Protein AF-0000000065783360 (afdb_homodimer)

Organism: Lactococcus lactis subsp. lactis (strain IL1403) (NCBI:txid272623)

Radius of gyration: 25.45 Å; Cα contacts (8 Å, |Δi|>4): 1805; chains: 2; bounding box: 53×76×61 Å

Structure (mmCIF, N/CA/C/O backbone):
data_AF-0000000065783360-model_v1
#
loop_
_entity.id
_entity.type
_entity.pdbx_description
1 polymer 'Acetylornithine aminotransferase'
#
loop_
_atom_site.group_PDB
_atom_site.id
_atom_site.type_symbol
_atom_site.label_atom_id
_atom_site.label_alt_id
_atom_site.label_comp_id
_atom_site.label_asym_id
_atom_site.label_entity_id
_atom_site.label_seq_id
_atom_site.pdbx_PDB_ins_code
_atom_site.Cartn_x
_atom_site.Cartn_y
_atom_site.Cartn_z
_atom_site.occupancy
_atom_site.B_iso_or_equiv
_atom_site.auth_seq_id
_atom_site.auth_comp_id
_atom_site.auth_asym_id
_atom_site.auth_atom_id
_atom_site.pdbx_PDB_model_num
ATOM 1 N N . MET A 1 1 ? -28.281 -1.634 1.068 1 83.06 1 MET A N 1
ATOM 2 C CA . MET A 1 1 ? -27.297 -2.121 2.033 1 83.06 1 MET A CA 1
ATOM 3 C C . MET A 1 1 ? -25.891 -2.055 1.457 1 83.06 1 MET A C 1
ATOM 5 O O . MET A 1 1 ? -25.688 -2.318 0.27 1 83.06 1 MET A O 1
ATOM 9 N N . THR A 1 2 ? -24.875 -1.491 2.205 1 93.75 2 THR A N 1
ATOM 10 C CA . THR A 1 2 ? -23.516 -1.293 1.715 1 93.75 2 THR A CA 1
ATOM 11 C C . THR A 1 2 ? -22.734 -2.604 1.741 1 93.75 2 THR A C 1
ATOM 13 O O . THR A 1 2 ? -22.953 -3.445 2.615 1 93.75 2 THR A O 1
ATOM 16 N N . ASN A 1 3 ? -21.875 -2.797 0.744 1 96.88 3 ASN A N 1
ATOM 17 C CA . ASN A 1 3 ? -20.969 -3.949 0.695 1 96.88 3 ASN A CA 1
ATOM 18 C C . ASN A 1 3 ? -19.578 -3.598 1.213 1 96.88 3 ASN A C 1
ATOM 20 O O . ASN A 1 3 ? -18.641 -4.371 1.04 1 96.88 3 ASN A O 1
ATOM 24 N N . LEU A 1 4 ? -19.547 -2.449 1.827 1 97.5 4 LEU A N 1
ATOM 25 C CA . LEU A 1 4 ? -18.266 -1.978 2.354 1 97.5 4 LEU A CA 1
ATOM 26 C C . LEU A 1 4 ? -18.219 -2.115 3.871 1 97.5 4 LEU A C 1
ATOM 28 O O . LEU A 1 4 ? -19.25 -2.014 4.539 1 97.5 4 LEU A O 1
ATOM 32 N N . PHE A 1 5 ? -17.016 -2.381 4.402 1 95.88 5 PHE A N 1
ATOM 33 C CA . PHE A 1 5 ? -16.781 -2.174 5.828 1 95.88 5 PHE A CA 1
ATOM 34 C C . PHE A 1 5 ? -17.078 -0.728 6.219 1 95.88 5 PHE A C 1
ATOM 36 O O . PHE A 1 5 ? -16.875 0.188 5.422 1 95.88 5 PHE A O 1
ATOM 43 N N . GLU A 1 6 ? -17.531 -0.527 7.449 1 92.94 6 GLU A N 1
ATOM 44 C CA . GLU A 1 6 ? -17.859 0.818 7.914 1 92.94 6 GLU A CA 1
ATOM 45 C C . GLU A 1 6 ? -16.781 1.352 8.852 1 92.94 6 GLU A C 1
ATOM 47 O O . GLU A 1 6 ? -17.078 1.861 9.93 1 92.94 6 GLU A O 1
ATOM 52 N N . ASN A 1 7 ? -15.562 1.122 8.438 1 90.12 7 ASN A N 1
ATOM 53 C CA . ASN A 1 7 ? -14.383 1.556 9.172 1 90.12 7 ASN A CA 1
ATOM 54 C C . ASN A 1 7 ? -14.141 3.055 9.016 1 90.12 7 ASN A C 1
ATOM 56 O O . ASN A 1 7 ? -13.227 3.609 9.633 1 90.12 7 ASN A O 1
ATOM 60 N N . TYR A 1 8 ? -14.938 3.74 8.188 1 91.19 8 TYR A N 1
ATOM 61 C CA . TYR A 1 8 ? -14.875 5.188 8.016 1 91.19 8 TYR A CA 1
ATOM 62 C C . TYR A 1 8 ? -16.203 5.84 8.391 1 91.19 8 TYR A C 1
ATOM 64 O O . TYR A 1 8 ? -17.266 5.309 8.078 1 91.19 8 TYR A O 1
ATOM 72 N N . GLY A 1 9 ? -16.156 6.957 9.109 1 91.69 9 GLY A N 1
ATOM 73 C CA . GLY A 1 9 ? -17.328 7.801 9.297 1 91.69 9 GLY A CA 1
ATOM 74 C C . GLY A 1 9 ? -17.562 8.766 8.148 1 91.69 9 GLY A C 1
ATOM 75 O O . GLY A 1 9 ? -17.25 9.953 8.25 1 91.69 9 GLY A O 1
ATOM 76 N N . ARG A 1 10 ? -18.203 8.281 7.102 1 94.5 10 ARG A N 1
ATOM 77 C CA . ARG A 1 10 ? -18.297 9.055 5.867 1 94.5 10 ARG A CA 1
ATOM 78 C C . ARG A 1 10 ? -19.422 10.078 5.945 1 94.5 10 ARG A C 1
ATOM 80 O O . ARG A 1 10 ? -20.484 9.805 6.512 1 94.5 10 ARG A O 1
ATOM 87 N N . LEU A 1 11 ? -19.094 11.219 5.367 1 94.94 11 LEU A N 1
ATOM 88 C CA . LEU A 1 11 ? -20.141 12.227 5.164 1 94.94 11 LEU A CA 1
ATOM 89 C C . LEU A 1 11 ? -21.172 11.742 4.156 1 94.94 11 LEU A C 1
ATOM 91 O O . LEU A 1 11 ? -20.859 10.961 3.258 1 94.94 11 LEU A O 1
ATOM 95 N N . PRO A 1 12 ? -22.391 12.188 4.227 1 92.75 12 PRO A N 1
ATOM 96 C CA . PRO A 1 12 ? -23.484 11.602 3.463 1 92.75 12 PRO A CA 1
ATOM 97 C C . PRO A 1 12 ? -23.594 12.172 2.051 1 92.75 12 PRO A C 1
ATOM 99 O O . PRO A 1 12 ? -24.703 12.484 1.589 1 92.75 12 PRO A O 1
ATOM 102 N N . PHE A 1 13 ? -22.438 12.484 1.446 1 95.12 13 PHE A N 1
ATOM 103 C CA . PHE A 1 13 ? -22.422 12.883 0.043 1 95.12 13 PHE A CA 1
ATOM 104 C C . PHE A 1 13 ? -21.125 12.438 -0.624 1 95.12 13 PHE A C 1
ATOM 106 O O . PHE A 1 13 ? -20.203 11.992 0.052 1 95.12 13 PHE A O 1
ATOM 113 N N . SER A 1 14 ? -21.156 12.508 -1.919 1 95.31 14 SER A N 1
ATOM 114 C CA . SER A 1 14 ? -19.984 12.148 -2.711 1 95.31 14 SER A CA 1
ATOM 115 C C . SER A 1 14 ? -19.422 13.359 -3.459 1 95.31 14 SER A C 1
ATOM 117 O O . SER A 1 14 ? -20.188 14.219 -3.908 1 95.31 14 SER A O 1
ATOM 119 N N . LEU A 1 15 ? -18.156 13.398 -3.5 1 97.94 15 LEU A N 1
ATOM 120 C CA . LEU A 1 15 ? -17.516 14.367 -4.383 1 97.94 15 LEU A CA 1
ATOM 121 C C . LEU A 1 15 ? -17.281 13.766 -5.766 1 97.94 15 LEU A C 1
ATOM 123 O O . LEU A 1 15 ? -16.812 12.633 -5.883 1 97.94 15 LEU A O 1
ATOM 127 N N . ILE A 1 16 ? -17.594 14.492 -6.848 1 96.75 16 ILE A N 1
ATOM 128 C CA . ILE A 1 16 ? -17.594 13.859 -8.164 1 96.75 16 ILE A CA 1
ATOM 129 C C . ILE A 1 16 ? -16.625 14.586 -9.086 1 96.75 16 ILE A C 1
ATOM 131 O O . ILE A 1 16 ? -16.266 14.086 -10.156 1 96.75 16 ILE A O 1
ATOM 135 N N . LYS A 1 17 ? -16.266 15.797 -8.688 1 97.94 17 LYS A N 1
ATOM 136 C CA . LYS A 1 17 ? -15.391 16.594 -9.547 1 97.94 17 LYS A CA 1
ATOM 137 C C . LYS A 1 17 ? -14.477 17.5 -8.719 1 97.94 17 LYS A C 1
ATOM 139 O O . LYS A 1 17 ? -14.883 18.016 -7.676 1 97.94 17 LYS A O 1
ATOM 144 N N . GLY A 1 18 ? -13.211 17.578 -9.102 1 98.19 18 GLY A N 1
ATOM 145 C CA . GLY A 1 18 ? -12.273 18.562 -8.578 1 98.19 18 GLY A CA 1
ATOM 146 C C . GLY A 1 18 ? -11.711 19.469 -9.648 1 98.19 18 GLY A C 1
ATOM 147 O O . GLY A 1 18 ? -11.445 19.031 -10.766 1 98.19 18 GLY A O 1
ATOM 148 N N 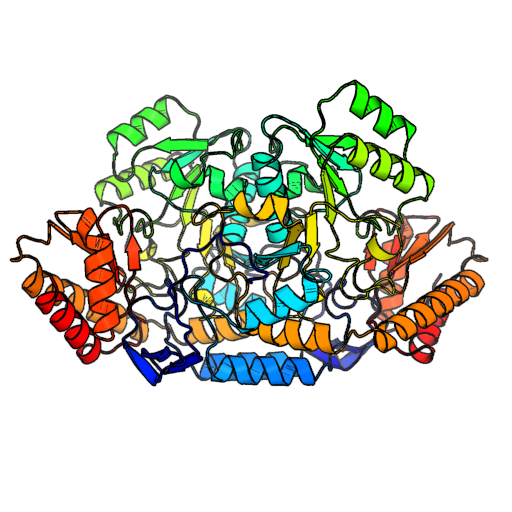. GLU A 1 19 ? -11.594 20.75 -9.375 1 97.88 19 GLU A N 1
ATOM 149 C CA . GLU A 1 19 ? -11.031 21.75 -10.266 1 97.88 19 GLU A CA 1
ATOM 150 C C . GLU A 1 19 ? -10.25 22.812 -9.492 1 97.88 19 GLU A C 1
ATOM 152 O O . GLU A 1 19 ? -10.805 23.484 -8.625 1 97.88 19 GLU A O 1
ATOM 157 N N . ASP A 1 20 ? -8.953 22.859 -9.812 1 97 20 ASP A N 1
ATOM 158 C CA . ASP A 1 20 ? -8.07 23.766 -9.078 1 97 20 ASP A CA 1
ATOM 159 C C . ASP A 1 20 ? -8.133 23.484 -7.582 1 97 20 ASP A C 1
ATOM 161 O O . ASP A 1 20 ? -7.762 22.406 -7.125 1 97 20 ASP A O 1
ATOM 165 N N . GLN A 1 21 ? -8.688 24.391 -6.82 1 97.69 21 GLN A N 1
ATOM 166 C CA . GLN A 1 21 ? -8.773 24.234 -5.375 1 97.69 21 GLN A CA 1
ATOM 167 C C . GLN A 1 21 ? -10.211 23.969 -4.938 1 97.69 21 GLN A C 1
ATOM 169 O O . GLN A 1 21 ? -10.523 24.031 -3.746 1 97.69 21 GLN A O 1
ATOM 174 N N . TYR A 1 22 ? -11.07 23.547 -5.871 1 98.56 22 TYR A N 1
ATOM 175 C CA . TYR A 1 22 ? -12.484 23.375 -5.559 1 98.56 22 TYR A CA 1
ATOM 176 C C . TYR A 1 22 ? -12.922 21.938 -5.777 1 98.56 22 TYR A C 1
ATOM 178 O O . TYR A 1 22 ? -12.383 21.25 -6.641 1 98.56 22 TYR A O 1
ATOM 186 N N . LEU A 1 23 ? -13.844 21.531 -5 1 98.69 23 LEU A N 1
ATOM 187 C CA . LEU A 1 23 ? -14.516 20.25 -5.129 1 98.69 23 LEU A CA 1
ATOM 188 C C . LEU A 1 23 ? -16.016 20.422 -5.355 1 98.69 23 LEU A C 1
ATOM 190 O O . LEU A 1 23 ? -16.609 21.391 -4.871 1 98.69 23 LEU A O 1
ATOM 194 N N . PHE A 1 24 ? -16.594 19.531 -6.027 1 98.62 24 PHE A N 1
ATOM 195 C CA . PHE A 1 24 ? -18.016 19.547 -6.34 1 98.62 24 PHE A CA 1
ATOM 196 C C . PHE A 1 24 ? -18.656 18.219 -5.961 1 98.62 24 PHE A C 1
ATOM 198 O O . PHE A 1 24 ? -18.109 17.156 -6.223 1 98.62 24 PHE A O 1
ATOM 205 N N . ASP A 1 25 ? -19.844 18.312 -5.309 1 97.75 25 ASP A N 1
ATOM 206 C CA . ASP A 1 25 ? -20.516 17.078 -4.922 1 97.75 25 ASP A CA 1
ATOM 207 C C . ASP A 1 25 ? -21.562 16.688 -5.961 1 97.75 25 ASP A C 1
ATOM 209 O O . ASP A 1 25 ? -21.672 17.312 -7.012 1 97.75 25 ASP A O 1
ATOM 213 N N . ASP A 1 26 ? -22.188 15.547 -5.723 1 94.75 26 ASP A N 1
ATOM 214 C CA . ASP A 1 26 ? -23.156 14.969 -6.66 1 94.75 26 ASP A CA 1
ATOM 215 C C . ASP A 1 26 ? -24.484 15.711 -6.605 1 94.75 26 ASP A C 1
ATOM 217 O O . ASP A 1 26 ? -25.453 15.297 -7.246 1 94.75 26 ASP A O 1
ATOM 221 N N . ARG A 1 27 ? -24.672 16.891 -5.832 1 95.62 27 ARG A N 1
ATOM 222 C CA . ARG A 1 27 ? -25.891 17.672 -5.703 1 95.62 27 ARG A CA 1
ATOM 223 C C . ARG A 1 27 ? -25.688 19.094 -6.254 1 95.62 27 ARG A C 1
ATOM 225 O O . ARG A 1 27 ? -26.562 19.938 -6.102 1 95.62 27 ARG A O 1
ATOM 232 N N . GLY A 1 28 ? -24.453 19.328 -6.715 1 95.81 28 GLY A N 1
ATOM 233 C CA . GLY A 1 28 ? -24.172 20.594 -7.367 1 95.81 28 GLY A CA 1
ATOM 234 C C . GLY A 1 28 ? -23.531 21.609 -6.441 1 95.81 28 GLY A C 1
ATOM 235 O O . GLY A 1 28 ? -23.328 22.766 -6.824 1 95.81 28 GLY A O 1
ATOM 236 N N . ASN A 1 29 ? -23.203 21.203 -5.266 1 98.06 29 ASN A N 1
ATOM 237 C CA . ASN A 1 29 ? -22.531 22.109 -4.332 1 98.06 29 ASN A CA 1
ATOM 238 C C . ASN A 1 29 ? -21.031 22.219 -4.633 1 98.06 29 ASN A C 1
ATOM 240 O O . ASN A 1 29 ? -20.406 21.25 -5.059 1 98.06 29 ASN A O 1
ATOM 244 N N . LYS A 1 30 ? -20.625 23.406 -4.418 1 98.38 30 LYS A N 1
ATOM 245 C CA . LYS A 1 30 ? -19.203 23.719 -4.605 1 98.38 30 LYS A CA 1
ATOM 246 C C . LYS A 1 30 ? -18.531 24 -3.27 1 98.38 30 LYS A C 1
ATOM 248 O O . LYS A 1 30 ? -19.078 24.688 -2.414 1 98.38 30 LYS A O 1
ATOM 253 N N . TYR A 1 31 ? -17.312 23.438 -3.086 1 98.69 31 TYR A N 1
ATOM 254 C CA . TYR A 1 31 ? -16.578 23.625 -1.838 1 98.69 31 TYR A CA 1
ATOM 255 C C . TYR A 1 31 ? -15.172 24.141 -2.102 1 98.69 31 TYR A C 1
ATOM 257 O O . TYR A 1 31 ? -14.477 23.641 -2.992 1 98.69 31 TYR A O 1
ATOM 265 N N . LEU A 1 32 ? -14.797 25.219 -1.409 1 98.75 32 LEU A N 1
ATOM 266 C CA . LEU A 1 32 ? -13.375 25.531 -1.282 1 98.75 32 LEU A CA 1
ATOM 267 C C . LEU A 1 32 ? -12.664 24.5 -0.419 1 98.75 32 LEU A C 1
ATOM 269 O O . LEU A 1 32 ? -13.039 24.281 0.734 1 98.75 32 LEU A O 1
ATOM 273 N N . ASP A 1 33 ? -11.633 23.891 -0.932 1 98.69 33 ASP A N 1
ATOM 274 C CA . ASP A 1 33 ? -11.039 22.719 -0.275 1 98.69 33 ASP A CA 1
ATOM 275 C C . ASP A 1 33 ? -9.836 23.125 0.572 1 98.69 33 ASP A C 1
ATOM 277 O O . ASP A 1 33 ? -8.758 23.391 0.039 1 98.69 33 ASP A O 1
ATOM 281 N N . PHE A 1 34 ? -9.961 23.078 1.866 1 98.88 34 PHE A N 1
ATOM 282 C CA . PHE A 1 34 ? -8.844 23.281 2.783 1 98.88 34 PHE A CA 1
ATOM 283 C C . PHE A 1 34 ? -8.352 21.969 3.355 1 98.88 34 PHE A C 1
ATOM 285 O O . PHE A 1 34 ? -7.773 21.922 4.441 1 98.88 34 PHE A O 1
ATOM 292 N N . THR A 1 35 ? -8.633 20.859 2.666 1 98.62 35 THR A N 1
ATOM 293 C CA . THR A 1 35 ? -8.234 19.547 3.146 1 98.62 35 THR A CA 1
ATOM 294 C C . THR A 1 35 ? -7.16 18.938 2.244 1 98.62 35 THR A C 1
ATOM 296 O O . THR A 1 35 ? -6.355 18.125 2.689 1 98.62 35 THR A O 1
ATOM 299 N N . SER A 1 36 ? -7.223 19.312 0.902 1 98.25 36 SER A N 1
ATOM 300 C CA . SER A 1 36 ? -6.371 18.734 -0.131 1 98.25 36 SER A CA 1
ATOM 301 C C . SER A 1 36 ? -6.453 17.219 -0.12 1 98.25 36 SER A C 1
ATOM 303 O O . SER A 1 36 ? -5.438 16.531 -0.265 1 98.25 36 SER A O 1
ATOM 305 N N . GLY A 1 37 ? -7.605 16.672 0.131 1 97.75 37 GLY A N 1
ATOM 306 C CA . GLY A 1 37 ? -7.707 15.227 0.238 1 97.75 37 GLY A CA 1
ATOM 307 C C . GLY A 1 37 ? -6.906 14.648 1.394 1 97.75 37 GLY A C 1
ATOM 308 O O . GLY A 1 37 ? -6.34 13.562 1.284 1 97.75 37 GLY A O 1
ATOM 309 N N . ILE A 1 38 ? -6.742 15.344 2.461 1 97.69 38 ILE A N 1
ATOM 310 C CA . ILE A 1 38 ? -5.953 15.055 3.65 1 97.69 38 ILE A CA 1
ATOM 311 C C . ILE A 1 38 ? -4.465 15.125 3.312 1 97.69 38 ILE A C 1
ATOM 313 O O . ILE A 1 38 ? -3.707 14.195 3.611 1 97.69 38 ILE A O 1
ATOM 317 N N . GLY A 1 39 ? -4.086 16.141 2.676 1 98.44 39 GLY A N 1
ATOM 318 C CA . GLY A 1 39 ? -2.689 16.438 2.402 1 98.44 39 GLY A CA 1
ATOM 319 C C . GLY A 1 39 ? -2.17 15.781 1.138 1 98.44 39 GLY A C 1
ATOM 320 O O . GLY A 1 39 ? -0.958 15.664 0.941 1 98.44 39 GLY A O 1
ATOM 321 N N . VAL A 1 40 ? -3.029 15.336 0.225 1 98.69 40 VAL A N 1
ATOM 322 C CA . VAL A 1 40 ? -2.643 14.555 -0.948 1 98.69 40 VAL A CA 1
ATOM 323 C C . VAL A 1 40 ? -2.543 15.477 -2.164 1 98.69 40 VAL A C 1
ATOM 325 O O . VAL A 1 40 ? -1.615 15.352 -2.969 1 98.69 40 VAL A O 1
ATOM 328 N N . MET A 1 41 ? -3.471 16.406 -2.299 1 98.62 41 MET A N 1
ATOM 329 C CA . MET A 1 41 ? -3.615 17.219 -3.51 1 98.62 41 MET A CA 1
ATOM 330 C C . MET A 1 41 ? -2.943 18.578 -3.344 1 98.62 41 MET A C 1
ATOM 332 O O . MET A 1 41 ? -3.557 19.609 -3.604 1 98.62 41 MET A O 1
ATOM 336 N N . ASN A 1 42 ? -1.669 18.5 -3.012 1 98.69 42 ASN A N 1
ATOM 337 C CA . ASN A 1 42 ? -0.91 19.719 -2.785 1 98.69 42 ASN A CA 1
ATOM 338 C C . ASN A 1 42 ? -0.979 20.656 -3.99 1 98.69 42 ASN A C 1
ATOM 340 O O . ASN A 1 42 ? -0.973 21.875 -3.834 1 98.69 42 ASN A O 1
ATOM 344 N N . LEU A 1 43 ? -1.048 20.109 -5.215 1 98.81 43 LEU A N 1
ATOM 345 C CA . LEU A 1 43 ? -1.039 20.938 -6.422 1 98.81 43 LEU A CA 1
ATOM 346 C C . LEU A 1 43 ? -2.451 21.094 -6.977 1 98.81 43 LEU A C 1
ATOM 348 O O . LEU A 1 43 ? -2.627 21.438 -8.148 1 98.81 43 LEU A O 1
ATOM 352 N N . GLY A 1 44 ? -3.461 20.812 -6.133 1 98.38 44 GLY A N 1
ATOM 353 C CA . GLY A 1 44 ? -4.852 20.969 -6.531 1 98.38 44 GLY A CA 1
ATOM 354 C C . GLY A 1 44 ? -5.32 19.906 -7.512 1 98.38 44 GLY A C 1
ATOM 355 O O . GLY A 1 44 ? -4.641 18.906 -7.715 1 98.38 44 GLY A O 1
ATOM 356 N N . TYR A 1 45 ? -6.48 20.125 -8.109 1 98.06 45 TYR A N 1
ATOM 357 C CA . TYR A 1 45 ? -7.176 19.094 -8.859 1 98.06 45 TYR A CA 1
ATOM 358 C C . TYR A 1 45 ? -7.031 19.328 -10.367 1 98.06 45 TYR A C 1
ATOM 360 O O . TYR A 1 45 ? -7.539 18.531 -11.164 1 98.06 45 TYR A O 1
ATOM 368 N N . SER A 1 46 ? -6.27 20.359 -10.766 1 97.62 46 SER A N 1
ATOM 369 C CA . SER A 1 46 ? -6.09 20.672 -12.18 1 97.62 46 SER A CA 1
ATOM 370 C C . SER A 1 46 ? -4.609 20.719 -12.555 1 97.62 46 SER A C 1
ATOM 372 O O . SER A 1 46 ? -4.184 21.562 -13.328 1 97.62 46 SER A O 1
ATOM 374 N N . PHE A 1 47 ? -3.824 19.875 -11.977 1 98 47 PHE A N 1
ATOM 375 C CA . PHE A 1 47 ? -2.412 19.734 -12.312 1 98 47 PHE A CA 1
ATOM 376 C C . PHE A 1 47 ? -2.234 19 -13.625 1 98 47 PHE A C 1
ATOM 378 O O . PHE A 1 47 ? -1.943 17.797 -13.641 1 98 47 PHE A O 1
ATOM 385 N N . GLU A 1 48 ? -2.277 19.672 -14.766 1 98.31 48 GLU A N 1
ATOM 386 C CA . GLU A 1 48 ? -2.395 19.109 -16.109 1 98.31 48 GLU A CA 1
ATOM 387 C C . GLU A 1 48 ? -1.122 18.375 -16.5 1 98.31 48 GLU A C 1
ATOM 389 O O . GLU A 1 48 ? -1.184 17.328 -17.156 1 98.31 48 GLU A O 1
ATOM 394 N N . LYS A 1 49 ? 0.057 18.906 -16.141 1 98.56 49 LYS A N 1
ATOM 395 C CA . LYS A 1 49 ? 1.311 18.234 -16.484 1 98.56 49 LYS A CA 1
ATOM 396 C C . LYS A 1 49 ? 1.335 16.812 -15.938 1 98.56 49 LYS A C 1
ATOM 398 O O . LYS A 1 49 ? 1.782 15.891 -16.625 1 98.56 49 LYS A O 1
ATOM 403 N N . GLY A 1 50 ? 0.868 16.625 -14.703 1 98.44 50 GLY A N 1
ATOM 404 C CA . GLY A 1 50 ? 0.785 15.305 -14.109 1 98.44 50 GLY A CA 1
ATOM 405 C C . GLY A 1 50 ? -0.21 14.398 -14.812 1 98.44 50 GLY A C 1
ATOM 406 O O . GLY A 1 50 ? 0.092 13.234 -15.102 1 98.44 50 GLY A O 1
ATOM 407 N N . LYS A 1 51 ? -1.409 14.945 -15.133 1 98.25 51 LYS A N 1
ATOM 408 C CA . LYS A 1 51 ? -2.447 14.156 -15.797 1 98.25 51 LYS A CA 1
ATOM 409 C C . LYS A 1 51 ? -1.97 13.656 -17.156 1 98.25 51 LYS A C 1
ATOM 411 O O . LYS A 1 51 ? -2.172 12.492 -17.5 1 98.25 51 LYS A O 1
ATOM 416 N N . VAL A 1 52 ? -1.331 14.5 -17.891 1 98.69 52 VAL A N 1
ATOM 417 C CA . VAL A 1 52 ? -0.836 14.172 -19.234 1 98.69 52 VAL A CA 1
ATOM 418 C C . VAL A 1 52 ? 0.22 13.07 -19.141 1 98.69 52 VAL A C 1
ATOM 420 O O . VAL A 1 52 ? 0.205 12.117 -19.906 1 98.69 52 VAL A O 1
ATOM 423 N N . ALA A 1 53 ? 1.118 13.188 -18.188 1 98.75 53 ALA A N 1
ATOM 424 C CA . ALA A 1 53 ? 2.186 12.203 -18.016 1 98.75 53 ALA A CA 1
ATOM 425 C C . ALA A 1 53 ? 1.619 10.836 -17.656 1 98.75 53 ALA A C 1
ATOM 427 O O . ALA A 1 53 ? 2.084 9.812 -18.156 1 98.75 53 ALA A O 1
ATOM 428 N N . VAL A 1 54 ? 0.648 10.805 -16.781 1 98.62 54 VAL A N 1
ATOM 429 C CA . VAL A 1 54 ? 0.046 9.555 -16.328 1 98.62 54 VAL A CA 1
ATOM 430 C C . VAL A 1 54 ? -0.691 8.898 -17.5 1 98.62 54 VAL A C 1
ATOM 432 O O . VAL A 1 54 ? -0.597 7.68 -17.688 1 98.62 54 VAL A O 1
ATOM 435 N N . LYS A 1 55 ? -1.452 9.688 -18.266 1 98.56 55 LYS A N 1
ATOM 436 C CA . LYS A 1 55 ? -2.189 9.141 -19.406 1 98.56 55 LYS A CA 1
ATOM 437 C C . LYS A 1 55 ? -1.239 8.547 -20.438 1 98.56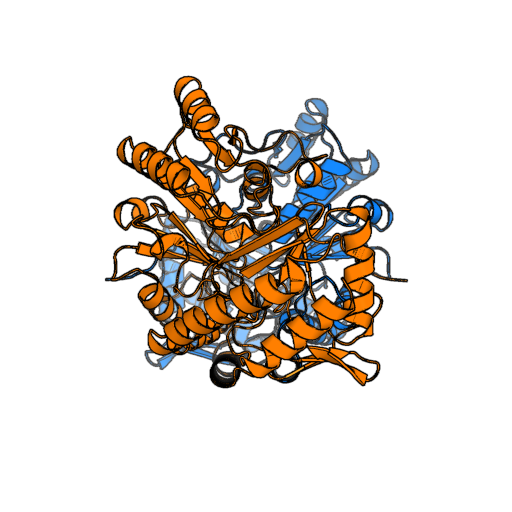 55 LYS A C 1
ATOM 439 O O . LYS A 1 55 ? -1.492 7.461 -20.969 1 98.56 55 LYS A O 1
ATOM 444 N N . ALA A 1 56 ? -0.148 9.234 -20.703 1 98.5 56 ALA A N 1
ATOM 445 C CA . ALA A 1 56 ? 0.843 8.734 -21.656 1 98.5 56 ALA A CA 1
ATOM 446 C C . ALA A 1 56 ? 1.452 7.422 -21.156 1 98.5 56 ALA A C 1
ATOM 448 O O . ALA A 1 56 ? 1.65 6.492 -21.953 1 98.5 56 ALA A O 1
ATOM 449 N N . GLN A 1 57 ? 1.789 7.391 -19.922 1 98.19 57 GLN A N 1
ATOM 450 C CA . GLN A 1 57 ? 2.367 6.188 -19.328 1 98.19 57 GLN A CA 1
ATOM 451 C C . GLN A 1 57 ? 1.378 5.027 -19.375 1 98.19 57 GLN A C 1
ATOM 453 O O . GLN A 1 57 ? 1.766 3.883 -19.625 1 98.19 57 GLN A O 1
ATOM 458 N N . LEU A 1 58 ? 0.105 5.305 -19.047 1 97.81 58 LEU A N 1
ATOM 459 C CA . LEU A 1 58 ? -0.95 4.297 -19.078 1 97.81 58 LEU A CA 1
ATOM 460 C C . LEU A 1 58 ? -1.044 3.652 -20.453 1 97.81 58 LEU A C 1
ATOM 462 O O . LEU A 1 58 ? -1.276 2.447 -20.562 1 97.81 58 LEU A O 1
ATOM 466 N N . ASP A 1 59 ? -0.831 4.414 -21.484 1 97.44 59 ASP A N 1
ATOM 467 C CA . ASP A 1 59 ? -0.94 3.936 -22.859 1 97.44 59 ASP A CA 1
ATOM 468 C C . ASP A 1 59 ? 0.288 3.119 -23.266 1 97.44 59 ASP A C 1
ATOM 470 O O . ASP A 1 59 ? 0.2 2.227 -24.109 1 97.44 59 ASP A O 1
ATOM 474 N N . SER A 1 60 ? 1.407 3.422 -22.672 1 97 60 SER A N 1
ATOM 475 C CA . SER A 1 60 ? 2.646 2.732 -23.016 1 97 60 SER A CA 1
ATOM 476 C C . SER A 1 60 ? 2.82 1.46 -22.203 1 97 60 SER A C 1
ATOM 478 O O . SER A 1 60 ? 2.928 0.365 -22.75 1 97 60 SER A O 1
ATOM 480 N N . LEU A 1 61 ? 2.889 1.559 -20.906 1 97 61 LEU A N 1
ATOM 481 C CA . LEU A 1 61 ? 3.102 0.459 -19.969 1 97 61 LEU A CA 1
ATOM 482 C C . LEU A 1 61 ? 2.566 0.811 -18.578 1 97 61 LEU A C 1
ATOM 484 O O . LEU A 1 61 ? 3.217 1.534 -17.828 1 97 61 LEU A O 1
ATOM 488 N N . SER A 1 62 ? 1.508 0.216 -18.234 1 95.25 62 SER A N 1
ATOM 489 C CA . SER A 1 62 ? 0.814 0.59 -17 1 95.25 62 SER A CA 1
ATOM 490 C C . SER A 1 62 ? 1.458 -0.062 -15.781 1 95.25 62 SER A C 1
ATOM 492 O O . SER A 1 62 ? 1.306 0.423 -14.656 1 95.25 62 SER A O 1
ATOM 494 N N . HIS A 1 63 ? 2.117 -1.161 -15.977 1 97.31 63 HIS A N 1
ATOM 495 C CA . HIS A 1 63 ? 2.762 -1.877 -14.883 1 97.31 63 HIS A CA 1
ATOM 496 C C . HIS A 1 63 ? 4.129 -2.408 -15.305 1 97.31 63 HIS A C 1
ATOM 498 O O . HIS A 1 63 ? 4.289 -2.916 -16.406 1 97.31 63 HIS A O 1
ATOM 504 N N . LEU A 1 64 ? 5.07 -2.211 -14.5 1 96.62 64 LEU A N 1
ATOM 505 C CA . LEU A 1 64 ? 6.434 -2.721 -14.633 1 96.62 64 LEU A CA 1
ATOM 506 C C . LEU A 1 64 ? 6.898 -3.379 -13.344 1 96.62 64 LEU A C 1
ATOM 508 O O . LEU A 1 64 ? 7.023 -2.715 -12.312 1 96.62 64 LEU A O 1
ATOM 512 N N . SER A 1 65 ? 7.105 -4.68 -13.359 1 94.94 65 SER A N 1
ATOM 513 C CA . SER A 1 65 ? 7.566 -5.344 -12.148 1 94.94 65 SER A CA 1
ATOM 514 C C . SER A 1 65 ? 8.961 -4.871 -11.75 1 94.94 65 SER A C 1
ATOM 516 O O . SER A 1 65 ? 9.695 -4.336 -12.578 1 94.94 65 SER A O 1
ATOM 518 N N . ASN A 1 66 ? 9.344 -5.086 -10.539 1 95 66 ASN A N 1
ATOM 519 C CA . ASN A 1 66 ? 10.625 -4.637 -10.016 1 95 66 ASN A CA 1
ATOM 520 C C . ASN A 1 66 ? 11.766 -5.562 -10.438 1 95 66 ASN A C 1
ATOM 522 O O . ASN A 1 66 ? 12.883 -5.438 -9.945 1 95 66 ASN A O 1
ATOM 526 N N . LEU A 1 67 ? 11.469 -6.465 -11.398 1 95.19 67 LEU A N 1
ATOM 527 C CA . LEU A 1 67 ? 12.484 -7.336 -11.984 1 95.19 67 LEU A CA 1
ATOM 528 C C . LEU A 1 67 ? 13.312 -6.582 -13.016 1 95.19 67 LEU A C 1
ATOM 530 O O . LEU A 1 67 ? 14.375 -7.055 -13.422 1 95.19 67 LEU A O 1
ATOM 534 N N . TYR A 1 68 ? 12.828 -5.398 -13.398 1 97 68 TYR A N 1
ATOM 535 C CA . TYR A 1 68 ? 13.438 -4.672 -14.516 1 97 68 TYR A CA 1
ATOM 536 C C . TYR A 1 68 ? 13.891 -3.285 -14.078 1 97 68 TYR A C 1
ATOM 538 O O . TYR A 1 68 ? 13.43 -2.771 -13.047 1 97 68 TYR A O 1
ATOM 546 N N . GLN A 1 69 ? 14.789 -2.732 -14.836 1 96.44 69 GLN A N 1
ATOM 547 C CA . GLN A 1 69 ? 15.18 -1.345 -14.617 1 96.44 69 GLN A CA 1
ATOM 548 C C . GLN A 1 69 ? 14.016 -0.395 -14.891 1 96.44 69 GLN A C 1
ATOM 550 O O . GLN A 1 69 ? 13.203 -0.641 -15.781 1 96.44 69 GLN A O 1
ATOM 555 N N . ASN A 1 70 ? 13.906 0.616 -14.133 1 96.06 70 ASN A N 1
ATOM 556 C CA . ASN A 1 70 ? 12.852 1.625 -14.234 1 96.06 70 ASN A CA 1
ATOM 557 C C . ASN A 1 70 ? 13.438 3.037 -14.258 1 96.06 70 ASN A C 1
ATOM 559 O O . ASN A 1 70 ? 13.602 3.658 -13.203 1 96.06 70 ASN A O 1
ATOM 563 N N . PRO A 1 71 ? 13.672 3.566 -15.414 1 96.19 71 PRO A N 1
ATOM 564 C CA . PRO A 1 71 ? 14.281 4.891 -15.523 1 96.19 71 PRO A CA 1
ATOM 565 C C . PRO A 1 71 ? 13.461 5.98 -14.844 1 96.19 71 PRO A C 1
ATOM 567 O O . PRO A 1 71 ? 14.023 6.934 -14.289 1 96.19 71 PRO A O 1
ATOM 570 N N . LEU A 1 72 ? 12.172 5.871 -14.906 1 96.94 72 LEU A N 1
ATOM 571 C CA . LEU A 1 72 ? 11.32 6.859 -14.25 1 96.94 72 LEU A CA 1
ATOM 572 C C . LEU A 1 72 ? 11.539 6.852 -12.742 1 96.94 72 LEU A C 1
ATOM 574 O O . LEU A 1 72 ? 11.547 7.906 -12.102 1 96.94 72 LEU A O 1
ATOM 578 N N . GLN A 1 73 ? 11.656 5.691 -12.219 1 97.5 73 GLN A N 1
ATOM 579 C CA . GLN A 1 73 ? 11.953 5.551 -10.797 1 97.5 73 GLN A CA 1
ATOM 580 C C . GLN A 1 73 ? 13.289 6.207 -10.445 1 97.5 73 GLN A C 1
ATOM 582 O O . GLN A 1 73 ? 13.414 6.836 -9.391 1 97.5 73 GLN A O 1
ATOM 587 N N . GLU A 1 74 ? 14.297 6.031 -11.25 1 97.94 74 GLU A N 1
ATOM 588 C CA . GLU A 1 74 ? 15.609 6.648 -11.047 1 97.94 74 GLU A CA 1
ATOM 589 C C . GLU A 1 74 ? 15.508 8.172 -11.07 1 97.94 74 GLU A C 1
ATOM 591 O O . GLU A 1 74 ? 16.125 8.852 -10.242 1 97.94 74 GLU A O 1
ATOM 596 N N . ASP A 1 75 ? 14.703 8.672 -12.031 1 98.38 75 ASP A N 1
ATOM 597 C CA . ASP A 1 75 ? 14.531 10.109 -12.148 1 98.38 75 ASP A CA 1
ATOM 598 C C . ASP A 1 75 ? 13.93 10.703 -10.875 1 98.38 75 ASP A C 1
ATOM 600 O O . ASP A 1 75 ? 14.414 11.719 -10.367 1 98.38 75 ASP A O 1
ATOM 604 N N . VAL A 1 76 ? 12.914 10.086 -10.391 1 98.88 76 VAL A N 1
ATOM 605 C CA . VAL A 1 76 ? 12.242 10.562 -9.18 1 98.88 76 VAL A CA 1
ATOM 606 C C . VAL A 1 76 ? 13.18 10.445 -7.984 1 98.88 76 VAL A C 1
ATOM 608 O O . VAL A 1 76 ? 13.289 11.367 -7.176 1 98.88 76 VAL A O 1
ATOM 611 N N . ALA A 1 77 ? 13.875 9.281 -7.855 1 98.81 77 ALA A N 1
ATOM 612 C CA . ALA A 1 77 ? 14.82 9.07 -6.766 1 98.81 77 ALA A CA 1
ATOM 613 C C . ALA A 1 77 ? 15.906 10.141 -6.762 1 98.81 77 ALA A C 1
ATOM 615 O O . ALA A 1 77 ? 16.297 10.633 -5.703 1 98.81 77 ALA A O 1
ATOM 616 N N . GLU A 1 78 ? 16.375 10.461 -7.891 1 98.69 78 GLU A N 1
ATOM 617 C CA . GLU A 1 78 ? 17.422 11.477 -8 1 98.69 78 GLU A CA 1
ATOM 618 C C . GLU A 1 78 ? 16.938 12.82 -7.453 1 98.69 78 GLU A C 1
ATOM 620 O O . GLU A 1 78 ? 17.672 13.484 -6.711 1 98.69 78 GLU A O 1
ATOM 625 N N . LYS A 1 79 ? 15.742 13.211 -7.789 1 98.56 79 LYS A N 1
ATOM 626 C CA . LYS A 1 79 ? 15.188 14.492 -7.371 1 98.56 79 LYS A CA 1
ATOM 627 C C . LYS A 1 79 ? 14.953 14.523 -5.863 1 98.56 79 LYS A C 1
ATOM 629 O O . LYS A 1 79 ? 14.922 15.594 -5.254 1 98.56 79 LYS A O 1
ATOM 634 N N . LEU A 1 80 ? 14.82 13.375 -5.254 1 98.69 80 LEU A N 1
ATOM 635 C CA . LEU A 1 80 ? 14.523 13.289 -3.828 1 98.69 80 LEU A CA 1
ATOM 636 C C . LEU A 1 80 ? 15.805 13.078 -3.02 1 98.69 80 LEU A C 1
ATOM 638 O O . LEU A 1 80 ? 15.797 13.227 -1.797 1 98.69 80 LEU A O 1
ATOM 642 N N . SER A 1 81 ? 16.953 12.805 -3.594 1 97.81 81 SER A N 1
ATOM 643 C CA . SER A 1 81 ? 18.125 12.188 -2.979 1 97.81 81 SER A CA 1
ATOM 644 C C . SER A 1 81 ? 18.953 13.211 -2.217 1 97.81 81 SER A C 1
ATOM 646 O O . SER A 1 81 ? 19.984 12.867 -1.624 1 97.81 81 SER A O 1
ATOM 648 N N . GLN A 1 82 ? 18.547 14.5 -2.174 1 96 82 GLN A N 1
ATOM 649 C CA . GLN A 1 82 ? 19.344 15.539 -1.518 1 96 82 GLN A CA 1
ATOM 650 C C . GLN A 1 82 ? 20.781 15.516 -2 1 96 82 GLN A C 1
ATOM 652 O O . GLN A 1 82 ? 21.703 15.344 -1.203 1 96 82 GLN A O 1
ATOM 657 N N . ASN A 1 83 ? 21.016 15.789 -3.34 1 96.12 83 ASN A N 1
ATOM 658 C CA . ASN A 1 83 ? 22.312 15.805 -4.012 1 96.12 83 ASN A CA 1
ATOM 659 C C . ASN A 1 83 ? 23.062 14.484 -3.82 1 96.12 83 ASN A C 1
ATOM 661 O O . ASN A 1 83 ? 24.203 14.469 -3.373 1 96.12 83 ASN A O 1
ATOM 665 N N . HIS A 1 84 ? 22.375 13.344 -3.949 1 96.25 84 HIS A N 1
ATOM 666 C CA . HIS A 1 84 ? 22.906 11.984 -3.977 1 96.25 84 HIS A CA 1
ATOM 667 C C . HIS A 1 84 ? 23.359 11.539 -2.59 1 96.25 84 HIS A C 1
ATOM 669 O O . HIS A 1 84 ? 24.203 10.648 -2.465 1 96.25 84 HIS A O 1
ATOM 675 N N . SER A 1 85 ? 22.797 12.18 -1.578 1 97.81 85 SER A N 1
ATOM 676 C CA . SER A 1 85 ? 23.156 11.797 -0.219 1 97.81 85 SER A CA 1
ATOM 677 C C . SER A 1 85 ? 22.25 10.703 0.314 1 97.81 85 SER A C 1
ATOM 679 O O . SER A 1 85 ? 22.578 10.047 1.312 1 97.81 85 SER A O 1
ATOM 681 N N . TYR A 1 86 ? 21.125 10.57 -0.296 1 98.44 86 TYR A N 1
ATOM 682 C CA . TYR A 1 86 ? 20.141 9.578 0.108 1 98.44 86 TYR A CA 1
ATOM 683 C C . TYR A 1 86 ? 19.812 8.633 -1.045 1 98.44 86 TYR A C 1
ATOM 685 O O . TYR A 1 86 ? 19.938 9.008 -2.213 1 98.44 86 TYR A O 1
ATOM 693 N N . LYS A 1 87 ? 19.438 7.41 -0.756 1 98.56 87 LYS A N 1
ATOM 694 C CA . LYS A 1 87 ? 18.844 6.465 -1.701 1 98.56 87 LYS A CA 1
ATOM 695 C C . LYS A 1 87 ? 17.375 6.211 -1.379 1 98.56 87 LYS A C 1
ATOM 697 O O . LYS A 1 87 ? 16.969 6.27 -0.217 1 98.56 87 LYS A O 1
ATOM 702 N N . ALA A 1 88 ? 16.641 5.898 -2.416 1 98.62 88 ALA A N 1
ATOM 703 C CA . ALA A 1 88 ? 15.203 5.789 -2.248 1 98.62 88 ALA A CA 1
ATOM 704 C C . ALA A 1 88 ? 14.734 4.348 -2.436 1 98.62 88 ALA A C 1
ATOM 706 O O . ALA A 1 88 ? 15.258 3.627 -3.293 1 98.62 88 ALA A O 1
ATOM 707 N N . PHE A 1 89 ? 13.82 3.908 -1.644 1 98.56 89 PHE A N 1
ATOM 708 C CA . PHE A 1 89 ? 12.93 2.771 -1.845 1 98.56 89 PHE A CA 1
ATOM 709 C C . PHE A 1 89 ? 11.492 3.236 -2.023 1 98.56 89 PHE A C 1
ATOM 711 O O . PHE A 1 89 ? 10.977 4.004 -1.206 1 98.56 89 PHE A O 1
ATOM 718 N N . PHE A 1 90 ? 10.805 2.75 -3.096 1 98.62 90 PHE A N 1
ATOM 719 C CA . PHE A 1 90 ? 9.445 3.193 -3.363 1 98.62 90 PHE A CA 1
ATOM 720 C C . PHE A 1 90 ? 8.438 2.107 -2.998 1 98.62 90 PHE A C 1
ATOM 722 O O . PHE A 1 90 ? 8.711 0.918 -3.162 1 98.62 90 PHE A O 1
ATOM 729 N N . CYS A 1 91 ? 7.324 2.51 -2.486 1 98.5 91 CYS A N 1
ATOM 730 C CA . CYS A 1 91 ? 6.199 1.658 -2.109 1 98.5 91 CYS A CA 1
ATOM 731 C C . CYS A 1 91 ? 4.875 2.32 -2.457 1 98.5 91 CYS A C 1
ATOM 733 O O . CYS A 1 91 ? 4.812 3.17 -3.348 1 98.5 91 CYS A O 1
ATOM 735 N N . ASN A 1 92 ? 3.729 1.933 -1.778 1 98.25 92 ASN A N 1
ATOM 736 C CA . ASN A 1 92 ? 2.43 2.336 -2.303 1 98.25 92 ASN A CA 1
ATOM 737 C C . ASN A 1 92 ? 1.708 3.283 -1.35 1 98.25 92 ASN A C 1
ATOM 739 O O . ASN A 1 92 ? 0.659 3.834 -1.69 1 98.25 92 ASN A O 1
ATOM 743 N N . SER A 1 93 ? 2.248 3.463 -0.157 1 98.44 93 SER A N 1
ATOM 744 C CA . SER A 1 93 ? 1.566 4.273 0.848 1 98.44 93 SER A CA 1
ATOM 745 C C . SER A 1 93 ? 2.535 4.746 1.927 1 98.44 93 SER A C 1
ATOM 747 O O . SER A 1 93 ? 3.688 4.309 1.969 1 98.44 93 SER A O 1
ATOM 749 N N . GLY A 1 94 ? 2.041 5.672 2.748 1 98.62 94 GLY A N 1
ATOM 750 C CA . GLY A 1 94 ? 2.836 6.117 3.879 1 98.62 94 GLY A CA 1
ATOM 751 C C . GLY A 1 94 ? 3.127 5.016 4.879 1 98.62 94 GLY A C 1
ATOM 752 O O . GLY A 1 94 ? 4.242 4.914 5.391 1 98.62 94 GLY A O 1
ATOM 753 N N . THR A 1 95 ? 2.119 4.207 5.191 1 98.62 95 THR A N 1
ATOM 754 C CA . THR A 1 95 ? 2.318 3.121 6.145 1 98.62 95 THR A CA 1
ATOM 755 C C . THR A 1 95 ? 3.375 2.143 5.637 1 98.62 95 THR A C 1
ATOM 757 O O . THR A 1 95 ? 4.168 1.615 6.422 1 98.62 95 THR A O 1
ATOM 760 N N . GLU A 1 96 ? 3.385 1.845 4.352 1 98.75 96 GLU A N 1
ATOM 761 C CA . GLU A 1 96 ? 4.402 0.958 3.799 1 98.75 96 GLU A CA 1
ATOM 762 C C . GLU A 1 96 ? 5.781 1.612 3.836 1 98.75 96 GLU A C 1
ATOM 764 O O . GLU A 1 96 ? 6.793 0.931 4.023 1 98.75 96 GLU A O 1
ATOM 769 N N . ALA A 1 97 ? 5.824 2.916 3.609 1 98.88 97 ALA A N 1
ATOM 770 C CA . ALA A 1 97 ? 7.09 3.633 3.717 1 98.88 97 ALA A CA 1
ATOM 771 C C . ALA A 1 97 ? 7.652 3.543 5.133 1 98.88 97 ALA A C 1
ATOM 773 O O . ALA A 1 97 ? 8.852 3.303 5.32 1 98.88 97 ALA A O 1
ATOM 774 N N . ASN A 1 98 ? 6.785 3.725 6.105 1 98.94 98 ASN A N 1
ATOM 775 C CA . ASN A 1 98 ? 7.23 3.631 7.492 1 98.94 98 ASN A CA 1
ATOM 776 C C . ASN A 1 98 ? 7.582 2.195 7.875 1 98.94 98 ASN A C 1
ATOM 778 O O . ASN A 1 98 ? 8.492 1.967 8.672 1 98.94 98 ASN A O 1
ATOM 782 N N . GLU A 1 99 ? 6.852 1.2 7.34 1 98.75 99 GLU A N 1
ATOM 783 C CA . GLU A 1 99 ? 7.246 -0.195 7.516 1 98.75 99 GLU A CA 1
ATOM 784 C C . GLU A 1 99 ? 8.664 -0.435 7.016 1 98.75 99 GLU A C 1
ATOM 786 O O . GLU A 1 99 ? 9.453 -1.122 7.668 1 98.75 99 GLU A O 1
ATOM 791 N N . ALA A 1 100 ? 8.977 0.094 5.848 1 98.62 100 ALA A N 1
ATOM 792 C CA . ALA A 1 100 ? 10.32 -0.04 5.301 1 98.62 100 ALA A CA 1
ATOM 793 C C . ALA A 1 100 ? 11.352 0.615 6.219 1 98.62 100 ALA A C 1
ATOM 795 O O . ALA A 1 100 ? 12.422 0.048 6.469 1 98.62 100 ALA A O 1
ATOM 796 N N . ALA A 1 101 ? 11.047 1.819 6.691 1 98.81 101 ALA A N 1
ATOM 797 C CA . ALA A 1 101 ? 11.953 2.545 7.582 1 98.81 101 ALA A CA 1
ATOM 798 C C . ALA A 1 101 ? 12.203 1.76 8.867 1 98.81 101 ALA A C 1
ATOM 800 O O . ALA A 1 101 ? 13.336 1.663 9.328 1 98.81 101 ALA A O 1
ATOM 801 N N . LEU A 1 102 ? 11.148 1.246 9.43 1 98.31 102 LEU A N 1
ATOM 802 C CA . LEU A 1 102 ? 11.258 0.485 10.672 1 98.31 102 LEU A CA 1
ATOM 803 C C . LEU A 1 102 ? 12.062 -0.792 10.461 1 98.31 102 LEU A C 1
ATOM 805 O O . LEU A 1 102 ? 12.883 -1.159 11.297 1 98.31 102 LEU A O 1
ATOM 809 N N . LYS A 1 103 ? 11.82 -1.478 9.391 1 97.62 103 LYS A N 1
ATOM 810 C CA . LYS A 1 103 ? 12.57 -2.695 9.094 1 97.62 103 LYS A CA 1
ATOM 811 C C . LYS A 1 103 ? 14.047 -2.393 8.875 1 97.62 103 LYS A C 1
ATOM 813 O O . LYS A 1 103 ? 14.914 -3.121 9.367 1 97.62 103 LYS A O 1
ATOM 818 N N . LEU A 1 104 ? 14.32 -1.354 8.07 1 97.94 104 LEU A N 1
ATOM 819 C CA . LEU A 1 104 ? 15.703 -0.95 7.863 1 97.94 104 LEU A CA 1
ATOM 820 C C . LEU A 1 104 ? 16.391 -0.656 9.195 1 97.94 104 LEU A C 1
ATOM 822 O O . LEU A 1 104 ? 17.531 -1.074 9.414 1 97.94 104 LEU A O 1
ATOM 826 N N . THR A 1 105 ? 15.688 0.051 10.055 1 97.56 105 THR A N 1
ATOM 827 C CA . THR A 1 105 ? 16.203 0.41 11.367 1 97.56 105 THR A CA 1
ATOM 828 C C . THR A 1 105 ? 16.547 -0.84 12.18 1 97.56 105 THR A C 1
ATOM 830 O O . THR A 1 105 ? 17.562 -0.891 12.859 1 97.56 105 THR A O 1
ATOM 833 N N . HIS A 1 106 ? 15.68 -1.789 12.117 1 95.62 106 HIS A N 1
ATOM 834 C CA . HIS A 1 106 ? 15.906 -3.041 12.828 1 95.62 106 HIS A CA 1
ATOM 835 C C . HIS A 1 106 ? 17.188 -3.717 12.367 1 95.62 106 HIS A C 1
ATOM 837 O O . HIS A 1 106 ? 17.906 -4.328 13.172 1 95.62 106 HIS A O 1
ATOM 843 N N . LEU A 1 107 ? 17.484 -3.682 11.109 1 96.19 107 LEU A N 1
ATOM 844 C CA . LEU A 1 107 ? 18.703 -4.277 10.562 1 96.19 107 LEU A CA 1
ATOM 845 C C . LEU A 1 107 ? 19.938 -3.49 11 1 96.19 107 LEU A C 1
ATOM 847 O O . LEU A 1 107 ? 21 -4.07 11.25 1 96.19 107 LEU A O 1
ATOM 851 N N . ILE A 1 108 ? 19.781 -2.166 11.07 1 97.25 108 ILE A N 1
ATOM 852 C CA . ILE A 1 108 ? 20.906 -1.296 11.422 1 97.25 108 ILE A CA 1
ATOM 853 C C . ILE A 1 108 ? 21.172 -1.369 12.922 1 97.25 108 ILE A C 1
ATOM 855 O O . ILE A 1 108 ? 22.312 -1.427 13.359 1 97.25 108 ILE A O 1
ATOM 859 N N . LYS A 1 109 ? 20.094 -1.21 13.688 1 96.81 109 LYS A N 1
ATOM 860 C CA . LYS A 1 109 ? 20.141 -1.142 15.148 1 96.81 109 LYS A CA 1
ATOM 861 C C . LYS A 1 109 ? 19.547 -2.393 15.781 1 96.81 109 LYS A C 1
ATOM 863 O O . LYS A 1 109 ? 18.547 -2.312 16.484 1 96.81 109 LYS A O 1
ATOM 868 N N . LYS A 1 110 ? 20.25 -3.49 15.633 1 92.12 110 LYS A N 1
ATOM 869 C CA . LYS A 1 110 ? 19.75 -4.781 16.109 1 92.12 110 LYS A CA 1
ATOM 870 C C . LYS A 1 110 ? 19.562 -4.77 17.625 1 92.12 110 LYS A C 1
ATOM 872 O O . LYS A 1 110 ? 20.422 -4.273 18.359 1 92.12 110 LYS A O 1
ATOM 877 N N . ASP A 1 111 ? 18.422 -5.23 18.156 1 90.5 111 ASP A N 1
ATOM 878 C CA . ASP A 1 111 ? 18.125 -5.43 19.578 1 90.5 111 ASP A CA 1
ATOM 879 C C . ASP A 1 111 ? 18 -4.094 20.312 1 90.5 111 ASP A C 1
ATOM 881 O O . ASP A 1 111 ? 18.188 -4.02 21.516 1 90.5 111 ASP A O 1
ATOM 885 N N . GLN A 1 112 ? 17.859 -3.041 19.609 1 96 112 GLN A N 1
ATOM 886 C CA . GLN A 1 112 ? 17.625 -1.734 20.219 1 96 112 GLN A CA 1
ATOM 887 C C . GLN A 1 112 ? 16.188 -1.273 19.984 1 96 112 GLN A C 1
ATOM 889 O O . GLN A 1 112 ? 15.523 -1.751 19.062 1 96 112 GLN A O 1
ATOM 894 N N . LYS A 1 113 ? 15.703 -0.405 20.844 1 98.06 113 LYS A N 1
ATOM 895 C CA . LYS A 1 113 ? 14.305 0.012 20.797 1 98.06 113 LYS A CA 1
ATOM 896 C C . LYS A 1 113 ? 14.125 1.239 19.906 1 98.06 113 LYS A C 1
ATOM 898 O O . LYS A 1 113 ? 15.078 1.994 19.688 1 98.06 113 LYS A O 1
ATOM 903 N N . ILE A 1 114 ? 12.984 1.376 19.359 1 98.56 114 ILE A N 1
ATOM 904 C CA . ILE A 1 114 ? 12.578 2.564 18.609 1 98.56 114 ILE A CA 1
ATOM 905 C C . ILE A 1 114 ? 11.648 3.422 19.469 1 98.56 114 ILE A C 1
ATOM 907 O O . ILE A 1 114 ? 10.672 2.92 20.031 1 98.56 114 ILE A O 1
ATOM 911 N N . LEU A 1 115 ? 12.016 4.633 19.656 1 98.88 115 LEU A N 1
ATOM 912 C CA . LEU A 1 115 ? 11.211 5.586 20.422 1 98.88 115 LEU A CA 1
ATOM 913 C C . LEU A 1 115 ? 10.305 6.383 19.484 1 98.88 115 LEU A C 1
ATOM 915 O O . LEU A 1 115 ? 10.742 6.852 18.438 1 98.88 115 LEU A O 1
ATOM 919 N N . ALA A 1 116 ? 9.023 6.453 19.75 1 98.81 116 ALA A N 1
ATOM 920 C CA . ALA A 1 116 ? 8.031 7.305 19.094 1 98.81 116 ALA A CA 1
ATOM 921 C C . ALA A 1 116 ? 7.328 8.203 20.109 1 98.81 116 ALA A C 1
ATOM 923 O O . ALA A 1 116 ? 7.523 8.062 21.312 1 98.81 116 ALA A O 1
ATOM 924 N N . PHE A 1 117 ? 6.609 9.125 19.656 1 98.88 117 PHE A N 1
ATOM 925 C CA . PHE A 1 117 ? 6.062 10.117 20.578 1 98.88 117 PHE A CA 1
ATOM 926 C C . PHE A 1 117 ? 4.547 9.992 20.672 1 98.88 117 PHE A C 1
ATOM 928 O O . PHE A 1 117 ? 3.875 9.719 19.672 1 98.88 117 PHE A O 1
ATOM 935 N N . THR A 1 118 ? 4.035 10.273 21.875 1 98.38 118 THR A N 1
ATOM 936 C CA . THR A 1 118 ? 2.592 10.273 22.094 1 98.38 118 THR A CA 1
ATOM 937 C C . THR A 1 118 ? 1.895 11.234 21.141 1 98.38 118 THR A C 1
ATOM 939 O O . THR A 1 118 ? 2.42 12.312 20.844 1 98.38 118 THR A O 1
ATOM 942 N N . ASP A 1 119 ? 0.747 10.789 20.594 1 97.81 119 ASP A N 1
ATOM 943 C CA . ASP A 1 119 ? -0.123 11.523 19.672 1 97.81 119 ASP A CA 1
ATOM 944 C C . ASP A 1 119 ? 0.45 11.531 18.25 1 97.81 119 ASP A C 1
ATOM 946 O O . ASP A 1 119 ? -0.146 12.109 17.344 1 97.81 119 ASP A O 1
ATOM 950 N N . GLY A 1 120 ? 1.586 10.906 18.078 1 98.38 120 GLY A N 1
ATOM 951 C CA . GLY A 1 120 ? 2.117 10.734 16.734 1 98.38 120 GLY A CA 1
ATOM 952 C C . GLY A 1 120 ? 1.336 9.734 15.906 1 98.38 120 GLY A C 1
ATOM 953 O O . GLY A 1 120 ? 0.648 8.867 16.453 1 98.38 120 GLY A O 1
ATOM 954 N N . PHE A 1 121 ? 1.383 9.859 14.656 1 98.31 121 PHE A N 1
ATOM 955 C CA . PHE A 1 121 ? 0.735 8.953 13.719 1 98.31 121 PHE A CA 1
ATOM 956 C C . PHE A 1 121 ? 1.709 8.516 12.633 1 98.31 121 PHE A C 1
ATOM 958 O O . PHE A 1 121 ? 2.244 9.344 11.898 1 98.31 121 PHE A O 1
ATOM 965 N N . HIS A 1 122 ? 1.859 7.188 12.461 1 98.81 122 HIS A N 1
ATOM 966 C CA . HIS A 1 122 ? 2.844 6.68 11.508 1 98.81 122 HIS A CA 1
ATOM 967 C C . HIS A 1 122 ? 2.264 5.547 10.672 1 98.81 122 HIS A C 1
ATOM 969 O O . HIS A 1 122 ? 2.979 4.926 9.875 1 98.81 122 HIS A O 1
ATOM 975 N N . GLY A 1 123 ? 1.015 5.262 10.844 1 97.94 123 GLY A N 1
ATOM 976 C CA . GLY A 1 123 ? 0.362 4.246 10.031 1 97.94 123 GLY A CA 1
ATOM 977 C C . GLY A 1 123 ? -0.465 3.27 10.852 1 97.94 123 GLY A C 1
ATOM 978 O O . GLY A 1 123 ? -0.574 3.408 12.07 1 97.94 123 GLY A O 1
ATOM 979 N N . ARG A 1 124 ? -1.056 2.277 10.18 1 97.44 124 ARG A N 1
ATOM 980 C CA . ARG A 1 124 ? -2.023 1.417 10.859 1 97.44 124 ARG A CA 1
ATOM 981 C C . ARG A 1 124 ? -1.669 -0.055 10.672 1 97.44 124 ARG A C 1
ATOM 983 O O . ARG A 1 124 ? -2.346 -0.933 11.211 1 97.44 124 ARG A O 1
ATOM 990 N N . THR A 1 125 ? -0.662 -0.455 9.867 1 97.88 125 THR A N 1
ATOM 991 C CA . THR A 1 125 ? -0.151 -1.821 9.875 1 97.88 125 THR A CA 1
ATOM 992 C C . THR A 1 125 ? 0.518 -2.145 11.203 1 97.88 125 THR A C 1
ATOM 994 O O . THR A 1 125 ? 0.902 -1.24 11.945 1 97.88 125 THR A O 1
ATOM 997 N N . PHE A 1 126 ? 0.707 -3.363 11.484 1 98 126 PHE A N 1
ATOM 998 C CA . PHE A 1 126 ? 1.179 -3.738 12.812 1 98 126 PHE A CA 1
ATOM 999 C C . PHE A 1 126 ? 2.502 -3.055 13.133 1 98 126 PHE A C 1
ATOM 1001 O O . PHE A 1 126 ? 2.699 -2.561 14.242 1 98 126 PHE A O 1
ATOM 1008 N N . GLY A 1 127 ? 3.438 -3.037 12.18 1 97.88 127 GLY A N 1
ATOM 1009 C CA . GLY A 1 127 ? 4.703 -2.354 12.406 1 97.88 127 GLY A CA 1
ATOM 1010 C C . GLY A 1 127 ? 4.547 -0.856 12.594 1 97.88 127 GLY A C 1
ATOM 1011 O O . GLY A 1 127 ? 4.949 -0.309 13.617 1 97.88 127 GLY A O 1
ATOM 1012 N N . ALA A 1 128 ? 3.869 -0.212 11.633 1 98.44 128 ALA A N 1
ATOM 1013 C CA . ALA A 1 128 ? 3.662 1.232 11.688 1 98.44 128 ALA A CA 1
ATOM 1014 C C . ALA A 1 128 ? 2.805 1.621 12.883 1 98.44 128 ALA A C 1
ATOM 1016 O O . ALA A 1 128 ? 3.061 2.637 13.539 1 98.44 128 ALA A O 1
ATOM 1017 N N . MET A 1 129 ? 1.81 0.824 13.18 1 98.06 129 MET A N 1
ATOM 1018 C CA . MET A 1 129 ? 0.912 1.086 14.305 1 98.06 129 MET A CA 1
ATOM 1019 C C . MET A 1 129 ? 1.668 1.037 15.625 1 98.06 129 MET A C 1
ATOM 1021 O O . MET A 1 129 ? 1.339 1.769 16.562 1 98.06 129 MET A O 1
ATOM 1025 N N . SER A 1 130 ? 2.691 0.192 15.711 1 98 130 SER A N 1
ATOM 1026 C CA . SER A 1 130 ? 3.496 0.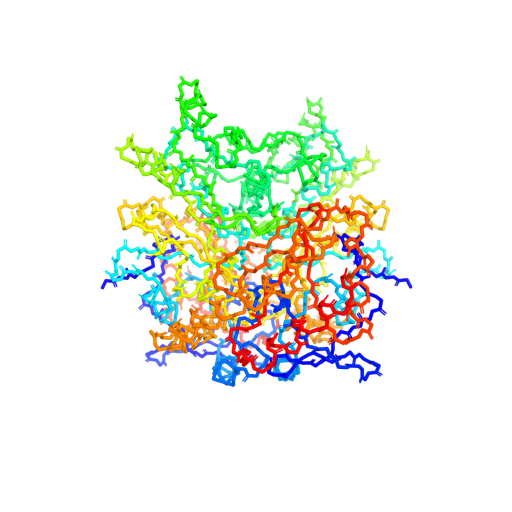097 16.922 1 98 130 SER A CA 1
ATOM 1027 C C . SER A 1 130 ? 4.234 1.402 17.203 1 98 130 SER A C 1
ATOM 1029 O O . SER A 1 130 ? 4.59 1.688 18.344 1 98 130 SER A O 1
ATOM 1031 N N . ALA A 1 131 ? 4.414 2.211 16.156 1 98.44 131 ALA A N 1
ATOM 1032 C CA . ALA A 1 131 ? 5.039 3.523 16.297 1 98.44 131 ALA A CA 1
ATOM 1033 C C . ALA A 1 131 ? 3.988 4.625 16.406 1 98.44 131 ALA A C 1
ATOM 1035 O O . ALA A 1 131 ? 4.316 5.773 16.703 1 98.44 131 ALA A O 1
ATOM 1036 N N . THR A 1 132 ? 2.746 4.336 16.047 1 98.44 132 THR A N 1
ATOM 1037 C CA . THR A 1 132 ? 1.636 5.266 16.219 1 98.44 132 THR A CA 1
ATOM 1038 C C . THR A 1 132 ? 1.152 5.27 17.672 1 98.44 132 THR A C 1
ATOM 1040 O O . THR A 1 132 ? 0.247 4.512 18.031 1 98.44 132 THR A O 1
ATOM 1043 N N . MET A 1 133 ? 1.705 6.152 18.484 1 97.81 133 MET A N 1
ATOM 1044 C CA . MET A 1 133 ? 1.511 6.113 19.938 1 97.81 133 MET A CA 1
ATOM 1045 C C . MET A 1 133 ? 0.217 6.816 20.328 1 97.81 133 MET A C 1
ATOM 1047 O O . MET A 1 133 ? 0.24 7.789 21.094 1 97.81 133 MET A O 1
ATOM 1051 N N . GLN A 1 134 ? -0.872 6.348 19.812 1 96.38 134 GLN A N 1
ATOM 1052 C CA . GLN A 1 134 ? -2.236 6.758 20.125 1 96.38 134 GLN A CA 1
ATOM 1053 C C . GLN A 1 134 ? -3.07 5.574 20.609 1 96.38 134 GLN A C 1
ATOM 1055 O O . GLN A 1 134 ? -3.256 4.602 19.875 1 96.38 134 GLN A O 1
ATOM 1060 N N . GLU A 1 135 ? -3.582 5.648 21.766 1 94.56 135 GLU A N 1
ATOM 1061 C CA . GLU A 1 135 ? -4.352 4.562 22.359 1 94.56 135 GLU A CA 1
ATOM 1062 C C . GLU A 1 135 ? -5.543 4.184 21.484 1 94.56 135 GLU A C 1
ATOM 1064 O O . GLU A 1 135 ? -5.84 3.002 21.297 1 94.56 135 GLU A O 1
ATOM 1069 N N . LYS A 1 136 ? -6.227 5.184 20.922 1 92.5 136 LYS A N 1
ATOM 1070 C CA . LYS A 1 136 ? -7.426 4.945 20.125 1 92.5 136 LYS A CA 1
ATOM 1071 C C . LYS A 1 136 ? -7.102 4.113 18.891 1 92.5 136 LYS A C 1
ATOM 1073 O O . LYS A 1 136 ? -7.977 3.441 18.344 1 92.5 136 LYS A O 1
ATOM 1078 N N . ILE A 1 137 ? -5.891 4.117 18.406 1 94.94 137 ILE A N 1
ATOM 1079 C CA . ILE A 1 137 ? -5.469 3.408 17.203 1 94.94 137 ILE A CA 1
ATOM 1080 C C . ILE A 1 137 ? -4.938 2.027 17.578 1 94.94 137 ILE A C 1
ATOM 1082 O O . ILE A 1 137 ? -5.16 1.052 16.859 1 94.94 137 ILE A O 1
ATOM 1086 N N . GLN A 1 138 ? -4.262 1.896 18.734 1 96 138 GLN A N 1
ATOM 1087 C CA . GLN A 1 138 ? -3.594 0.662 19.141 1 96 138 GLN A CA 1
ATOM 1088 C C . GLN A 1 138 ? -4.551 -0.266 19.891 1 96 138 GLN A C 1
ATOM 1090 O O . GLN A 1 138 ? -4.324 -1.476 19.953 1 96 138 GLN A O 1
ATOM 1095 N N . ALA A 1 139 ? -5.602 0.287 20.438 1 93.62 139 ALA A N 1
ATOM 1096 C CA . ALA A 1 139 ? -6.488 -0.469 21.328 1 93.62 139 ALA A CA 1
ATOM 1097 C C . ALA A 1 139 ? -7.07 -1.684 20.609 1 93.62 139 ALA A C 1
ATOM 1099 O O . ALA A 1 139 ? -7.59 -1.565 19.5 1 93.62 139 ALA A O 1
ATOM 1100 N N . GLY A 1 140 ? -6.941 -2.809 21.203 1 92.12 140 GLY A N 1
ATOM 1101 C CA . GLY A 1 140 ? -7.527 -4.035 20.688 1 92.12 140 GLY A CA 1
ATOM 1102 C C . GLY A 1 140 ? -6.543 -4.879 19.891 1 92.12 140 GLY A C 1
ATOM 1103 O O . GLY A 1 140 ? -6.832 -6.031 19.562 1 92.12 140 GLY A O 1
ATOM 1104 N N . PHE A 1 141 ? -5.355 -4.434 19.688 1 94.38 141 PHE A N 1
ATOM 1105 C CA . PHE A 1 141 ? -4.461 -5.133 18.766 1 94.38 141 PHE A CA 1
ATOM 1106 C C . PHE A 1 141 ? -3.232 -5.656 19.5 1 94.38 141 PHE A C 1
ATOM 1108 O O . PHE A 1 141 ? -2.295 -6.152 18.875 1 94.38 141 PHE A O 1
ATOM 1115 N N . SER A 1 142 ? -3.176 -5.559 20.797 1 92.44 142 SER A N 1
ATOM 1116 C CA . SER A 1 142 ? -2.059 -6.082 21.578 1 92.44 142 SER A CA 1
ATOM 1117 C C . SER A 1 142 ? -1.994 -7.602 21.5 1 92.44 142 SER A C 1
ATOM 1119 O O . SER A 1 142 ? -3.025 -8.266 21.391 1 92.44 142 SER A O 1
ATOM 1121 N N . PRO A 1 143 ? -0.889 -8.242 21.578 1 93.62 143 PRO A N 1
ATOM 1122 C CA . PRO A 1 143 ? 0.406 -7.566 21.688 1 93.62 143 PRO A CA 1
ATOM 1123 C C . PRO A 1 143 ? 0.909 -7.023 20.344 1 93.62 143 PRO A C 1
ATOM 1125 O O . PRO A 1 143 ? 0.757 -7.68 19.312 1 93.62 143 PRO A O 1
ATOM 1128 N N . LEU A 1 144 ? 1.439 -5.863 20.422 1 94.94 144 LEU A N 1
ATOM 1129 C CA . LEU A 1 144 ? 2.059 -5.246 19.266 1 94.94 144 LEU A CA 1
ATOM 1130 C C . LEU A 1 144 ? 3.521 -5.66 19.141 1 94.94 144 LEU A C 1
ATOM 1132 O O . LEU A 1 144 ? 3.979 -6.559 19.844 1 94.94 144 LEU A O 1
ATOM 1136 N N . LEU A 1 145 ? 4.184 -5.164 18.078 1 94.81 145 LEU A N 1
ATOM 1137 C CA . LEU A 1 145 ? 5.613 -5.426 17.938 1 94.81 145 LEU A CA 1
ATOM 1138 C C . LEU A 1 145 ? 6.363 -4.977 19.188 1 94.81 145 LEU A C 1
ATOM 1140 O O . LEU A 1 145 ? 6.086 -3.906 19.734 1 94.81 145 LEU A O 1
ATOM 1144 N N . PRO A 1 146 ? 7.27 -5.773 19.594 1 92.25 146 PRO A N 1
ATOM 1145 C CA . PRO A 1 146 ? 8.047 -5.387 20.781 1 92.25 146 PRO A CA 1
ATOM 1146 C C . PRO A 1 146 ? 9.078 -4.305 20.469 1 92.25 146 PRO A C 1
ATOM 1148 O O . PRO A 1 146 ? 9.258 -3.926 19.312 1 92.25 146 PRO A O 1
ATOM 1151 N N . ASN A 1 147 ? 9.656 -3.695 21.422 1 92.88 147 ASN A N 1
ATOM 1152 C CA . ASN A 1 147 ? 10.82 -2.814 21.391 1 92.88 147 ASN A CA 1
ATOM 1153 C C . ASN A 1 147 ? 10.445 -1.418 20.891 1 92.88 147 ASN A C 1
ATOM 1155 O O . ASN A 1 147 ? 11.203 -0.788 20.156 1 92.88 147 ASN A O 1
ATOM 1159 N N . PHE A 1 148 ? 9.258 -1.012 21.156 1 97.25 148 PHE A N 1
ATOM 1160 C CA . PHE A 1 148 ? 8.836 0.373 20.969 1 97.25 148 PHE A CA 1
ATOM 1161 C C . PHE A 1 148 ? 8.586 1.046 22.312 1 97.25 148 PHE A C 1
ATOM 1163 O O . PHE A 1 148 ? 8.078 0.415 23.234 1 97.25 148 PHE A O 1
ATOM 1170 N N . VAL A 1 149 ? 8.953 2.234 22.406 1 97.75 149 VAL A N 1
ATOM 1171 C CA . VAL A 1 149 ? 8.703 2.992 23.625 1 97.75 149 VAL A CA 1
ATOM 1172 C C . VAL A 1 149 ? 8.148 4.371 23.281 1 97.75 149 VAL A C 1
ATOM 1174 O O . VAL A 1 149 ? 8.43 4.902 22.203 1 97.75 149 VAL A O 1
ATOM 1177 N N . ALA A 1 150 ? 7.375 4.938 24.172 1 98.06 150 ALA A N 1
ATOM 1178 C CA . ALA A 1 150 ? 6.73 6.23 23.953 1 98.06 150 ALA A CA 1
ATOM 1179 C C . ALA A 1 150 ? 7.324 7.301 24.859 1 98.06 150 ALA A C 1
ATOM 1181 O O . ALA A 1 150 ? 7.711 7.016 26 1 98.06 150 ALA A O 1
ATOM 1182 N N . SER A 1 151 ? 7.441 8.461 24.406 1 98.62 151 SER A N 1
ATOM 1183 C CA . SER A 1 151 ? 7.734 9.68 25.141 1 98.62 151 SER A CA 1
ATOM 1184 C C . SER A 1 151 ? 6.855 10.836 24.672 1 98.62 151 SER A C 1
ATOM 1186 O O . SER A 1 151 ? 6.371 10.828 23.547 1 98.62 151 SER A O 1
ATOM 1188 N N . PRO A 1 152 ? 6.539 11.828 25.562 1 98.62 152 PRO A N 1
ATOM 1189 C CA . PRO A 1 152 ? 5.75 12.969 25.094 1 98.62 152 PRO A CA 1
ATOM 1190 C C . PRO A 1 152 ? 6.512 13.836 24.094 1 98.62 152 PRO A C 1
ATOM 1192 O O . PRO A 1 152 ? 7.715 14.055 24.25 1 98.62 152 PRO A O 1
ATOM 1195 N N . PHE A 1 153 ? 5.832 14.281 23.109 1 98.44 153 PHE A N 1
ATOM 1196 C CA . PHE A 1 153 ? 6.391 15.164 22.094 1 98.44 153 PHE A CA 1
ATOM 1197 C C . PHE A 1 153 ? 6.719 16.531 22.688 1 98.44 153 PHE A C 1
ATOM 1199 O O . PHE A 1 153 ? 5.961 17.062 23.5 1 98.44 153 PHE A O 1
ATOM 1206 N N . ASN A 1 154 ? 7.906 17.094 22.344 1 98.5 154 ASN A N 1
ATOM 1207 C CA . ASN A 1 154 ? 8.367 18.406 22.766 1 98.5 154 ASN A CA 1
ATOM 1208 C C . ASN A 1 154 ? 8.68 18.453 24.25 1 98.5 154 ASN A C 1
ATOM 1210 O O . ASN A 1 154 ? 8.688 19.531 24.859 1 98.5 154 ASN A O 1
ATOM 1214 N N . ASP A 1 155 ? 8.898 17.359 24.922 1 98.81 155 ASP A N 1
ATOM 1215 C CA . ASP A 1 155 ? 9.305 17.266 26.312 1 98.81 155 ASP A CA 1
ATOM 1216 C C . ASP A 1 155 ? 10.734 16.75 26.438 1 98.81 155 ASP A C 1
ATOM 1218 O O . ASP A 1 155 ? 10.961 15.547 26.547 1 98.81 155 ASP A O 1
ATOM 1222 N N . VAL A 1 156 ? 11.648 17.703 26.562 1 98.69 156 VAL A N 1
ATOM 1223 C CA . VAL A 1 156 ? 13.07 17.375 26.562 1 98.69 156 VAL A CA 1
ATOM 1224 C C . VAL A 1 156 ? 13.414 16.547 27.797 1 98.69 156 VAL A C 1
ATOM 1226 O O . VAL A 1 156 ? 14.18 15.578 27.703 1 98.69 156 VAL A O 1
ATOM 1229 N N . VAL A 1 157 ? 12.867 16.859 28.891 1 98.62 157 VAL A N 1
ATOM 1230 C CA . VAL A 1 157 ? 13.156 16.172 30.141 1 98.62 157 VAL A CA 1
ATOM 1231 C C . VAL A 1 157 ? 12.695 14.711 30.062 1 98.62 157 VAL A C 1
ATOM 1233 O O . VAL A 1 157 ? 13.445 13.797 30.406 1 98.62 157 VAL A O 1
ATOM 1236 N N . ALA A 1 158 ? 11.5 14.516 29.562 1 98.69 158 ALA A N 1
ATOM 1237 C CA . ALA A 1 158 ? 10.969 13.164 29.422 1 98.69 158 ALA A CA 1
ATOM 1238 C C . ALA A 1 158 ? 11.828 12.344 28.453 1 98.69 158 ALA A C 1
ATOM 1240 O O . ALA A 1 158 ? 12.07 11.156 28.688 1 98.69 158 ALA A O 1
ATOM 1241 N N . LEU A 1 159 ? 12.25 12.961 27.391 1 98.62 159 LEU A N 1
ATOM 1242 C CA . LEU A 1 159 ? 13.109 12.289 26.422 1 98.62 159 LEU A CA 1
ATOM 1243 C C . LEU A 1 159 ? 14.414 11.844 27.062 1 98.62 159 LEU A C 1
ATOM 1245 O O . LEU A 1 159 ? 14.836 10.695 26.906 1 98.62 159 LEU A O 1
ATOM 1249 N N . GLU A 1 160 ? 15.016 12.711 27.797 1 98.19 160 GLU A N 1
ATOM 1250 C CA . GLU A 1 160 ? 16.281 12.406 28.438 1 98.19 160 GLU A CA 1
ATOM 1251 C C . GLU A 1 160 ? 16.125 11.258 29.438 1 98.19 160 GLU A C 1
ATOM 1253 O O . GLU A 1 160 ? 17 10.398 29.547 1 98.19 160 GLU A O 1
ATOM 1258 N N . GLN A 1 161 ? 15.07 11.266 30.125 1 98.31 161 GLN A N 1
ATOM 1259 C CA . GLN A 1 161 ? 14.812 10.227 31.109 1 98.31 161 GLN A CA 1
ATOM 1260 C C . GLN A 1 161 ? 14.695 8.852 30.453 1 98.31 161 GLN A C 1
ATOM 1262 O O . GLN A 1 161 ? 15.219 7.863 30.969 1 98.31 161 GLN A O 1
ATOM 1267 N N . ILE A 1 162 ? 13.977 8.828 29.391 1 98 162 ILE A N 1
ATOM 1268 C CA . ILE A 1 162 ? 13.797 7.562 28.688 1 98 162 ILE A CA 1
ATOM 1269 C C . ILE A 1 162 ? 15.133 7.078 28.141 1 98 162 ILE A C 1
ATOM 1271 O O . ILE A 1 162 ? 15.422 5.879 28.156 1 98 162 ILE A O 1
ATOM 1275 N N . LEU A 1 163 ? 15.969 7.992 27.656 1 97.75 163 LEU A N 1
ATOM 1276 C CA . LEU A 1 163 ? 17.266 7.66 27.078 1 97.75 163 LEU A CA 1
ATOM 1277 C C . LEU A 1 163 ? 18.188 7.07 28.125 1 97.75 163 LEU A C 1
ATOM 1279 O O . LEU A 1 163 ? 19.094 6.297 27.812 1 97.75 163 LEU A O 1
ATOM 1283 N N . GLU A 1 164 ? 17.984 7.398 29.375 1 97.12 164 GLU A N 1
ATOM 1284 C CA . GLU A 1 164 ? 18.781 6.875 30.484 1 97.12 164 GLU A CA 1
ATOM 1285 C C . GLU A 1 164 ? 18.359 5.457 30.859 1 97.12 164 GLU A C 1
ATOM 1287 O O . GLU A 1 164 ? 19.172 4.668 31.344 1 97.12 164 GLU A O 1
ATOM 1292 N N . LYS A 1 165 ? 17.125 5.156 30.578 1 96.62 165 LYS A N 1
ATOM 1293 C CA . LYS A 1 165 ? 16.547 3.914 31.062 1 96.62 165 LYS A CA 1
ATOM 1294 C C . LYS A 1 165 ? 16.547 2.836 29.984 1 96.62 165 LYS A C 1
ATOM 1296 O O . LYS A 1 165 ? 16.531 1.643 30.297 1 96.62 165 LYS A O 1
ATOM 1301 N N . GLU A 1 166 ? 16.438 3.314 28.719 1 97.06 166 GLU A N 1
ATOM 1302 C CA . GLU A 1 166 ? 16.234 2.381 27.625 1 97.06 166 GLU A CA 1
ATOM 1303 C C . GLU A 1 166 ? 17.359 2.494 26.594 1 97.06 166 GLU A C 1
ATOM 1305 O O . GLU A 1 166 ? 17.938 3.568 26.422 1 97.06 166 GLU A O 1
ATOM 1310 N N . LYS A 1 167 ? 17.75 1.403 26.016 1 96.94 167 LYS A N 1
ATOM 1311 C CA . LYS A 1 167 ? 18.688 1.403 24.891 1 96.94 167 LYS A CA 1
ATOM 1312 C C . LYS A 1 167 ? 17.984 1.771 23.594 1 96.94 167 LYS A C 1
ATOM 1314 O O . LYS A 1 167 ? 17.562 0.89 22.828 1 96.94 167 LYS A O 1
ATOM 1319 N N . ILE A 1 168 ? 17.953 3.01 23.266 1 98.56 168 ILE A N 1
ATOM 1320 C CA . ILE A 1 168 ? 17.219 3.521 22.109 1 98.56 168 ILE A CA 1
ATOM 1321 C C . ILE A 1 168 ? 18.141 3.566 20.891 1 98.56 168 ILE A C 1
ATOM 1323 O O . ILE A 1 168 ? 19.219 4.172 20.938 1 98.56 168 ILE A O 1
ATOM 1327 N N . GLY A 1 169 ? 17.703 2.883 19.797 1 98.5 169 GLY A N 1
ATOM 1328 C CA . GLY A 1 169 ? 18.484 2.877 18.578 1 98.5 169 GLY A CA 1
ATOM 1329 C C . GLY A 1 169 ? 18 3.9 17.562 1 98.5 169 GLY A C 1
ATOM 1330 O O . GLY A 1 169 ? 18.766 4.32 16.688 1 98.5 169 GLY A O 1
ATOM 1331 N N . ALA A 1 170 ? 16.75 4.266 17.672 1 98.81 170 ALA A N 1
ATOM 1332 C CA . ALA A 1 170 ? 16.172 5.203 16.703 1 98.81 170 ALA A CA 1
ATOM 1333 C C . ALA A 1 170 ? 14.984 5.949 17.312 1 98.81 170 ALA A C 1
ATOM 1335 O O . ALA A 1 170 ? 14.359 5.473 18.25 1 98.81 170 ALA A O 1
ATOM 1336 N N . ILE A 1 171 ? 14.75 7.105 16.797 1 98.88 171 ILE A N 1
ATOM 1337 C CA . ILE A 1 171 ? 13.602 7.93 17.141 1 98.88 171 ILE A CA 1
ATOM 1338 C C . ILE A 1 171 ? 12.82 8.273 15.875 1 98.88 171 ILE A C 1
ATOM 1340 O O . ILE A 1 171 ? 13.391 8.797 14.914 1 98.88 171 ILE A O 1
ATOM 1344 N N . ILE A 1 172 ? 11.555 7.941 15.82 1 98.94 172 ILE A N 1
ATOM 1345 C CA . ILE A 1 172 ? 10.688 8.281 14.688 1 98.94 172 ILE A CA 1
ATOM 1346 C C . ILE A 1 172 ? 9.727 9.398 15.102 1 98.94 172 ILE A C 1
ATOM 1348 O O . ILE A 1 172 ? 9.125 9.344 16.172 1 98.94 172 ILE A O 1
ATOM 1352 N N . PHE A 1 173 ? 9.609 10.406 14.227 1 98.75 173 PHE A N 1
ATOM 1353 C CA . PHE A 1 173 ? 8.766 11.531 14.617 1 98.75 173 PHE A CA 1
ATOM 1354 C C . PHE A 1 173 ? 8.367 12.359 13.398 1 98.75 173 PHE A C 1
ATOM 1356 O O . PHE A 1 173 ? 8.891 12.148 12.305 1 98.75 173 PHE A O 1
ATOM 1363 N N . GLU A 1 174 ? 7.375 13.203 13.586 1 98.56 174 GLU A N 1
ATOM 1364 C CA . GLU A 1 174 ? 6.922 14.219 12.641 1 98.56 174 GLU A CA 1
ATOM 1365 C C . GLU A 1 174 ? 7.457 15.602 13.016 1 98.56 174 GLU A C 1
ATOM 1367 O O . GLU A 1 174 ? 7.488 15.953 14.195 1 98.56 174 GLU A O 1
ATOM 1372 N N . ILE A 1 175 ? 7.805 16.359 11.992 1 98.38 175 ILE A N 1
ATOM 1373 C CA . ILE A 1 175 ? 8.219 17.719 12.273 1 98.38 175 ILE A CA 1
ATOM 1374 C C . ILE A 1 175 ? 7.035 18.516 12.844 1 98.38 175 ILE A C 1
ATOM 1376 O O . ILE A 1 175 ? 7.207 19.359 13.719 1 98.38 175 ILE A O 1
ATOM 1380 N N . ILE A 1 176 ? 5.906 18.312 12.273 1 98.75 176 ILE A N 1
ATOM 1381 C CA . ILE A 1 176 ? 4.613 18.766 12.781 1 98.75 176 ILE A CA 1
ATOM 1382 C C . ILE A 1 176 ? 3.689 17.578 12.977 1 98.75 176 ILE A C 1
ATOM 1384 O O . ILE A 1 176 ? 3.391 16.844 12.031 1 98.75 176 ILE A O 1
ATOM 1388 N N . GLN A 1 177 ? 3.291 17.297 14.234 1 98.56 177 GLN A N 1
ATOM 1389 C CA . GLN A 1 177 ? 2.301 16.25 14.422 1 98.56 177 GLN A CA 1
ATOM 1390 C C . GLN A 1 177 ? 0.951 16.641 13.836 1 98.56 177 GLN A C 1
ATOM 1392 O O . GLN A 1 177 ? 0.18 17.375 14.469 1 98.56 177 GLN A O 1
ATOM 1397 N N . GLY A 1 178 ? 0.66 16.141 12.664 1 97.81 178 GLY A N 1
ATOM 1398 C CA . GLY A 1 178 ? -0.535 16.531 11.93 1 97.81 178 GLY A CA 1
ATOM 1399 C C . GLY A 1 178 ? -1.817 16.062 12.586 1 97.81 178 GLY A C 1
ATOM 1400 O O . GLY A 1 178 ? -2.564 16.859 13.148 1 97.81 178 GLY A O 1
ATOM 1401 N N . GLU A 1 179 ? -1.998 14.727 12.617 1 95.06 179 GLU A N 1
ATOM 1402 C CA . GLU A 1 179 ? -3.176 14.117 13.219 1 95.06 179 GLU A CA 1
ATOM 1403 C C . GLU A 1 179 ? -3.242 14.398 14.719 1 95.06 179 GLU A C 1
ATOM 1405 O O . GLU A 1 179 ? -4.328 14.492 15.289 1 95.06 179 GLU A O 1
ATOM 1410 N N . GLY A 1 180 ? -2.094 14.641 15.273 1 96.31 180 GLY A N 1
ATOM 1411 C CA . GLY A 1 180 ? -2.008 14.828 16.719 1 96.31 180 GLY A CA 1
ATOM 1412 C C . GLY A 1 180 ? -2.42 16.219 17.172 1 96.31 180 GLY A C 1
ATOM 1413 O O . GLY A 1 180 ? -2.518 16.484 18.359 1 96.31 180 GLY A O 1
ATOM 1414 N N . GLY A 1 181 ? -2.705 17.156 16.188 1 97.75 181 GLY A N 1
ATOM 1415 C CA . GLY A 1 181 ? -3.174 18.469 16.594 1 97.75 181 GLY A CA 1
ATOM 1416 C C . GLY A 1 181 ? -2.404 19.609 15.945 1 97.75 181 GLY A C 1
ATOM 1417 O O . GLY A 1 181 ? -2.428 20.734 16.438 1 97.75 181 GLY A O 1
ATOM 1418 N N . VAL A 1 182 ? -1.701 19.266 14.93 1 98.56 182 VAL A N 1
ATOM 1419 C CA . VAL A 1 182 ? -0.895 20.25 14.211 1 98.56 182 VAL A CA 1
ATOM 1420 C C . VAL A 1 182 ? 0.071 20.938 15.172 1 98.56 182 VAL A C 1
ATOM 1422 O O . VAL A 1 182 ? 0.096 22.172 15.258 1 98.56 182 VAL A O 1
ATOM 1425 N N . LEU A 1 183 ? 0.832 20.156 15.859 1 98.38 183 LEU A N 1
ATOM 1426 C CA . LEU A 1 183 ? 1.791 20.656 16.828 1 98.38 183 LEU A CA 1
ATOM 1427 C C . LEU A 1 183 ? 3.203 20.641 16.266 1 98.38 183 LEU A C 1
ATOM 1429 O O . LEU A 1 183 ? 3.801 19.578 16.078 1 98.38 183 LEU A O 1
ATOM 1433 N N . PRO A 1 184 ? 3.785 21.828 16 1 98.25 184 PRO A N 1
ATOM 1434 C CA . PRO A 1 184 ? 5.152 21.891 15.477 1 98.25 184 PRO A CA 1
ATOM 1435 C C . PRO A 1 184 ? 6.199 21.5 16.516 1 98.25 184 PRO A C 1
ATOM 1437 O O . PRO A 1 184 ? 5.988 21.719 17.719 1 98.25 184 PRO A O 1
ATOM 1440 N N . ILE A 1 185 ? 7.297 21 16.094 1 98.06 185 ILE A N 1
ATOM 1441 C CA . ILE A 1 185 ? 8.438 20.688 16.938 1 98.06 185 ILE A CA 1
ATOM 1442 C C . ILE A 1 185 ? 9.008 21.984 17.531 1 98.06 185 ILE A C 1
ATOM 1444 O O . ILE A 1 185 ? 9.055 23 16.844 1 98.06 185 ILE A O 1
ATOM 1448 N N . SER A 1 186 ? 9.391 21.969 18.75 1 97.5 186 SER A N 1
ATOM 1449 C CA . SER A 1 186 ? 9.969 23.141 19.391 1 97.5 186 SER A CA 1
ATOM 1450 C C . SER A 1 186 ? 11.477 23.203 19.156 1 97.5 186 SER A C 1
ATOM 1452 O O . SER A 1 186 ? 12.125 22.188 18.953 1 97.5 186 SER A O 1
ATOM 1454 N N . PRO A 1 187 ? 12.008 24.406 19.172 1 96.19 187 PRO A N 1
ATOM 1455 C CA . PRO A 1 187 ? 13.453 24.562 18.953 1 96.19 187 PRO A CA 1
ATOM 1456 C C . PRO A 1 187 ? 14.281 23.781 19.969 1 96.19 187 PRO A C 1
ATOM 1458 O O . PRO A 1 187 ? 15.281 23.156 19.609 1 96.19 187 PRO A O 1
ATOM 1461 N N . ASP A 1 188 ? 13.883 23.797 21.25 1 97.5 188 ASP A N 1
ATOM 1462 C CA . ASP A 1 188 ? 14.617 23.062 22.266 1 97.5 188 ASP A CA 1
ATOM 1463 C C . ASP A 1 188 ? 14.609 21.562 21.984 1 97.5 188 ASP A C 1
ATOM 1465 O O . ASP A 1 188 ? 15.594 20.875 22.25 1 97.5 188 ASP A O 1
ATOM 1469 N N . PHE A 1 189 ? 13.516 21.109 21.547 1 98.19 189 PHE A N 1
ATOM 1470 C CA . PHE A 1 189 ? 13.391 19.688 21.25 1 98.19 189 PHE A CA 1
ATOM 1471 C C . PHE A 1 189 ? 14.258 19.312 20.047 1 98.19 189 PHE A C 1
ATOM 1473 O O . PHE A 1 189 ? 14.836 18.219 20.016 1 98.19 189 PHE A O 1
ATOM 1480 N N . VAL A 1 190 ? 14.336 20.188 19.047 1 97.75 190 VAL A N 1
ATOM 1481 C CA . VAL A 1 190 ? 15.211 20 17.891 1 97.75 190 VAL A CA 1
ATOM 1482 C C . VAL A 1 190 ? 16.656 19.797 18.359 1 97.75 190 VAL A C 1
ATOM 1484 O O . VAL A 1 190 ? 17.328 18.859 17.906 1 97.75 190 VAL A O 1
ATOM 1487 N N . GLU A 1 191 ? 17.062 20.656 19.266 1 97.56 191 GLU A N 1
ATOM 1488 C CA . GLU A 1 191 ? 18.422 20.547 19.781 1 97.56 191 GLU A CA 1
ATOM 1489 C C . GLU A 1 191 ? 18.641 19.234 20.531 1 97.56 191 GLU A C 1
ATOM 1491 O O . GLU A 1 191 ? 19.703 18.609 20.422 1 97.56 191 GLU A O 1
ATOM 1496 N N . ALA A 1 192 ? 17.641 18.812 21.266 1 98.12 192 ALA A N 1
ATOM 1497 C CA . ALA A 1 192 ? 17.719 17.531 21.984 1 98.12 192 ALA A CA 1
ATOM 1498 C C . ALA A 1 192 ? 17.844 16.359 21 1 98.12 192 ALA A C 1
ATOM 1500 O O . ALA A 1 192 ? 18.609 15.43 21.234 1 98.12 192 ALA A O 1
ATOM 1501 N N . LEU A 1 193 ? 17.125 16.422 19.922 1 98.31 193 LEU A N 1
ATOM 1502 C CA . LEU A 1 193 ? 17.156 15.352 18.922 1 98.31 193 LEU A CA 1
ATOM 1503 C C . LEU A 1 193 ? 18.484 15.336 18.188 1 98.31 193 LEU A C 1
ATOM 1505 O O . LEU A 1 193 ? 19.016 14.266 17.875 1 98.31 193 LEU A O 1
ATOM 1509 N N . LYS A 1 194 ? 19.016 16.516 17.922 1 97.38 194 LYS A N 1
ATOM 1510 C CA . LYS A 1 194 ? 20.344 16.578 17.328 1 97.38 194 LYS A CA 1
ATOM 1511 C C . LYS A 1 194 ? 21.391 15.93 18.219 1 97.38 194 LYS A C 1
ATOM 1513 O O . LYS A 1 194 ? 22.266 15.211 17.75 1 97.38 194 LYS A O 1
ATOM 1518 N N . SER A 1 195 ? 21.281 16.234 19.438 1 97.44 195 SER A N 1
ATOM 1519 C CA . SER A 1 195 ? 22.188 15.617 20.406 1 97.44 195 SER A CA 1
ATOM 1520 C C . SER A 1 195 ? 22.062 14.102 20.406 1 97.44 195 SER A C 1
ATOM 1522 O O . SER A 1 195 ? 23.062 13.391 20.531 1 97.44 195 SER A O 1
ATOM 1524 N N . CYS A 1 196 ? 20.828 13.594 20.344 1 98.12 196 CYS A N 1
ATOM 1525 C CA . CYS A 1 196 ? 20.594 12.156 20.266 1 98.12 196 CYS A CA 1
ATOM 1526 C C . CYS A 1 196 ? 21.281 11.562 19.031 1 98.12 196 CYS A C 1
ATOM 1528 O O . CYS A 1 196 ? 21.922 10.516 19.125 1 98.12 196 CYS A O 1
ATOM 1530 N N . GLN A 1 197 ? 21.125 12.25 17.922 1 98.06 197 GLN A N 1
ATOM 1531 C CA . GLN A 1 197 ? 21.734 11.773 16.672 1 98.06 197 GLN A CA 1
ATOM 1532 C C . GLN A 1 197 ? 23.25 11.727 16.781 1 98.06 197 GLN A C 1
ATOM 1534 O O . GLN A 1 197 ? 23.891 10.805 16.266 1 98.06 197 GLN A O 1
ATOM 1539 N N . GLN A 1 198 ? 23.859 12.711 17.406 1 97.12 198 GLN A N 1
ATOM 1540 C CA . GLN A 1 198 ? 25.297 12.766 17.625 1 97.12 198 GLN A CA 1
ATOM 1541 C C . GLN A 1 198 ? 25.781 11.578 18.453 1 97.12 198 GLN A C 1
ATOM 1543 O O . GLN A 1 198 ? 26.922 11.141 18.328 1 97.12 198 GLN A O 1
ATOM 1548 N N . LYS A 1 199 ? 24.875 11.07 19.266 1 97.31 199 LYS A N 1
ATOM 1549 C CA . LYS A 1 199 ? 25.203 9.938 20.125 1 97.31 199 LYS A CA 1
ATOM 1550 C C . LYS A 1 199 ? 24.938 8.609 19.406 1 97.31 199 LYS A C 1
ATOM 1552 O O . LYS A 1 199 ? 25.031 7.543 20.031 1 97.31 199 LYS A O 1
ATOM 1557 N N . GLY A 1 200 ? 24.531 8.695 18.188 1 97.25 200 GLY A N 1
ATOM 1558 C CA . GLY A 1 200 ? 24.422 7.492 17.375 1 97.25 200 GLY A CA 1
ATOM 1559 C C . GLY A 1 200 ? 22.984 6.992 17.25 1 97.25 200 GLY A C 1
ATOM 1560 O O . GLY A 1 200 ? 22.75 5.941 16.656 1 97.25 200 GLY A O 1
ATOM 1561 N N . ILE A 1 201 ? 22.016 7.637 17.828 1 98.56 201 ILE A N 1
ATOM 1562 C CA . ILE A 1 201 ? 20.609 7.285 17.672 1 98.56 201 ILE A CA 1
ATOM 1563 C C . ILE A 1 201 ? 20.109 7.746 16.297 1 98.56 201 ILE A C 1
ATOM 1565 O O . ILE A 1 201 ? 20.312 8.906 15.922 1 98.56 201 ILE A O 1
ATOM 1569 N N . LEU A 1 202 ? 19.5 6.855 15.5 1 98.75 202 LEU A N 1
ATOM 1570 C CA . LEU A 1 202 ? 19 7.215 14.188 1 98.75 202 LEU A CA 1
ATOM 1571 C C . LEU A 1 202 ? 17.766 8.109 14.297 1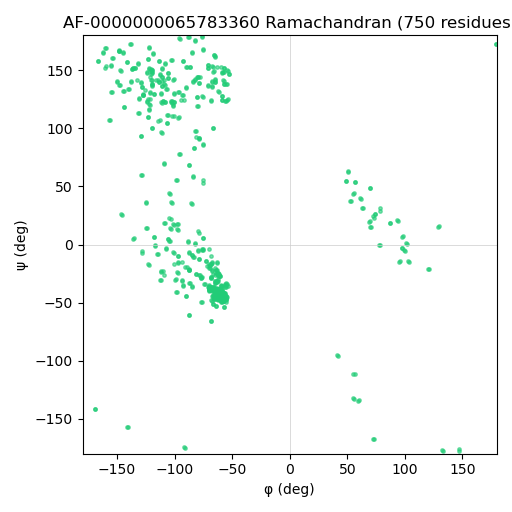 98.75 202 LEU A C 1
ATOM 1573 O O . LEU A 1 202 ? 16.906 7.895 15.164 1 98.75 202 LEU A O 1
ATOM 1577 N N . LEU A 1 203 ? 17.719 9.086 13.523 1 98.75 203 LEU A N 1
ATOM 1578 C CA . LEU A 1 203 ? 16.516 9.898 13.414 1 98.75 203 LEU A CA 1
ATOM 1579 C C . LEU A 1 203 ? 15.727 9.531 12.164 1 98.75 203 LEU A C 1
ATOM 1581 O O . LEU A 1 203 ? 16.25 9.609 11.047 1 98.75 203 LEU A O 1
ATOM 1585 N N . ILE A 1 204 ? 14.516 9.086 12.344 1 98.88 204 ILE A N 1
ATOM 1586 C CA . ILE A 1 204 ? 13.555 8.789 11.281 1 98.88 204 ILE A CA 1
ATOM 1587 C C . ILE A 1 204 ? 12.484 9.883 11.234 1 98.88 204 ILE A C 1
ATOM 1589 O O . ILE A 1 204 ? 11.641 9.969 12.133 1 98.88 204 ILE A O 1
ATOM 1593 N N . ILE A 1 205 ? 12.492 10.656 10.195 1 98.88 205 ILE A N 1
ATOM 1594 C CA . ILE A 1 205 ? 11.508 11.734 10.125 1 98.88 205 ILE A CA 1
ATOM 1595 C C . ILE A 1 205 ? 10.375 11.336 9.18 1 98.88 205 ILE A C 1
ATOM 1597 O O . ILE A 1 205 ? 10.617 11.023 8.008 1 98.88 205 ILE A O 1
ATOM 1601 N N . ASP A 1 206 ? 9.188 11.336 9.703 1 98.88 206 ASP A N 1
ATOM 1602 C CA . ASP A 1 206 ? 7.965 11.094 8.938 1 98.88 206 ASP A CA 1
ATOM 1603 C C . ASP A 1 206 ? 7.504 12.367 8.234 1 98.88 206 ASP A C 1
ATOM 1605 O O . ASP A 1 206 ? 6.797 13.188 8.82 1 98.88 206 ASP A O 1
ATOM 1609 N N . GLU A 1 207 ? 7.848 12.516 6.953 1 98.62 207 GLU A N 1
ATOM 1610 C CA . GLU A 1 207 ? 7.539 13.68 6.129 1 98.62 207 GLU A CA 1
ATOM 1611 C C . GLU A 1 207 ? 6.293 13.445 5.281 1 98.62 207 GLU A C 1
ATOM 1613 O O . GLU A 1 207 ? 6.031 14.188 4.332 1 98.62 207 GLU A O 1
ATOM 1618 N N . ILE A 1 208 ? 5.488 12.469 5.617 1 98.88 208 ILE A N 1
ATOM 1619 C CA . ILE A 1 208 ? 4.383 12.016 4.781 1 98.88 208 ILE A CA 1
ATOM 1620 C C . ILE A 1 208 ? 3.375 13.148 4.602 1 98.88 208 ILE A C 1
ATOM 1622 O O . ILE A 1 208 ? 2.914 13.398 3.484 1 98.88 208 ILE A O 1
ATOM 1626 N N . GLN A 1 209 ? 3.029 13.844 5.625 1 98.62 209 GLN A N 1
ATOM 1627 C CA . GLN A 1 209 ? 2.074 14.938 5.484 1 98.62 209 GLN A CA 1
ATOM 1628 C C . GLN A 1 209 ? 2.791 16.266 5.277 1 98.62 209 GLN A C 1
ATOM 1630 O O . GLN A 1 209 ? 2.297 17.141 4.559 1 98.62 209 GLN A O 1
ATOM 1635 N N . THR A 1 210 ? 3.99 16.469 5.828 1 98.69 210 THR A N 1
ATOM 1636 C CA . THR A 1 210 ? 4.68 17.75 5.852 1 98.69 210 THR A CA 1
ATOM 1637 C C . THR A 1 210 ? 5.52 17.938 4.594 1 98.69 210 THR A C 1
ATOM 1639 O O . THR A 1 210 ? 5.867 19.062 4.234 1 98.69 210 THR A O 1
ATOM 1642 N N . GLY A 1 211 ? 5.871 16.844 3.904 1 98.38 211 GLY A N 1
ATOM 1643 C CA . GLY A 1 211 ? 6.785 16.906 2.775 1 98.38 211 GLY A CA 1
ATOM 1644 C C . GLY A 1 211 ? 6.133 17.453 1.516 1 98.38 211 GLY A C 1
ATOM 1645 O O . GLY A 1 211 ? 4.988 17.906 1.55 1 98.38 211 GLY A O 1
ATOM 1646 N N . ILE A 1 212 ? 6.926 17.531 0.538 1 98.81 212 ILE A N 1
ATOM 1647 C CA . ILE A 1 212 ? 6.543 17.906 -0.819 1 98.81 212 ILE A CA 1
ATOM 1648 C C . ILE A 1 212 ? 5.973 19.312 -0.825 1 98.81 212 ILE A C 1
ATOM 1650 O O . ILE A 1 212 ? 4.898 19.562 -1.379 1 98.81 212 ILE A O 1
ATOM 1654 N N . GLY A 1 213 ? 6.539 20.219 -0.084 1 98.88 213 GLY A N 1
ATOM 1655 C CA . GLY A 1 213 ? 6.324 21.641 -0.225 1 98.88 213 GLY A CA 1
ATOM 1656 C C . GLY A 1 213 ? 5.324 22.203 0.775 1 98.88 213 GLY A C 1
ATOM 1657 O O . GLY A 1 213 ? 5.141 23.406 0.868 1 98.88 213 GLY A O 1
ATOM 1658 N N . ARG A 1 214 ? 4.656 21.375 1.612 1 98.88 214 ARG A N 1
ATOM 1659 C CA . ARG A 1 214 ? 3.549 21.734 2.492 1 98.88 214 ARG A CA 1
ATOM 1660 C C . ARG A 1 214 ? 3.943 22.859 3.432 1 98.88 214 ARG A C 1
ATOM 1662 O O . ARG A 1 214 ? 3.141 23.766 3.707 1 98.88 214 ARG A O 1
ATOM 1669 N N . THR A 1 215 ? 5.238 22.875 3.857 1 98.62 215 THR A N 1
ATOM 1670 C CA . THR A 1 215 ? 5.656 23.828 4.887 1 98.62 215 THR A CA 1
ATOM 1671 C C . THR A 1 215 ? 6.484 24.953 4.277 1 98.62 215 THR A C 1
ATOM 1673 O O . THR A 1 215 ? 7.023 25.797 5 1 98.62 215 THR A O 1
ATOM 1676 N N . GLY A 1 216 ? 6.613 24.953 2.98 1 98.62 216 GLY A N 1
ATOM 1677 C CA . GLY A 1 216 ? 7.375 26 2.32 1 98.62 216 GLY A CA 1
ATOM 1678 C C . GLY A 1 216 ? 8.758 25.547 1.884 1 98.62 216 GLY A C 1
ATOM 1679 O O . GLY A 1 216 ? 9.43 26.25 1.123 1 98.62 216 GLY A O 1
ATOM 1680 N N . LYS A 1 217 ? 9.227 24.453 2.357 1 98.38 217 LYS A N 1
ATOM 1681 C CA . LYS A 1 217 ? 10.398 23.719 1.89 1 98.38 217 LYS A CA 1
ATOM 1682 C C . LYS A 1 217 ? 10 22.359 1.3 1 98.38 217 LYS A C 1
ATOM 1684 O O . LYS A 1 217 ? 8.891 21.875 1.541 1 98.38 217 LYS A O 1
ATOM 1689 N N . LEU A 1 218 ? 10.859 21.812 0.455 1 98.5 218 LEU A N 1
ATOM 1690 C CA . LEU A 1 218 ? 10.5 20.516 -0.106 1 98.5 218 LEU A CA 1
ATOM 1691 C C . LEU A 1 218 ? 10.242 19.5 1 1 98.5 218 LEU A C 1
ATOM 1693 O O . LEU A 1 218 ? 9.289 18.719 0.921 1 98.5 218 LEU A O 1
ATOM 1697 N N . PHE A 1 219 ? 11.148 19.484 1.968 1 98.56 219 PHE A N 1
ATOM 1698 C CA . PHE A 1 219 ? 10.953 18.703 3.188 1 98.56 219 PHE A CA 1
ATOM 1699 C C . PHE A 1 219 ? 10.953 19.609 4.41 1 98.56 219 PHE A C 1
ATOM 1701 O O . PHE A 1 219 ? 11.727 20.562 4.484 1 98.56 219 PHE A O 1
ATOM 1708 N N . ALA A 1 220 ? 10.094 19.312 5.359 1 98.56 220 ALA A N 1
ATOM 1709 C CA . ALA A 1 220 ? 9.914 20.172 6.527 1 98.56 220 ALA A CA 1
ATOM 1710 C C . ALA A 1 220 ? 11.188 20.219 7.371 1 98.56 220 ALA A C 1
ATOM 1712 O O . ALA A 1 220 ? 11.5 21.234 7.98 1 98.56 220 ALA A O 1
ATOM 1713 N N . PHE A 1 221 ? 11.938 19.109 7.414 1 98.06 221 PHE A N 1
ATOM 1714 C CA . PHE A 1 221 ? 13.125 19.078 8.258 1 98.06 221 PHE A CA 1
ATOM 1715 C C . PHE A 1 221 ? 14.148 20.094 7.785 1 98.06 221 PHE A C 1
ATOM 1717 O O . PHE A 1 221 ? 15.055 20.469 8.531 1 98.06 221 PHE A O 1
ATOM 1724 N N . GLU A 1 222 ? 13.992 20.625 6.555 1 97.75 222 GLU A N 1
ATOM 1725 C CA . GLU A 1 222 ? 14.945 21.578 5.988 1 97.75 222 GLU A CA 1
ATOM 1726 C C . GLU A 1 222 ? 14.844 22.938 6.676 1 97.75 222 GLU A C 1
ATOM 1728 O O . GLU A 1 222 ? 15.734 23.766 6.535 1 97.75 222 GLU A O 1
ATOM 1733 N N . HIS A 1 223 ? 13.742 23.188 7.363 1 97.44 223 HIS A N 1
ATOM 1734 C CA . HIS A 1 223 ? 13.602 24.406 8.141 1 97.44 223 HIS A CA 1
ATOM 1735 C C . HIS A 1 223 ? 14.57 24.422 9.328 1 97.44 223 HIS A C 1
ATOM 1737 O O . HIS A 1 223 ? 14.812 25.469 9.922 1 97.44 223 HIS A O 1
ATOM 1743 N N . PHE A 1 224 ? 15.039 23.234 9.547 1 94.69 224 PHE A N 1
ATOM 1744 C CA . PHE A 1 224 ? 15.891 23.078 10.711 1 94.69 224 PHE A CA 1
ATOM 1745 C C . PHE A 1 224 ? 17.281 22.578 10.312 1 94.69 224 PHE A C 1
ATOM 1747 O O . PHE A 1 224 ? 17.484 22.156 9.164 1 94.69 224 PHE A O 1
ATOM 1754 N N . ASP A 1 225 ? 18.281 22.891 11.031 1 86.12 225 ASP A N 1
ATOM 1755 C CA . ASP A 1 225 ? 19.641 22.406 10.75 1 86.12 225 ASP A CA 1
ATOM 1756 C C . ASP A 1 225 ? 19.797 20.938 11.156 1 86.12 225 ASP A C 1
ATOM 1758 O O . ASP A 1 225 ? 20.578 20.625 12.047 1 86.12 225 ASP A O 1
ATOM 1762 N N . PHE A 1 226 ? 18.75 20.172 10.453 1 83.38 226 PHE A N 1
ATOM 1763 C CA . PHE A 1 226 ? 18.688 18.734 10.742 1 83.38 226 PHE A CA 1
ATOM 1764 C C . PHE A 1 226 ? 18.766 17.922 9.453 1 83.38 226 PHE A C 1
ATOM 1766 O O . PHE A 1 226 ? 18.234 18.328 8.422 1 83.38 226 PHE A O 1
ATOM 1773 N N . GLU A 1 227 ? 19.625 16.859 9.422 1 92.69 227 GLU A N 1
ATOM 1774 C CA . GLU A 1 227 ? 19.594 15.859 8.359 1 92.69 227 GLU A CA 1
ATOM 1775 C C . GLU A 1 227 ? 19.188 14.492 8.898 1 92.69 227 GLU A C 1
ATOM 1777 O O . GLU A 1 227 ? 19.953 13.852 9.617 1 92.69 227 GLU A O 1
ATOM 1782 N N . PRO A 1 228 ? 17.969 14.086 8.602 1 98.12 228 PRO A N 1
ATOM 1783 C CA . PRO A 1 228 ? 17.562 12.781 9.125 1 98.12 228 PRO A CA 1
ATOM 1784 C C . PRO A 1 228 ? 18.406 11.625 8.578 1 98.12 228 PRO A C 1
ATOM 1786 O O . PRO A 1 228 ? 18.984 11.742 7.5 1 98.12 228 PRO A O 1
ATOM 1789 N N . ASP A 1 229 ? 18.531 10.516 9.359 1 98.75 229 ASP A N 1
ATOM 1790 C CA . ASP A 1 229 ? 19.125 9.281 8.844 1 98.75 229 ASP A CA 1
ATOM 1791 C C . ASP A 1 229 ? 18.203 8.609 7.824 1 98.75 229 ASP A C 1
ATOM 1793 O O . ASP A 1 229 ? 18.688 8.055 6.832 1 98.75 229 ASP A O 1
ATOM 1797 N N . ILE A 1 230 ? 16.969 8.641 8.094 1 98.81 230 ILE A N 1
ATOM 1798 C CA . ILE A 1 230 ? 15.891 8.102 7.262 1 98.81 230 ILE A CA 1
ATOM 1799 C C . ILE A 1 230 ? 14.719 9.078 7.234 1 98.81 230 ILE A C 1
ATOM 1801 O O . ILE A 1 230 ? 14.383 9.688 8.258 1 98.81 230 ILE A O 1
ATOM 1805 N N . PHE A 1 231 ? 14.07 9.266 6.102 1 98.88 231 PHE A N 1
ATOM 1806 C CA . PHE A 1 231 ? 12.789 9.961 6.098 1 98.88 231 PHE A CA 1
ATOM 1807 C C . PHE A 1 231 ? 11.828 9.312 5.113 1 98.88 231 PHE A C 1
ATOM 1809 O O . PHE A 1 231 ? 12.25 8.586 4.215 1 98.88 231 PHE A O 1
ATOM 1816 N N . THR A 1 232 ? 10.555 9.508 5.324 1 98.94 232 THR A N 1
ATOM 1817 C CA . THR A 1 232 ? 9.531 8.836 4.531 1 98.94 232 THR A CA 1
ATOM 1818 C C . THR A 1 232 ? 8.594 9.852 3.889 1 98.94 232 THR A C 1
ATOM 1820 O O . THR A 1 232 ? 8.406 10.953 4.418 1 98.94 232 THR A O 1
ATOM 1823 N N . LEU A 1 233 ? 8.094 9.531 2.742 1 98.94 233 LEU A N 1
ATOM 1824 C CA . LEU A 1 233 ? 7.199 10.359 1.94 1 98.94 233 LEU A CA 1
ATOM 1825 C C . LEU A 1 233 ? 5.996 9.562 1.463 1 98.94 233 LEU A C 1
ATOM 1827 O O . LEU A 1 233 ? 6.062 8.336 1.355 1 98.94 233 LEU A O 1
ATOM 1831 N N . ALA A 1 234 ? 4.93 10.211 1.177 1 98.75 234 ALA A N 1
ATOM 1832 C CA . ALA A 1 234 ? 3.746 9.68 0.5 1 98.75 234 ALA A CA 1
ATOM 1833 C C . ALA A 1 234 ? 2.795 10.805 0.103 1 98.75 234 ALA A C 1
ATOM 1835 O O . ALA A 1 234 ? 3.215 11.812 -0.477 1 98.75 234 ALA A O 1
ATOM 1836 N N . LYS A 1 235 ? 1.542 10.594 0.222 1 98.38 235 LYS A N 1
ATOM 1837 C CA . LYS A 1 235 ? 0.458 11.555 0.026 1 98.38 235 LYS A CA 1
ATOM 1838 C C . LYS A 1 235 ? 0.718 12.438 -1.191 1 98.38 235 LYS A C 1
ATOM 1840 O O . LYS A 1 235 ? 0.511 12.008 -2.33 1 98.38 235 LYS A O 1
ATOM 1845 N N . ALA A 1 236 ? 1.279 13.609 -1.032 1 98.75 236 ALA A N 1
ATOM 1846 C CA . ALA A 1 236 ? 1.369 14.633 -2.066 1 98.75 236 ALA A CA 1
ATOM 1847 C C . ALA A 1 236 ? 2.451 14.289 -3.088 1 98.75 236 ALA A C 1
ATOM 1849 O O . ALA A 1 236 ? 2.562 14.945 -4.125 1 98.75 236 ALA A O 1
ATOM 1850 N N . LEU A 1 237 ? 3.197 13.195 -2.883 1 98.88 237 LEU A N 1
ATOM 1851 C CA . LEU A 1 237 ? 4.352 12.859 -3.709 1 98.88 237 LEU A CA 1
ATOM 1852 C C . LEU A 1 237 ? 3.945 12.695 -5.172 1 98.88 237 LEU A C 1
ATOM 1854 O O . LEU A 1 237 ? 4.707 13.047 -6.074 1 98.88 237 LEU A O 1
ATOM 1858 N N . ALA A 1 238 ? 2.717 12.156 -5.379 1 98.69 238 ALA A N 1
ATOM 1859 C CA . ALA A 1 238 ? 2.258 11.938 -6.746 1 98.69 238 ALA A CA 1
ATOM 1860 C C . ALA A 1 238 ? 0.918 12.625 -6.992 1 98.69 238 ALA A C 1
ATOM 1862 O O . ALA A 1 238 ? 0.227 12.32 -7.969 1 98.69 238 ALA A O 1
ATOM 1863 N N . ASN A 1 239 ? 0.522 13.5 -6.141 1 98.44 239 ASN A N 1
ATOM 1864 C CA . ASN A 1 239 ? -0.648 14.359 -6.273 1 98.44 239 ASN A CA 1
ATOM 1865 C C . ASN A 1 239 ? -1.887 13.562 -6.672 1 98.44 239 ASN A C 1
ATOM 1867 O O . ASN A 1 239 ? -2.547 13.891 -7.664 1 98.44 239 ASN A O 1
ATOM 1871 N N . GLY A 1 240 ? -2.188 12.555 -5.906 1 97.31 240 GLY A N 1
ATOM 1872 C CA . GLY A 1 240 ? -3.453 11.875 -6.117 1 97.31 240 GLY A CA 1
ATOM 1873 C C . GLY A 1 240 ? -3.287 10.398 -6.441 1 97.31 240 GLY A C 1
ATOM 1874 O O . GLY A 1 240 ? -4.223 9.609 -6.273 1 97.31 240 GLY A O 1
ATOM 1875 N N . ILE A 1 241 ? -2.131 9.961 -6.918 1 97.62 241 ILE A N 1
ATOM 1876 C CA . ILE A 1 241 ? -1.857 8.562 -7.242 1 97.62 241 ILE A CA 1
ATOM 1877 C C . ILE A 1 241 ? -1.144 7.891 -6.074 1 97.62 241 ILE A C 1
ATOM 1879 O O . ILE A 1 241 ? -0.152 8.414 -5.559 1 97.62 241 ILE A O 1
ATOM 1883 N N . PRO A 1 242 ? -1.582 6.715 -5.633 1 97.62 242 PRO A N 1
ATOM 1884 C CA . PRO A 1 242 ? -0.977 6.055 -4.477 1 97.62 242 PRO A CA 1
ATOM 1885 C C . PRO A 1 242 ? 0.512 5.773 -4.668 1 97.62 242 PRO A C 1
ATOM 1887 O O . PRO A 1 242 ? 0.904 5.145 -5.652 1 97.62 242 PRO A O 1
ATOM 1890 N N . THR A 1 243 ? 1.331 6.254 -3.754 1 98.25 243 THR A N 1
ATOM 1891 C CA . THR A 1 243 ? 2.76 5.965 -3.73 1 98.25 243 THR A CA 1
ATOM 1892 C C . THR A 1 243 ? 3.375 6.387 -2.398 1 98.25 243 THR A C 1
ATOM 1894 O O . THR A 1 243 ? 2.73 7.066 -1.598 1 98.25 243 THR A O 1
ATOM 1897 N N . GLY A 1 244 ? 4.445 5.871 -2.027 1 98.62 244 GLY A N 1
ATOM 1898 C CA . GLY A 1 244 ? 5.281 6.223 -0.892 1 98.62 244 GLY A CA 1
ATOM 1899 C C . GLY A 1 244 ? 6.758 5.965 -1.138 1 98.62 244 GLY A C 1
ATOM 1900 O O . GLY A 1 244 ? 7.125 5.324 -2.123 1 98.62 244 GLY A O 1
ATOM 1901 N N . ALA A 1 245 ? 7.555 6.484 -0.306 1 98.88 245 ALA A N 1
ATOM 1902 C CA . ALA A 1 245 ? 9 6.301 -0.422 1 98.88 245 ALA A CA 1
ATOM 1903 C C . ALA A 1 245 ? 9.672 6.332 0.95 1 98.88 245 ALA A C 1
ATOM 1905 O O . ALA A 1 245 ? 9.227 7.055 1.846 1 98.88 245 ALA A O 1
ATOM 1906 N N . MET A 1 246 ? 10.586 5.52 1.132 1 98.88 246 MET A N 1
ATOM 1907 C CA . MET A 1 246 ? 11.562 5.637 2.213 1 98.88 246 MET A CA 1
ATOM 1908 C C . MET A 1 246 ? 12.93 6.035 1.67 1 98.88 246 MET A C 1
ATOM 1910 O O . MET A 1 246 ? 13.438 5.414 0.733 1 98.88 246 MET A O 1
ATOM 1914 N N . LEU A 1 247 ? 13.477 7.098 2.113 1 98.81 247 LEU A N 1
ATOM 1915 C CA . LEU A 1 247 ? 14.836 7.5 1.79 1 98.81 247 LEU A CA 1
ATOM 1916 C C . LEU A 1 247 ? 15.758 7.336 2.998 1 98.81 247 LEU A C 1
ATOM 1918 O O . LEU A 1 247 ? 15.367 7.641 4.125 1 98.81 247 LEU A O 1
ATOM 1922 N N . ALA A 1 248 ? 16.922 6.84 2.791 1 98.75 248 ALA A N 1
ATOM 1923 C CA . ALA A 1 248 ? 17.938 6.715 3.832 1 98.75 248 ALA A CA 1
ATOM 1924 C C . ALA A 1 248 ? 19.312 7.156 3.318 1 98.75 248 ALA A C 1
ATOM 1926 O O . ALA A 1 248 ? 19.578 7.082 2.117 1 98.75 248 ALA A O 1
ATOM 1927 N N . LYS A 1 249 ? 20.141 7.641 4.23 1 98.62 249 LYS A N 1
ATOM 1928 C CA . LYS A 1 249 ? 21.516 8.008 3.867 1 98.62 249 LYS A CA 1
ATOM 1929 C C . LYS A 1 249 ? 22.234 6.848 3.189 1 98.62 249 LYS A C 1
ATOM 1931 O O . LYS A 1 249 ? 22.016 5.684 3.547 1 98.62 249 LYS A O 1
ATOM 1936 N N . ASN A 1 250 ? 23.172 7.16 2.285 1 97.88 250 ASN A N 1
ATOM 1937 C CA . ASN A 1 250 ? 23.875 6.184 1.452 1 97.88 250 ASN A CA 1
ATOM 1938 C C . ASN A 1 250 ? 24.516 5.086 2.293 1 97.88 250 ASN A C 1
ATOM 1940 O O . ASN A 1 250 ? 24.531 3.92 1.896 1 97.88 250 ASN A O 1
ATOM 1944 N N . LYS A 1 251 ? 24.984 5.422 3.416 1 97.5 251 LYS A N 1
ATOM 1945 C CA . LYS A 1 251 ? 25.75 4.48 4.234 1 97.5 251 LYS A CA 1
ATOM 1946 C C . LYS A 1 251 ? 24.859 3.355 4.75 1 97.5 251 LYS A C 1
ATOM 1948 O O . LYS A 1 251 ? 25.344 2.311 5.176 1 97.5 251 LYS A O 1
ATOM 1953 N N . TYR A 1 252 ? 23.5 3.562 4.695 1 97.62 252 TYR A N 1
ATOM 1954 C CA . TYR A 1 252 ? 22.594 2.545 5.207 1 97.62 252 TYR A CA 1
ATOM 1955 C C . TYR A 1 252 ? 22 1.718 4.07 1 97.62 252 TYR A C 1
ATOM 1957 O O . TYR A 1 252 ? 21.297 0.728 4.312 1 97.62 252 TYR A O 1
ATOM 1965 N N . ALA A 1 253 ? 22.234 2.047 2.844 1 94.94 253 ALA A N 1
ATOM 1966 C CA . ALA A 1 253 ? 21.531 1.501 1.683 1 94.94 253 ALA A CA 1
ATOM 1967 C C . ALA A 1 253 ? 21.812 0.007 1.532 1 94.94 253 ALA A C 1
ATOM 1969 O O . ALA A 1 253 ? 20.938 -0.749 1.094 1 94.94 253 ALA A O 1
ATOM 1970 N N . SER A 1 254 ? 22.969 -0.47 1.921 1 94.44 254 SER A N 1
ATOM 1971 C CA . SER A 1 254 ? 23.375 -1.851 1.688 1 94.44 254 SER A CA 1
ATOM 1972 C C . SER A 1 254 ? 22.625 -2.814 2.592 1 94.44 254 SER A C 1
ATOM 1974 O O . SER A 1 254 ? 22.625 -4.027 2.361 1 94.44 254 SER A O 1
ATOM 1976 N N . TYR A 1 255 ? 21.953 -2.316 3.635 1 94.81 255 TYR A N 1
ATOM 1977 C CA . TYR A 1 255 ? 21.203 -3.178 4.539 1 94.81 255 TYR A CA 1
ATOM 1978 C C . TYR A 1 255 ? 19.984 -3.775 3.842 1 94.81 255 TYR A C 1
ATOM 1980 O O . TYR A 1 255 ? 19.469 -4.816 4.258 1 94.81 255 TYR A O 1
ATOM 1988 N N . PHE A 1 256 ? 19.406 -3.066 2.826 1 93.5 256 PHE A N 1
ATOM 1989 C CA . PHE A 1 256 ? 18.359 -3.631 1.971 1 93.5 256 PHE A CA 1
ATOM 1990 C C . PHE A 1 256 ? 18.969 -4.188 0.687 1 93.5 256 PHE A C 1
ATOM 1992 O O . PHE A 1 256 ? 18.859 -3.572 -0.375 1 93.5 256 PHE A O 1
ATOM 1999 N N . SER A 1 257 ? 19.531 -5.301 0.804 1 90.19 257 SER A N 1
ATOM 2000 C CA . SER A 1 257 ? 20.031 -6.02 -0.364 1 90.19 257 SER A CA 1
ATOM 2001 C C . SER A 1 257 ? 18.922 -6.801 -1.053 1 90.19 257 SER A C 1
ATOM 2003 O O . SER A 1 257 ? 17.781 -6.828 -0.574 1 90.19 257 SER A O 1
ATOM 2005 N N . ALA A 1 258 ? 19.203 -7.422 -2.135 1 89.44 258 ALA A N 1
ATOM 2006 C CA . ALA A 1 258 ? 18.203 -8.125 -2.932 1 89.44 258 ALA A CA 1
ATOM 2007 C C . ALA A 1 258 ? 17.438 -9.148 -2.084 1 89.44 258 ALA A C 1
ATOM 2009 O O . ALA A 1 258 ? 18.047 -9.945 -1.369 1 89.44 258 ALA A O 1
ATOM 2010 N N . GLY A 1 259 ? 16.125 -8.992 -2.102 1 88.12 259 GLY A N 1
ATOM 2011 C CA . GLY A 1 259 ? 15.273 -9.953 -1.419 1 88.12 259 GLY A CA 1
ATOM 2012 C C . GLY A 1 259 ? 14.883 -9.516 -0.019 1 88.12 259 GLY A C 1
ATOM 2013 O O . GLY A 1 259 ? 13.938 -10.047 0.563 1 88.12 259 GLY A O 1
ATOM 2014 N N . LYS A 1 260 ? 15.461 -8.57 0.606 1 88.69 260 LYS A N 1
ATOM 2015 C CA . LYS A 1 260 ? 15.25 -8.195 2.002 1 88.69 260 LYS A CA 1
ATOM 2016 C C . LYS A 1 260 ? 13.914 -7.473 2.176 1 88.69 260 LYS A C 1
ATOM 2018 O O . LYS A 1 260 ? 13.305 -7.535 3.246 1 88.69 260 LYS A O 1
ATOM 2023 N N . HIS A 1 261 ? 13.594 -6.758 1.177 1 92.75 261 HIS A N 1
ATOM 2024 C CA . HIS A 1 261 ? 12.328 -6.039 1.163 1 92.75 261 HIS A CA 1
ATOM 2025 C C . HIS A 1 261 ? 11.852 -5.793 -0.264 1 92.75 261 HIS A C 1
ATOM 2027 O O . HIS A 1 261 ? 12.594 -6.027 -1.221 1 92.75 261 HIS A O 1
ATOM 2033 N N . GLY A 1 262 ? 10.539 -5.52 -0.361 1 92.38 262 GLY A N 1
ATOM 2034 C CA . GLY A 1 262 ? 10.023 -5.285 -1.699 1 92.38 262 GLY A CA 1
ATOM 2035 C C . GLY A 1 262 ? 8.531 -5.008 -1.72 1 92.38 262 GLY A C 1
ATOM 2036 O O . GLY A 1 262 ? 7.863 -5.094 -0.687 1 92.38 262 GLY A O 1
ATOM 2037 N N . SER A 1 263 ? 8.094 -4.656 -2.842 1 93.19 263 SER A N 1
ATOM 2038 C CA . SER A 1 263 ? 6.699 -4.367 -3.143 1 93.19 263 SER A CA 1
ATOM 2039 C C . SER A 1 263 ? 6.398 -4.578 -4.625 1 93.19 263 SER A C 1
ATOM 2041 O O . SER A 1 263 ? 7.117 -4.07 -5.484 1 93.19 263 SER A O 1
ATOM 2043 N N . THR A 1 264 ? 5.336 -5.285 -4.902 1 93 264 THR A N 1
ATOM 2044 C CA . THR A 1 264 ? 4.973 -5.582 -6.285 1 93 264 THR A CA 1
ATOM 2045 C C . THR A 1 264 ? 4.766 -4.293 -7.074 1 93 264 THR A C 1
ATOM 2047 O O . THR A 1 264 ? 5.242 -4.168 -8.203 1 93 264 THR A O 1
ATOM 2050 N N . PHE A 1 265 ? 4.18 -3.305 -6.473 1 96.31 265 PHE A N 1
ATOM 2051 C CA . PHE A 1 265 ? 3.775 -2.094 -7.18 1 96.31 265 PHE A CA 1
ATOM 2052 C C . PHE A 1 265 ? 4.688 -0.927 -6.816 1 96.31 265 PHE A C 1
ATOM 2054 O O . PHE A 1 265 ? 4.473 0.199 -7.27 1 96.31 265 PHE A O 1
ATOM 2061 N N . GLY A 1 266 ? 5.625 -1.172 -5.891 1 97.06 266 GLY A N 1
ATOM 2062 C CA . GLY A 1 266 ? 6.473 -0.073 -5.453 1 97.06 266 GLY A CA 1
ATOM 2063 C C . GLY A 1 266 ? 7.195 0.614 -6.594 1 97.06 266 GLY A C 1
ATOM 2064 O O . GLY A 1 266 ? 7.898 -0.037 -7.371 1 97.06 266 GLY A O 1
ATOM 2065 N N . GLY A 1 267 ? 7.012 1.918 -6.719 1 97.62 267 GLY A N 1
ATOM 2066 C CA . GLY A 1 267 ? 7.656 2.66 -7.789 1 97.62 267 GLY A CA 1
ATOM 2067 C C . GLY A 1 267 ? 7.027 2.414 -9.148 1 97.62 267 GLY A C 1
ATOM 2068 O O . GLY A 1 267 ? 7.699 2.51 -10.172 1 97.62 267 GLY A O 1
ATOM 2069 N N . ASN A 1 268 ? 5.75 2.051 -9.148 1 97.06 268 ASN A N 1
ATOM 2070 C CA . ASN A 1 268 ? 5.086 1.771 -10.422 1 97.06 268 ASN A CA 1
ATOM 2071 C C . ASN A 1 268 ? 5.16 2.965 -11.367 1 97.06 268 ASN A C 1
ATOM 2073 O O . ASN A 1 268 ? 5.211 4.113 -10.922 1 97.06 268 ASN A O 1
ATOM 2077 N N . PRO A 1 269 ? 5.145 2.695 -12.672 1 97.44 269 PRO A N 1
ATOM 2078 C CA . PRO A 1 269 ? 5.422 3.752 -13.648 1 97.44 269 PRO A CA 1
ATOM 2079 C C . PRO A 1 269 ? 4.383 4.867 -13.617 1 97.44 269 PRO A C 1
ATOM 2081 O O . PRO A 1 269 ? 4.707 6.031 -13.875 1 97.44 269 PRO A O 1
ATOM 2084 N N . LEU A 1 270 ? 3.119 4.594 -13.297 1 98.06 270 LEU A N 1
ATOM 2085 C CA . LEU A 1 270 ? 2.086 5.621 -13.289 1 98.06 270 LEU A CA 1
ATOM 2086 C C . LEU A 1 270 ? 2.35 6.645 -12.188 1 98.06 270 LEU A C 1
ATOM 2088 O O . LEU A 1 270 ? 2.338 7.852 -12.438 1 98.06 270 LEU A O 1
ATOM 2092 N N . ALA A 1 271 ? 2.57 6.133 -10.969 1 98.44 271 ALA A N 1
ATOM 2093 C CA . ALA A 1 271 ? 2.869 7.012 -9.844 1 98.44 271 ALA A CA 1
ATOM 2094 C C . ALA A 1 271 ? 4.156 7.793 -10.086 1 98.44 271 ALA A C 1
ATOM 2096 O O . ALA A 1 271 ? 4.238 8.984 -9.758 1 98.44 271 ALA A O 1
ATOM 2097 N N . MET A 1 272 ? 5.168 7.121 -10.633 1 98.69 272 MET A N 1
ATOM 2098 C CA . MET A 1 272 ? 6.453 7.773 -10.875 1 98.69 272 MET A CA 1
ATOM 2099 C C . MET A 1 272 ? 6.32 8.859 -11.938 1 98.69 272 MET A C 1
ATOM 2101 O O . MET A 1 272 ? 6.984 9.898 -11.859 1 98.69 272 MET A O 1
ATOM 2105 N N . ALA A 1 273 ? 5.473 8.586 -12.953 1 98.81 273 ALA A N 1
ATOM 2106 C CA . ALA A 1 273 ? 5.23 9.609 -13.969 1 98.81 273 ALA A CA 1
ATOM 2107 C C . ALA A 1 273 ? 4.652 10.875 -13.344 1 98.81 273 ALA A C 1
ATOM 2109 O O . ALA A 1 273 ? 5.09 11.984 -13.656 1 98.81 273 ALA A O 1
ATOM 2110 N N . SER A 1 274 ? 3.727 10.727 -12.492 1 98.81 274 SER A N 1
ATOM 2111 C CA . SER A 1 274 ? 3.125 11.867 -11.812 1 98.81 274 SER A CA 1
ATOM 2112 C C . SER A 1 274 ? 4.121 12.531 -10.859 1 98.81 274 SER A C 1
ATOM 2114 O O . SER A 1 274 ? 4.266 13.758 -10.867 1 98.81 274 SER A O 1
ATOM 2116 N N . ALA A 1 275 ? 4.785 11.742 -10.055 1 98.94 275 ALA A N 1
ATOM 2117 C CA . ALA A 1 275 ? 5.742 12.25 -9.078 1 98.94 275 ALA A CA 1
ATOM 2118 C C . ALA A 1 275 ? 6.832 13.078 -9.758 1 98.94 275 ALA A C 1
ATOM 2120 O O . ALA A 1 275 ? 7.27 14.102 -9.227 1 98.94 275 ALA A O 1
ATOM 2121 N N . ASN A 1 276 ? 7.285 12.562 -10.883 1 98.88 276 ASN A N 1
ATOM 2122 C CA . ASN A 1 276 ? 8.305 13.281 -11.633 1 98.88 276 ASN A CA 1
ATOM 2123 C C . ASN A 1 276 ? 7.848 14.695 -11.992 1 98.88 276 ASN A C 1
ATOM 2125 O O . ASN A 1 276 ? 8.602 15.656 -11.836 1 98.88 276 ASN A O 1
ATOM 2129 N N . GLU A 1 277 ? 6.625 14.844 -12.453 1 98.88 277 GLU A N 1
ATOM 2130 C CA . GLU A 1 277 ? 6.078 16.141 -12.82 1 98.88 277 GLU A CA 1
ATOM 2131 C C . GLU A 1 277 ? 5.832 17.016 -11.594 1 98.88 277 GLU A C 1
ATOM 2133 O O . GLU A 1 277 ? 6.004 18.234 -11.633 1 98.88 277 GLU A O 1
ATOM 2138 N N . VAL A 1 278 ? 5.402 16.406 -10.492 1 98.94 278 VAL A N 1
ATOM 2139 C CA . VAL A 1 278 ? 5.191 17.125 -9.234 1 98.94 278 VAL A CA 1
ATOM 2140 C C . VAL A 1 278 ? 6.5 17.766 -8.789 1 98.94 278 VAL A C 1
ATOM 2142 O O . VAL A 1 278 ? 6.535 18.969 -8.469 1 98.94 278 VAL A O 1
ATOM 2145 N N . LEU A 1 279 ? 7.566 16.953 -8.781 1 98.88 279 LEU A N 1
ATOM 2146 C CA . LEU A 1 279 ? 8.852 17.422 -8.273 1 98.88 279 LEU A CA 1
ATOM 2147 C C . LEU A 1 279 ? 9.453 18.484 -9.195 1 98.88 279 LEU A C 1
ATOM 2149 O O . LEU A 1 279 ? 10.211 19.344 -8.75 1 98.88 279 LEU A O 1
ATOM 2153 N N . LYS A 1 280 ? 9.117 18.438 -10.508 1 98.69 280 LYS A N 1
ATOM 2154 C CA . LYS A 1 280 ? 9.523 19.5 -11.422 1 98.69 280 LYS A CA 1
ATOM 2155 C C . LYS A 1 280 ? 8.766 20.797 -11.133 1 98.69 280 LYS A C 1
ATOM 2157 O O . LYS A 1 280 ? 9.336 21.875 -11.227 1 98.69 280 LYS A O 1
ATOM 2162 N N . GLU A 1 281 ? 7.5 20.656 -10.797 1 98.69 281 GLU A N 1
ATOM 2163 C CA . GLU A 1 281 ? 6.629 21.797 -10.555 1 98.69 281 GLU A CA 1
ATOM 2164 C C . GLU A 1 281 ? 7.02 22.516 -9.266 1 98.69 281 GLU A C 1
ATOM 2166 O O . GLU A 1 281 ? 6.969 23.75 -9.203 1 98.69 281 GLU A O 1
ATOM 2171 N N . ILE A 1 282 ? 7.406 21.766 -8.258 1 98.56 282 ILE A N 1
ATOM 2172 C CA . ILE A 1 282 ? 7.711 22.328 -6.945 1 98.56 282 ILE A CA 1
ATOM 2173 C C . ILE A 1 282 ? 9.172 22.766 -6.895 1 98.56 282 ILE A C 1
ATOM 2175 O O . ILE A 1 282 ? 9.984 22.156 -6.18 1 98.56 282 ILE A O 1
ATOM 2179 N N . ASP A 1 283 ? 9.508 23.75 -7.594 1 98 283 ASP A N 1
ATOM 2180 C CA . ASP A 1 283 ? 10.867 24.297 -7.617 1 98 283 ASP A CA 1
ATOM 2181 C C . ASP A 1 283 ? 11.039 25.391 -6.566 1 98 283 ASP A C 1
ATOM 2183 O O . ASP A 1 283 ? 10.156 25.609 -5.734 1 98 283 ASP A O 1
ATOM 2187 N N . SER A 1 284 ? 12.18 26.031 -6.547 1 98 284 SER A N 1
ATOM 2188 C CA . SER A 1 284 ? 12.523 27 -5.523 1 98 284 SER A CA 1
ATOM 2189 C C . SER A 1 284 ? 11.57 28.203 -5.551 1 98 284 SER A C 1
ATOM 2191 O O . SER A 1 284 ? 11.18 28.719 -4.5 1 98 284 SER A O 1
ATOM 2193 N N . ASP A 1 285 ? 11.172 28.641 -6.742 1 98.56 285 ASP A N 1
ATOM 2194 C CA . ASP A 1 285 ? 10.242 29.75 -6.871 1 98.56 285 ASP A CA 1
ATOM 2195 C C . ASP A 1 285 ? 8.867 29.406 -6.309 1 98.56 285 ASP A C 1
ATOM 2197 O O . ASP A 1 285 ? 8.242 30.219 -5.625 1 98.56 285 ASP A O 1
ATOM 2201 N N . PHE A 1 286 ? 8.398 28.266 -6.668 1 98.69 286 PHE A N 1
ATOM 2202 C CA . PHE A 1 286 ? 7.121 27.766 -6.148 1 98.69 286 PHE A CA 1
ATOM 2203 C C . PHE A 1 286 ? 7.133 27.734 -4.625 1 98.69 286 PHE A C 1
ATOM 2205 O O . PHE A 1 286 ? 6.184 28.188 -3.982 1 98.69 286 PHE A O 1
ATOM 2212 N N . LEU A 1 287 ? 8.203 27.219 -4.047 1 98.81 287 LEU A N 1
ATOM 2213 C CA . LEU A 1 287 ? 8.32 27.062 -2.602 1 98.81 287 LEU A CA 1
ATOM 2214 C C . LEU A 1 287 ? 8.367 28.422 -1.913 1 98.81 287 LEU A C 1
ATOM 2216 O O . LEU A 1 287 ? 7.84 28.578 -0.811 1 98.81 287 LEU A O 1
ATOM 2220 N N . GLU A 1 288 ? 8.992 29.344 -2.502 1 98.69 288 GLU A N 1
ATOM 2221 C CA . GLU A 1 288 ? 9.008 30.703 -1.958 1 98.69 288 GLU A CA 1
ATOM 2222 C C . GLU A 1 288 ? 7.59 31.266 -1.873 1 98.69 288 GLU A C 1
ATOM 2224 O O . GLU A 1 288 ? 7.242 31.938 -0.895 1 98.69 288 GLU A O 1
ATOM 2229 N N . LYS A 1 289 ? 6.855 31.047 -2.936 1 98.62 289 LYS A N 1
ATOM 2230 C CA . LYS A 1 289 ? 5.465 31.5 -2.932 1 98.62 289 LYS A CA 1
ATOM 2231 C C . LYS A 1 289 ? 4.668 30.812 -1.83 1 98.62 289 LYS A C 1
ATOM 2233 O O . LYS A 1 289 ? 3.801 31.422 -1.206 1 98.62 289 LYS A O 1
ATOM 2238 N N . VAL A 1 290 ? 4.895 29.516 -1.623 1 98.81 290 VAL A N 1
ATOM 2239 C CA . VAL A 1 290 ? 4.219 28.781 -0.553 1 98.81 290 VAL A CA 1
ATOM 2240 C C . VAL A 1 290 ? 4.582 29.391 0.797 1 98.81 290 VAL A C 1
ATOM 2242 O O . VAL A 1 290 ? 3.715 29.578 1.656 1 98.81 290 VAL A O 1
ATOM 2245 N N . THR A 1 291 ? 5.863 29.688 0.99 1 98.69 291 THR A N 1
ATOM 2246 C CA . THR A 1 291 ? 6.328 30.312 2.223 1 98.69 291 THR A CA 1
ATOM 2247 C C . THR A 1 291 ? 5.613 31.641 2.463 1 98.69 291 THR A C 1
ATOM 2249 O O . THR A 1 291 ? 5.117 31.891 3.562 1 98.69 291 THR A O 1
ATOM 2252 N N . ASP A 1 292 ? 5.578 32.438 1.44 1 98.69 292 ASP A N 1
ATOM 2253 C CA . ASP A 1 292 ? 4.934 33.719 1.523 1 98.69 292 ASP A CA 1
ATOM 2254 C C . ASP A 1 292 ? 3.449 33.594 1.859 1 98.69 292 ASP A C 1
ATOM 2256 O O . ASP A 1 292 ? 2.924 34.312 2.699 1 98.69 292 ASP A O 1
ATOM 2260 N N . LYS A 1 293 ? 2.742 32.719 1.202 1 98.81 293 LYS A N 1
ATOM 2261 C CA . LYS A 1 293 ? 1.327 32.469 1.459 1 98.81 293 LYS A CA 1
ATOM 2262 C C . LYS A 1 293 ? 1.109 31.953 2.881 1 98.81 293 LYS A C 1
ATOM 2264 O O . LYS A 1 293 ? 0.122 32.312 3.529 1 98.81 293 LYS A O 1
ATOM 2269 N N . GLY A 1 294 ? 2.041 31.047 3.283 1 98.69 294 GLY A N 1
ATOM 2270 C CA . GLY A 1 294 ? 1.949 30.547 4.645 1 98.69 294 GLY A CA 1
ATOM 2271 C C . GLY A 1 294 ? 2.037 31.641 5.691 1 98.69 294 GLY A C 1
ATOM 2272 O O . GLY A 1 294 ? 1.245 31.672 6.637 1 98.69 294 GLY A O 1
ATOM 2273 N N . ILE A 1 295 ? 2.996 32.531 5.551 1 98.56 295 ILE A N 1
ATOM 2274 C CA . ILE A 1 295 ? 3.18 33.656 6.461 1 98.56 295 ILE A CA 1
ATOM 2275 C C . ILE A 1 295 ? 1.941 34.531 6.43 1 98.56 295 ILE A C 1
ATOM 2277 O O . ILE A 1 295 ? 1.406 34.906 7.48 1 98.56 295 ILE A O 1
ATOM 2281 N N . PHE A 1 296 ? 1.496 34.844 5.258 1 98.75 296 PHE A N 1
ATOM 2282 C CA . PHE A 1 296 ? 0.319 35.688 5.059 1 98.75 296 PHE A CA 1
ATOM 2283 C C . PHE A 1 296 ? -0.896 35.094 5.754 1 98.75 296 PHE A C 1
ATOM 2285 O O . PHE A 1 296 ? -1.593 35.781 6.5 1 98.75 296 PHE A O 1
ATOM 2292 N N . PHE A 1 297 ? -1.198 33.844 5.457 1 98.81 297 PHE A N 1
ATOM 2293 C CA . PHE A 1 297 ? -2.404 33.188 5.926 1 98.81 297 PHE A CA 1
ATOM 2294 C C . PHE A 1 297 ? -2.395 33.031 7.445 1 98.81 297 PHE A C 1
ATOM 2296 O O . PHE A 1 297 ? -3.41 33.281 8.102 1 98.81 297 PHE A O 1
ATOM 2303 N N . LEU A 1 298 ? -1.267 32.594 8.008 1 98.56 298 LEU A N 1
ATOM 2304 C CA . LEU A 1 298 ? -1.143 32.469 9.453 1 98.56 298 LEU A CA 1
ATOM 2305 C C . LEU A 1 298 ? -1.372 33.812 10.133 1 98.56 298 LEU A C 1
ATOM 2307 O O . LEU A 1 298 ? -2.051 33.906 11.164 1 98.56 298 LEU A O 1
ATOM 2311 N N . LYS A 1 299 ? -0.757 34.875 9.617 1 98.56 299 LYS A N 1
ATOM 2312 C CA . LYS A 1 299 ? -0.953 36.219 10.156 1 98.56 299 LYS A CA 1
ATOM 2313 C C . LYS A 1 299 ? -2.42 36.625 10.086 1 98.56 299 LYS A C 1
ATOM 2315 O O . LYS A 1 299 ? -2.973 37.156 11.062 1 98.56 299 LYS A O 1
ATOM 2320 N N . LEU A 1 300 ? -2.994 36.438 8.945 1 98.75 300 LEU A N 1
ATOM 2321 C CA . LEU A 1 300 ? -4.391 36.781 8.742 1 98.75 300 LEU A CA 1
ATOM 2322 C C . LEU A 1 300 ? -5.293 36.062 9.734 1 98.75 300 LEU A C 1
ATOM 2324 O O . LEU A 1 300 ? -6.164 36.688 10.352 1 98.75 300 LEU A O 1
ATOM 2328 N N . LEU A 1 301 ? -5.141 34.75 9.906 1 98.88 301 LEU A N 1
ATOM 2329 C CA . LEU A 1 301 ? -5.934 33.969 10.844 1 98.88 301 LEU A CA 1
ATOM 2330 C C . LEU A 1 301 ? -5.734 34.438 12.273 1 98.88 301 LEU A C 1
ATOM 2332 O O . LEU A 1 301 ? -6.688 34.531 13.047 1 98.88 301 LEU A O 1
ATOM 2336 N N . THR A 1 302 ? -4.484 34.719 12.609 1 98.5 302 THR A N 1
ATOM 2337 C CA . THR A 1 302 ? -4.184 35.188 13.953 1 98.5 302 THR A CA 1
ATOM 2338 C C . THR A 1 302 ? -4.895 36.5 14.234 1 98.5 302 THR A C 1
ATOM 2340 O O . THR A 1 302 ? -5.508 36.688 15.289 1 98.5 302 THR A O 1
ATOM 2343 N N . GLU A 1 303 ? -4.816 37.406 13.32 1 98.25 303 GLU A N 1
ATOM 2344 C CA . GLU A 1 303 ? -5.445 38.719 13.469 1 98.25 303 GLU A CA 1
ATOM 2345 C C . GLU A 1 303 ? -6.961 38.594 13.602 1 98.25 303 GLU A C 1
ATOM 2347 O O . GLU A 1 303 ? -7.574 39.25 14.43 1 98.25 303 GLU A O 1
ATOM 2352 N N . LYS A 1 304 ? -7.531 37.719 12.891 1 98.25 304 LYS A N 1
ATOM 2353 C CA . LYS A 1 304 ? -8.984 37.625 12.828 1 98.25 304 LYS A CA 1
ATOM 2354 C C . LYS A 1 304 ? -9.539 36.75 13.953 1 98.25 304 LYS A C 1
ATOM 2356 O O . LYS A 1 304 ? -10.672 36.938 14.398 1 98.25 304 LYS A O 1
ATOM 2361 N N . LEU A 1 305 ? -8.789 35.719 14.359 1 98.56 305 LEU A N 1
ATOM 2362 C CA . LEU A 1 305 ? -9.406 34.656 15.164 1 98.56 305 LEU A CA 1
ATOM 2363 C C . LEU A 1 305 ? -8.891 34.719 16.594 1 98.56 305 LEU A C 1
ATOM 2365 O O . LEU A 1 305 ? -9.531 34.188 17.516 1 98.56 305 LEU A O 1
ATOM 2369 N N . SER A 1 306 ? -7.703 35.25 16.828 1 97.19 306 SER A N 1
ATOM 2370 C CA . SER A 1 306 ? -7.105 35.219 18.172 1 97.19 306 SER A CA 1
ATOM 2371 C C . SER A 1 306 ? -7.949 36 19.172 1 97.19 306 SER A C 1
ATOM 2373 O O . SER A 1 306 ? -7.867 35.75 20.375 1 97.19 306 SER A O 1
ATOM 2375 N N . VAL A 1 307 ? -8.773 36.906 18.734 1 97 307 VAL A N 1
ATOM 2376 C CA . VAL A 1 307 ? -9.578 37.781 19.609 1 97 307 VAL A CA 1
ATOM 2377 C C . VAL A 1 307 ? -10.859 37.031 20 1 97 307 VAL A C 1
ATOM 2379 O O . VAL A 1 307 ? -11.555 37.469 20.938 1 97 307 VAL A O 1
ATOM 2382 N N . LYS A 1 308 ? -11.109 35.938 19.406 1 97.31 308 LYS A N 1
ATOM 2383 C CA . LYS A 1 308 ? -12.344 35.219 19.656 1 97.31 308 LYS A CA 1
ATOM 2384 C C . LYS A 1 308 ? -12.219 34.344 20.891 1 97.31 308 LYS A C 1
ATOM 2386 O O . LYS A 1 308 ? -11.227 33.625 21.047 1 97.31 308 LYS A O 1
ATOM 2391 N N . ALA A 1 309 ? -13.242 34.281 21.672 1 97.19 309 ALA A N 1
ATOM 2392 C CA . ALA A 1 309 ? -13.25 33.5 22.906 1 97.19 309 ALA A CA 1
ATOM 2393 C C . ALA A 1 309 ? -13.242 32 22.594 1 97.19 309 ALA A C 1
ATOM 2395 O O . ALA A 1 309 ? -12.781 31.203 23.406 1 97.19 309 ALA A O 1
ATOM 2396 N N . THR A 1 310 ? -13.641 31.625 21.391 1 97.56 310 THR A N 1
ATOM 2397 C CA . THR A 1 310 ? -13.766 30.219 21.016 1 97.56 310 THR A CA 1
ATOM 2398 C C . THR A 1 310 ? -12.422 29.656 20.578 1 97.56 310 THR A C 1
ATOM 2400 O O . THR A 1 310 ? -12.258 28.438 20.453 1 97.56 310 THR A O 1
ATOM 2403 N N . VAL A 1 311 ? -11.438 30.547 20.391 1 98.56 311 VAL A N 1
ATOM 2404 C CA . VAL A 1 311 ? -10.156 30.125 19.844 1 98.56 311 VAL A CA 1
ATOM 2405 C C . VAL A 1 311 ? -9.078 30.188 20.922 1 98.56 311 VAL A C 1
ATOM 2407 O O . VAL A 1 311 ? -8.867 31.234 21.547 1 98.56 311 VAL A O 1
ATOM 2410 N N . LYS A 1 312 ? -8.438 29.062 21.141 1 98.31 312 LYS A N 1
ATOM 2411 C CA . LYS A 1 312 ? -7.406 28.953 22.172 1 98.31 312 LYS A CA 1
ATOM 2412 C C . LYS A 1 312 ? -6.031 29.297 21.609 1 98.31 312 LYS A C 1
ATOM 2414 O O . LYS A 1 312 ? -5.234 29.953 22.281 1 98.31 312 LYS A O 1
ATOM 2419 N N . SER A 1 313 ? -5.703 28.781 20.422 1 98.06 313 SER A N 1
ATOM 2420 C CA . SER A 1 313 ? -4.406 29.031 19.812 1 98.06 313 SER A CA 1
ATOM 2421 C C . SER A 1 313 ? -4.449 28.766 18.312 1 98.06 313 SER A C 1
ATOM 2423 O O . SER A 1 313 ? -5.34 28.078 17.812 1 98.06 313 SER A O 1
ATOM 2425 N N . ILE A 1 314 ? -3.668 29.391 17.609 1 98.62 314 ILE A N 1
ATOM 2426 C CA . ILE A 1 314 ? -3.426 29.172 16.188 1 98.62 314 ILE A CA 1
ATOM 2427 C C . ILE A 1 314 ? -1.947 28.859 15.953 1 98.62 314 ILE A C 1
ATOM 2429 O O . ILE A 1 314 ? -1.072 29.594 16.422 1 98.62 314 ILE A O 1
ATOM 2433 N N . ARG A 1 315 ? -1.665 27.703 15.289 1 98.12 315 ARG A N 1
ATOM 2434 C CA . ARG A 1 315 ? -0.28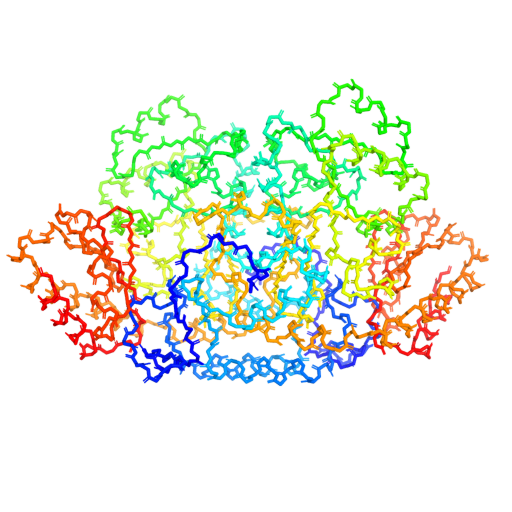6 27.266 15.102 1 98.12 315 ARG A CA 1
ATOM 2435 C C . ARG A 1 315 ? -0.111 26.578 13.75 1 98.12 315 ARG A C 1
ATOM 2437 O O . ARG A 1 315 ? -1.093 26.203 13.109 1 98.12 315 ARG A O 1
ATOM 2444 N N . GLY A 1 316 ? 1.195 26.422 13.359 1 96.81 316 GLY A N 1
ATOM 2445 C CA . GLY A 1 316 ? 1.509 25.703 12.133 1 96.81 316 GLY A CA 1
ATOM 2446 C C . GLY A 1 316 ? 2.742 26.234 11.43 1 96.81 316 GLY A C 1
ATOM 2447 O O . GLY A 1 316 ? 3.494 27.031 12 1 96.81 316 GLY A O 1
ATOM 2448 N N . LEU A 1 317 ? 2.986 25.672 10.328 1 97.44 317 LEU A N 1
ATOM 2449 C CA . LEU A 1 317 ? 4.09 26.031 9.453 1 97.44 317 LEU A CA 1
ATOM 2450 C C . LEU A 1 317 ? 3.689 25.891 7.984 1 97.44 317 LEU A C 1
ATOM 2452 O O . LEU A 1 317 ? 3.127 24.859 7.59 1 97.44 317 LEU A O 1
ATOM 2456 N N . GLY A 1 318 ? 4.016 27 7.141 1 98.19 318 GLY A N 1
ATOM 2457 C CA . GLY A 1 318 ? 3.533 26.984 5.77 1 98.19 318 GLY A CA 1
ATOM 2458 C C . GLY A 1 318 ? 2.023 26.906 5.668 1 98.19 318 GLY A C 1
ATOM 2459 O O . GLY A 1 318 ? 1.308 27.672 6.32 1 98.19 318 GLY A O 1
ATOM 2460 N N . LEU A 1 319 ? 1.522 26.078 4.828 1 98.88 319 LEU A N 1
ATOM 2461 C CA . LEU A 1 319 ? 0.086 25.922 4.621 1 98.88 319 LEU A CA 1
ATOM 2462 C C . LEU A 1 319 ? -0.434 24.672 5.312 1 98.88 319 LEU A C 1
ATOM 2464 O O . LEU A 1 319 ? -1.228 23.922 4.738 1 98.88 319 LEU A O 1
ATOM 2468 N N . MET A 1 320 ? 0.121 24.391 6.434 1 98.81 320 MET A N 1
ATOM 2469 C CA . MET A 1 320 ? -0.354 23.438 7.434 1 98.81 320 MET A CA 1
ATOM 2470 C C . MET A 1 320 ? -0.636 24.125 8.758 1 98.81 320 MET A C 1
ATOM 2472 O O . MET A 1 320 ? 0.288 24.406 9.523 1 98.81 320 MET A O 1
ATOM 2476 N N . ILE A 1 321 ? -1.926 24.391 9.008 1 98.81 321 ILE A N 1
ATOM 2477 C CA . ILE A 1 321 ? -2.291 25.281 10.109 1 98.81 321 ILE A CA 1
ATOM 2478 C C . ILE A 1 321 ? -3.352 24.609 10.977 1 98.81 321 ILE A C 1
ATOM 2480 O O . ILE A 1 321 ? -4.238 23.922 10.469 1 98.81 321 ILE A O 1
ATOM 2484 N N . GLY A 1 322 ? -3.232 24.75 12.273 1 98.81 322 GLY A N 1
ATOM 2485 C CA . GLY A 1 322 ? -4.207 24.281 13.242 1 98.81 322 GLY A CA 1
ATOM 2486 C C . GLY A 1 322 ? -4.82 25.406 14.062 1 98.81 322 GLY A C 1
ATOM 2487 O O . GLY A 1 322 ? -4.113 26.312 14.516 1 98.81 322 GLY A O 1
ATOM 2488 N N . ILE A 1 323 ? -6.098 25.453 14.148 1 98.88 323 ILE A N 1
ATOM 2489 C CA . ILE A 1 323 ? -6.84 26.359 15.016 1 98.88 323 ILE A CA 1
ATOM 2490 C C . ILE A 1 323 ? -7.422 25.594 16.203 1 98.88 323 ILE A C 1
ATOM 2492 O O . ILE A 1 323 ? -8.391 24.844 16.047 1 98.88 323 ILE A O 1
ATOM 2496 N N . GLN A 1 324 ? -6.848 25.734 17.328 1 98.75 324 GLN A N 1
ATOM 2497 C CA . GLN A 1 324 ? -7.316 25.047 18.531 1 98.75 324 GLN A CA 1
ATOM 2498 C C . GLN A 1 324 ? -8.508 25.766 19.156 1 98.75 324 GLN A C 1
ATOM 2500 O O . GLN A 1 324 ? -8.445 26.969 19.406 1 98.75 324 GLN A O 1
ATOM 2505 N N . LEU A 1 325 ? -9.5 25.094 19.375 1 98.69 325 LEU A N 1
ATOM 2506 C CA . LEU A 1 325 ? -10.695 25.672 19.984 1 98.69 325 LEU A CA 1
ATOM 2507 C C . LEU A 1 325 ? -10.672 25.5 21.5 1 98.69 325 LEU A C 1
ATOM 2509 O O . LEU A 1 325 ? -10.039 24.578 22.016 1 98.69 325 LEU A O 1
ATOM 2513 N N . THR A 1 326 ? -11.398 26.312 22.234 1 97.94 326 THR A N 1
ATOM 2514 C CA . THR A 1 326 ? -11.477 26.281 23.688 1 97.94 326 THR A CA 1
ATOM 2515 C C . THR A 1 326 ? -12.359 25.125 24.156 1 97.94 326 THR A C 1
ATOM 2517 O O . THR A 1 326 ? -12.18 24.609 25.266 1 97.94 326 THR A O 1
ATOM 2520 N N . ASP A 1 327 ? -13.312 24.734 23.328 1 95.75 327 ASP A N 1
ATOM 2521 C CA . ASP A 1 327 ? -14.234 23.641 23.609 1 95.75 327 ASP A CA 1
ATOM 2522 C C . ASP A 1 327 ? -14.18 22.578 22.516 1 95.75 327 ASP A C 1
ATOM 2524 O O . ASP A 1 327 ? -14.695 22.781 21.406 1 95.75 327 ASP A O 1
ATOM 2528 N N . GLU A 1 328 ? -13.625 21.422 22.875 1 91.69 328 GLU A N 1
ATOM 2529 C CA . GLU A 1 328 ? -13.445 20.359 21.891 1 91.69 328 GLU A CA 1
ATOM 2530 C C . GLU A 1 328 ? -14.781 19.891 21.328 1 91.69 328 GLU A C 1
ATOM 2532 O O . GLU A 1 328 ? -14.852 19.406 20.203 1 91.69 328 GLU A O 1
ATOM 2537 N N . LYS A 1 329 ? -15.938 20.047 22.062 1 90.5 329 LYS A N 1
ATOM 2538 C CA . LYS A 1 329 ? -17.25 19.578 21.656 1 90.5 329 LYS A CA 1
ATOM 2539 C C . LYS A 1 329 ? -17.781 20.406 20.484 1 90.5 329 LYS A C 1
ATOM 2541 O O . LYS A 1 329 ? -18.719 19.984 19.797 1 90.5 329 LYS A O 1
ATOM 2546 N N . LYS A 1 330 ? -16.984 21.375 20.172 1 95.69 330 LYS A N 1
ATOM 2547 C CA . LYS A 1 330 ? -17.484 22.281 19.141 1 95.69 330 LYS A CA 1
ATOM 2548 C C . LYS A 1 330 ? -16.859 21.953 17.781 1 95.69 330 LYS A C 1
ATOM 2550 O O . LYS A 1 330 ? -17.344 22.406 16.75 1 95.69 330 LYS A O 1
ATOM 2555 N N . VAL A 1 331 ? -15.82 21.234 17.719 1 97.44 331 VAL A N 1
ATOM 2556 C CA . VAL A 1 331 ? -15.07 20.984 16.5 1 97.44 331 VAL A CA 1
ATOM 2557 C C . VAL A 1 331 ? -16 20.406 15.43 1 97.44 331 VAL A C 1
ATOM 2559 O O . VAL A 1 331 ? -16.078 20.938 14.312 1 97.44 331 VAL A O 1
ATOM 2562 N N . PRO A 1 332 ? -16.812 19.328 15.805 1 96.88 332 PRO A N 1
ATOM 2563 C CA . PRO A 1 332 ? -17.719 18.781 14.781 1 96.88 332 PRO A CA 1
ATOM 2564 C C . PRO A 1 332 ? -18.734 19.812 14.297 1 96.88 332 PRO A C 1
ATOM 2566 O O . PRO A 1 332 ? -19.078 19.828 13.109 1 96.88 332 PRO A O 1
ATOM 2569 N N . GLU A 1 333 ? -19.203 20.562 15.18 1 97.62 333 GLU A N 1
ATOM 2570 C CA . GLU A 1 333 ? -20.188 21.594 14.828 1 97.62 333 GLU A CA 1
ATOM 2571 C C . GLU A 1 333 ? -19.594 22.625 13.875 1 97.62 333 GLU A C 1
ATOM 2573 O O . GLU A 1 333 ? -20.234 23 12.891 1 97.62 333 GLU A O 1
ATOM 2578 N N . VAL A 1 334 ? -18.422 23.078 14.188 1 98.38 334 VAL A N 1
ATOM 2579 C CA . VAL A 1 334 ? -17.75 24.078 13.359 1 98.38 334 VAL A CA 1
ATOM 2580 C C . VAL A 1 334 ? -17.484 23.5 11.969 1 98.38 334 VAL A C 1
ATOM 2582 O O . VAL A 1 334 ? -17.719 24.172 10.961 1 98.38 334 VAL A O 1
ATOM 2585 N N . LEU A 1 335 ? -17.047 22.281 11.883 1 98.31 335 LEU A N 1
ATOM 2586 C CA . LEU A 1 335 ? -16.781 21.625 10.602 1 98.31 335 LEU A CA 1
ATOM 2587 C C . LEU A 1 335 ? -18.062 21.5 9.773 1 98.31 335 LEU A C 1
ATOM 2589 O O . LEU A 1 335 ? -18.031 21.703 8.562 1 98.31 335 LEU A O 1
ATOM 2593 N N . ALA A 1 336 ? -19.141 21.172 10.422 1 98.06 336 ALA A N 1
ATOM 2594 C CA . ALA A 1 336 ? -20.422 21.062 9.734 1 98.06 336 ALA A CA 1
ATOM 2595 C C . ALA A 1 336 ? -20.859 22.422 9.18 1 98.06 336 ALA A C 1
ATOM 2597 O O . ALA A 1 336 ? -21.344 22.5 8.055 1 98.06 336 ALA A O 1
ATOM 2598 N N . LEU A 1 337 ? -20.688 23.422 9.984 1 98.5 337 LEU A N 1
ATOM 2599 C CA . LEU A 1 337 ? -21.062 24.766 9.555 1 98.5 337 LEU A CA 1
ATOM 2600 C C . LEU A 1 337 ? -20.188 25.234 8.391 1 98.5 337 LEU A C 1
ATOM 2602 O O . LEU A 1 337 ? -20.688 25.875 7.457 1 98.5 337 LEU A O 1
ATOM 2606 N N . LEU A 1 338 ? -18.891 24.969 8.461 1 98.62 338 LEU A N 1
ATOM 2607 C CA . LEU A 1 338 ? -18 25.297 7.352 1 98.62 338 LEU A CA 1
ATOM 2608 C C . LEU A 1 338 ? -18.453 24.609 6.066 1 98.62 338 LEU A C 1
ATOM 2610 O O . LEU A 1 338 ? -18.531 25.234 5.012 1 98.62 338 LEU A O 1
ATOM 2614 N N . ARG A 1 339 ? -18.703 23.359 6.176 1 98.06 339 ARG A N 1
ATOM 2615 C CA . ARG A 1 339 ? -19.141 22.578 5.023 1 98.06 339 ARG A CA 1
ATOM 2616 C C . ARG A 1 339 ? -20.438 23.125 4.441 1 98.06 339 ARG A C 1
ATOM 2618 O O . ARG A 1 339 ? -20.578 23.234 3.221 1 98.06 339 ARG A O 1
ATOM 2625 N N . GLU A 1 340 ? -21.375 23.453 5.289 1 97.88 340 GLU A N 1
ATOM 2626 C CA . GLU A 1 340 ? -22.656 24.016 4.867 1 97.88 340 GLU A CA 1
ATOM 2627 C C . GLU A 1 340 ? -22.469 25.328 4.129 1 97.88 340 GLU A C 1
ATOM 2629 O O . GLU A 1 340 ? -23.297 25.719 3.307 1 97.88 340 GLU A O 1
ATOM 2634 N N . ASN A 1 341 ? -21.375 25.953 4.484 1 98.38 341 ASN A N 1
ATOM 2635 C CA . ASN A 1 341 ? -21.109 27.25 3.863 1 98.38 341 ASN A CA 1
ATOM 2636 C C . ASN A 1 341 ? -20.031 27.141 2.781 1 98.38 341 ASN A C 1
ATOM 2638 O O . ASN A 1 341 ? -19.422 28.141 2.402 1 98.38 341 ASN A O 1
ATOM 2642 N N . GLY A 1 342 ? -19.703 25.953 2.354 1 98.19 342 GLY A N 1
ATOM 2643 C CA . GLY A 1 342 ? -18.938 25.766 1.14 1 98.19 342 GLY A CA 1
ATOM 2644 C C . GLY A 1 342 ? -17.438 25.656 1.396 1 98.19 342 GLY A C 1
ATOM 2645 O O . GLY A 1 342 ? -16.641 25.922 0.504 1 98.19 342 GLY A O 1
ATOM 2646 N N . LEU A 1 343 ? -17.047 25.344 2.586 1 98.75 343 LEU A N 1
ATOM 2647 C CA . LEU A 1 343 ? -15.633 25.141 2.9 1 98.75 343 LEU A CA 1
ATOM 2648 C C . LEU A 1 343 ? -15.406 23.797 3.59 1 98.75 343 LEU A C 1
ATOM 2650 O O . LEU A 1 343 ? -16.141 23.453 4.52 1 98.75 343 LEU A O 1
ATOM 2654 N N . LEU A 1 344 ? -14.453 23.031 3.061 1 98.75 344 LEU A N 1
ATOM 2655 C CA . LEU A 1 344 ? -14.102 21.766 3.678 1 98.75 344 LEU A CA 1
ATOM 2656 C C . LEU A 1 344 ? -12.828 21.891 4.508 1 98.75 344 LEU A C 1
ATOM 2658 O O . LEU A 1 344 ? -11.836 22.469 4.047 1 98.75 344 LEU A O 1
ATOM 2662 N N . ALA A 1 345 ? -12.852 21.438 5.695 1 98.69 345 ALA A N 1
ATOM 2663 C CA . ALA A 1 345 ? -11.711 21.422 6.605 1 98.69 345 ALA A CA 1
ATOM 2664 C C . ALA A 1 345 ? -11.641 20.109 7.375 1 98.69 345 ALA A C 1
ATOM 2666 O O . ALA A 1 345 ? -12.508 19.25 7.211 1 98.69 345 ALA A O 1
ATOM 2667 N N . LEU A 1 346 ? -10.562 19.906 8.133 1 98.44 346 LEU A N 1
ATOM 2668 C CA . LEU A 1 346 ? -10.336 18.656 8.867 1 98.44 346 LEU A CA 1
ATOM 2669 C C . LEU A 1 346 ? -10.273 18.922 10.367 1 98.44 346 LEU A C 1
ATOM 2671 O O . LEU A 1 346 ? -10.164 20.078 10.797 1 98.44 346 LEU A O 1
ATOM 2675 N N . SER A 1 347 ? -10.391 17.891 11.117 1 97.56 347 SER A N 1
ATOM 2676 C CA . SER A 1 347 ? -10.094 17.922 12.539 1 97.56 347 SER A CA 1
ATOM 2677 C C . SER A 1 347 ? -8.742 17.281 12.836 1 97.56 347 SER A C 1
ATOM 2679 O O . SER A 1 347 ? -8.211 16.531 12.016 1 97.56 347 SER A O 1
ATOM 2681 N N . ALA A 1 348 ? -8.156 17.547 13.875 1 97.31 348 ALA A N 1
ATOM 2682 C CA . ALA A 1 348 ? -6.945 16.922 14.398 1 97.31 348 ALA A CA 1
ATOM 2683 C C . ALA A 1 348 ? -6.957 16.891 15.93 1 97.31 348 ALA A C 1
ATOM 2685 O O . ALA A 1 348 ? -7.496 17.797 16.562 1 97.31 348 ALA A O 1
ATOM 2686 N N . GLY A 1 349 ? -6.301 15.883 16.422 1 94.88 349 GLY A N 1
ATOM 2687 C CA . GLY A 1 349 ? -6.344 15.758 17.859 1 94.88 349 GLY A CA 1
ATOM 2688 C C . GLY A 1 349 ? -7.758 15.703 18.422 1 94.88 349 GLY A C 1
ATOM 2689 O O . GLY A 1 349 ? -8.586 14.922 17.938 1 94.88 349 GLY A O 1
ATOM 2690 N N . HIS A 1 350 ? -7.938 16.547 19.484 1 92.94 350 HIS A N 1
ATOM 2691 C CA . HIS A 1 350 ? -9.242 16.531 20.141 1 92.94 350 HIS A CA 1
ATOM 2692 C C . HIS A 1 350 ? -10 17.828 19.906 1 92.94 350 HIS A C 1
ATOM 2694 O O . HIS A 1 350 ? -11.227 17.859 19.969 1 92.94 350 HIS A O 1
ATOM 2700 N N . ASP A 1 351 ? -9.289 18.891 19.609 1 97.81 351 ASP A N 1
ATOM 2701 C CA . ASP A 1 351 ? -9.953 20.188 19.672 1 97.81 351 ASP A CA 1
ATOM 2702 C C . ASP A 1 351 ? -9.398 21.125 18.594 1 97.81 351 ASP A C 1
ATOM 2704 O O . ASP A 1 351 ? -9.422 22.344 18.766 1 97.81 351 ASP A O 1
ATOM 2708 N N . VAL A 1 352 ? -8.875 20.578 17.516 1 98.69 352 VAL A N 1
ATOM 2709 C CA . VAL A 1 352 ? -8.188 21.438 16.562 1 98.69 352 VAL A CA 1
ATOM 2710 C C . VAL A 1 352 ? -8.859 21.312 15.195 1 98.69 352 VAL A C 1
ATOM 2712 O O . VAL A 1 352 ? -9.18 20.203 14.742 1 98.69 352 VAL A O 1
ATOM 2715 N N . ILE A 1 353 ? -9.188 22.469 14.555 1 98.81 353 ILE A N 1
ATOM 2716 C CA . ILE A 1 353 ? -9.484 22.516 13.133 1 98.81 353 ILE A CA 1
ATOM 2717 C C . ILE A 1 353 ? -8.18 22.531 12.336 1 98.81 353 ILE A C 1
ATOM 2719 O O . ILE A 1 353 ? -7.312 23.375 12.555 1 98.81 353 ILE A O 1
ATOM 2723 N N . ARG A 1 354 ? -7.953 21.562 11.516 1 98.81 354 ARG A N 1
ATOM 2724 C CA . ARG A 1 354 ? -6.738 21.406 10.719 1 98.81 354 ARG A CA 1
ATOM 2725 C C . ARG A 1 354 ? -6.961 21.875 9.281 1 98.81 354 ARG A C 1
ATOM 2727 O O . ARG A 1 354 ? -7.879 21.406 8.609 1 98.81 354 ARG A O 1
ATOM 2734 N N . LEU A 1 355 ? -6.184 22.797 8.844 1 98.94 355 LEU A N 1
ATOM 2735 C CA . LEU A 1 355 ? -6.281 23.375 7.508 1 98.94 355 LEU A CA 1
ATOM 2736 C C . LEU A 1 355 ? -5.082 22.969 6.652 1 98.94 355 LEU A C 1
ATOM 2738 O O . LEU A 1 355 ? -3.936 23.219 7.023 1 98.94 355 LEU A O 1
ATOM 2742 N N . LEU A 1 356 ? -5.359 22.328 5.539 1 98.88 356 LEU A N 1
ATOM 2743 C CA . LEU A 1 356 ? -4.359 21.906 4.562 1 98.88 356 LEU A CA 1
ATOM 2744 C C . LEU A 1 356 ? -4.73 22.375 3.162 1 98.88 356 LEU A C 1
ATOM 2746 O O . LEU A 1 356 ? -4.871 21.562 2.244 1 98.88 356 LEU A O 1
ATOM 2750 N N . PRO A 1 357 ? -4.863 23.688 2.945 1 98.81 357 PRO A N 1
ATOM 2751 C CA . PRO A 1 357 ? -5.219 24.125 1.594 1 98.81 357 PRO A CA 1
ATOM 2752 C C . PRO A 1 357 ? -4.203 23.672 0.542 1 98.81 357 PRO A C 1
ATOM 2754 O O . PRO A 1 357 ? -3.008 23.594 0.828 1 98.81 357 PRO A O 1
ATOM 2757 N N . PRO A 1 358 ? -4.68 23.406 -0.693 1 98.81 358 PRO A N 1
ATOM 2758 C CA . PRO A 1 358 ? -3.705 23.188 -1.768 1 98.81 358 PRO A CA 1
ATOM 2759 C C . PRO A 1 358 ? -2.693 24.328 -1.879 1 98.81 358 PRO A C 1
ATOM 2761 O O . PRO A 1 358 ? -3.047 25.5 -1.696 1 98.81 358 PRO A O 1
ATOM 2764 N N . LEU A 1 359 ? -1.48 23.922 -2.27 1 98.88 359 LEU A N 1
ATOM 2765 C CA . LEU A 1 359 ? -0.394 24.906 -2.273 1 98.88 359 LEU A CA 1
ATOM 2766 C C . LEU A 1 359 ? -0.596 25.938 -3.371 1 98.88 359 LEU A C 1
ATOM 2768 O O . LEU A 1 359 ? -0.034 27.031 -3.309 1 98.88 359 LEU A O 1
ATOM 2772 N N . VAL A 1 360 ? -1.447 25.656 -4.344 1 98.5 360 VAL A N 1
ATOM 2773 C CA . VAL A 1 360 ? -1.662 26.516 -5.5 1 98.5 360 VAL A CA 1
ATOM 2774 C C . VAL A 1 360 ? -2.738 27.547 -5.184 1 98.5 360 VAL A C 1
ATOM 2776 O O . VAL A 1 360 ? -3.006 28.453 -5.988 1 98.5 360 VAL A O 1
ATOM 2779 N N . MET A 1 361 ? -3.367 27.422 -4.043 1 98.44 361 MET A N 1
ATOM 2780 C CA . MET A 1 361 ? -4.402 28.375 -3.66 1 98.44 361 MET A CA 1
ATOM 2781 C C . MET A 1 361 ? -3.85 29.797 -3.627 1 98.44 361 MET A C 1
ATOM 2783 O O . MET A 1 361 ? -2.725 30.016 -3.172 1 98.44 361 MET A O 1
ATOM 2787 N N . THR A 1 362 ? -4.617 30.766 -4.059 1 98.12 362 THR A N 1
ATOM 2788 C CA . THR A 1 362 ? -4.191 32.156 -4.062 1 98.12 362 THR A CA 1
ATOM 2789 C C . THR A 1 362 ? -4.453 32.812 -2.707 1 98.12 362 THR A C 1
ATOM 2791 O O . THR A 1 362 ? -5.215 32.281 -1.896 1 98.12 362 THR A O 1
ATOM 2794 N N . LYS A 1 363 ? -3.838 33.969 -2.48 1 98.5 363 LYS A N 1
ATOM 2795 C CA . LYS A 1 363 ? -4.074 34.719 -1.252 1 98.5 363 LYS A CA 1
ATOM 2796 C C . LYS A 1 363 ? -5.531 35.156 -1.145 1 98.5 363 LYS A C 1
ATOM 2798 O O . LYS A 1 363 ? -6.086 35.219 -0.045 1 98.5 363 LYS A O 1
ATOM 2803 N N . VAL A 1 364 ? -6.16 35.375 -2.279 1 98.44 364 VAL A N 1
ATOM 2804 C CA . VAL A 1 364 ? -7.562 35.781 -2.303 1 98.44 364 VAL A CA 1
ATOM 2805 C C . VAL A 1 364 ? -8.438 34.656 -1.794 1 98.44 364 VAL A C 1
ATOM 2807 O O . VAL A 1 364 ? -9.359 34.875 -1.01 1 98.44 364 VAL A O 1
ATOM 2810 N N . GLU A 1 365 ? -8.18 33.5 -2.26 1 98.12 365 GLU A N 1
ATOM 2811 C CA . GLU A 1 365 ? -8.93 32.312 -1.829 1 98.12 365 GLU A CA 1
ATOM 2812 C C . GLU A 1 365 ? -8.672 32 -0.36 1 98.12 365 GLU A C 1
ATOM 2814 O O . GLU A 1 365 ? -9.578 31.594 0.367 1 98.12 365 GLU A O 1
ATOM 2819 N N . LEU A 1 366 ? -7.426 32.125 0.072 1 98.81 366 LEU A N 1
ATOM 2820 C CA . LEU A 1 366 ? -7.094 31.953 1.481 1 98.81 366 LEU A CA 1
ATOM 2821 C C . LEU A 1 366 ? -7.855 32.938 2.35 1 98.81 366 LEU A C 1
ATOM 2823 O O . LEU A 1 366 ? -8.352 32.594 3.422 1 98.81 366 LEU A O 1
ATOM 2827 N N . GLN A 1 367 ? -7.906 34.156 1.894 1 98.69 367 GLN A N 1
ATOM 2828 C CA . GLN A 1 367 ? -8.641 35.219 2.613 1 98.69 367 GLN A CA 1
ATOM 2829 C C . GLN A 1 367 ? -10.125 34.844 2.719 1 98.69 367 GLN A C 1
ATOM 2831 O O . GLN A 1 367 ? -10.734 35.062 3.768 1 98.69 367 GLN A O 1
ATOM 2836 N N . LYS A 1 368 ? -10.711 34.375 1.652 1 98.44 368 LYS A N 1
ATOM 2837 C CA . LYS A 1 368 ? -12.102 33.938 1.67 1 98.44 368 LYS A CA 1
ATOM 2838 C C . LYS A 1 368 ? -12.344 32.906 2.762 1 98.44 368 LYS A C 1
ATOM 2840 O O . LYS A 1 368 ? -13.344 32.969 3.48 1 98.44 368 LYS A O 1
ATOM 2845 N N . GLY A 1 369 ? -11.438 31.938 2.852 1 98.62 369 GLY A N 1
ATOM 2846 C CA . GLY A 1 369 ? -11.547 30.938 3.9 1 98.62 369 GLY A CA 1
ATOM 2847 C C . GLY A 1 369 ? -11.43 31.531 5.297 1 98.62 369 GLY A C 1
ATOM 2848 O O . GLY A 1 369 ? -12.188 31.156 6.195 1 98.62 369 GLY A O 1
ATOM 2849 N N . ALA A 1 370 ? -10.484 32.438 5.457 1 98.75 370 ALA A N 1
ATOM 2850 C CA . ALA A 1 370 ? -10.281 33.062 6.754 1 98.75 370 ALA A CA 1
ATOM 2851 C C . ALA A 1 370 ? -11.523 33.844 7.191 1 98.75 370 ALA A C 1
ATOM 2853 O O . ALA A 1 370 ? -11.883 33.844 8.367 1 98.75 370 ALA A O 1
ATOM 2854 N N . GLU A 1 371 ? -12.133 34.5 6.285 1 98.5 371 GLU A N 1
ATOM 2855 C CA . GLU A 1 371 ? -13.328 35.281 6.582 1 98.5 371 GLU A CA 1
ATOM 2856 C C . GLU A 1 371 ? -14.484 34.375 7.023 1 98.5 371 GLU A C 1
ATOM 2858 O O . GLU A 1 371 ? -15.219 34.719 7.949 1 98.5 371 GLU A O 1
ATOM 2863 N N . LEU A 1 372 ? -14.656 33.281 6.324 1 98.56 372 LEU A N 1
ATOM 2864 C CA . LEU A 1 372 ? -15.703 32.344 6.707 1 98.56 372 LEU A CA 1
ATOM 2865 C C . LEU A 1 372 ? -15.43 31.781 8.094 1 98.56 372 LEU A C 1
ATOM 2867 O O . LEU A 1 372 ? -16.359 31.625 8.898 1 98.56 372 LEU A O 1
ATOM 2871 N N . LEU A 1 373 ? -14.195 31.438 8.352 1 98.75 373 LEU A N 1
ATOM 2872 C CA . LEU A 1 373 ? -13.812 30.938 9.672 1 98.75 373 LEU A CA 1
ATOM 2873 C C . LEU A 1 373 ? -14.109 31.984 10.742 1 98.75 373 LEU A C 1
ATOM 2875 O O . LEU A 1 373 ? -14.602 31.641 11.82 1 98.75 373 LEU A O 1
ATOM 2879 N N . GLU A 1 374 ? -13.773 33.188 10.445 1 98.62 374 GLU A N 1
ATOM 2880 C CA . GLU A 1 374 ? -14.047 34.281 11.375 1 98.62 374 GLU A CA 1
ATOM 2881 C C . GLU A 1 374 ? -15.539 34.406 11.68 1 98.62 374 GLU A C 1
ATOM 2883 O O . GLU A 1 374 ? -15.93 34.594 12.828 1 98.62 374 GLU A O 1
ATOM 2888 N N . LYS A 1 375 ? -16.312 34.25 10.672 1 98.19 375 LYS A N 1
ATOM 2889 C CA . LYS A 1 375 ? -17.766 34.375 10.812 1 98.19 375 LYS A CA 1
ATOM 2890 C C . LYS A 1 375 ? -18.312 33.219 11.664 1 98.19 375 LYS A C 1
ATOM 2892 O O . LYS A 1 375 ? -19.219 33.438 12.477 1 98.19 375 LYS A O 1
ATOM 2897 N N . ILE A 1 376 ? -17.828 32.062 11.531 1 97.81 376 ILE A N 1
ATOM 2898 C CA . ILE A 1 376 ? -18.391 30.844 12.133 1 97.81 376 ILE A CA 1
ATOM 2899 C C . ILE A 1 376 ? -17.875 30.703 13.57 1 97.81 376 ILE A C 1
ATOM 2901 O O . ILE A 1 376 ? -18.609 30.25 14.445 1 97.81 376 ILE A O 1
ATOM 2905 N N . LEU A 1 377 ? -16.688 31.078 13.82 1 97.19 377 LEU A N 1
ATOM 2906 C CA . LEU A 1 377 ? -16.062 30.859 15.117 1 97.19 377 LEU A CA 1
ATOM 2907 C C . LEU A 1 377 ? -16.406 32 16.078 1 97.19 377 LEU A C 1
ATOM 2909 O O . LEU A 1 377 ? -16.391 31.828 17.297 1 97.19 377 LEU A O 1
ATOM 2913 N N . MET B 1 1 ? 25.766 6.359 -11.141 1 82.94 1 MET B N 1
ATOM 2914 C CA . MET B 1 1 ? 25.469 5.84 -9.812 1 82.94 1 MET B CA 1
ATOM 2915 C C . MET B 1 1 ? 23.969 5.906 -9.531 1 82.94 1 MET B C 1
ATOM 2917 O O . MET B 1 1 ? 23.297 6.859 -9.93 1 82.94 1 MET B O 1
ATOM 2921 N N . THR B 1 2 ? 23.328 4.789 -9.039 1 93.75 2 THR B N 1
ATOM 2922 C CA . THR B 1 2 ? 21.891 4.711 -8.828 1 93.75 2 THR B CA 1
ATOM 2923 C C . THR B 1 2 ? 21.5 5.402 -7.523 1 93.75 2 THR B C 1
ATOM 2925 O O . THR B 1 2 ? 22.266 5.398 -6.559 1 93.75 2 THR B O 1
ATOM 2928 N N . ASN B 1 3 ? 20.328 6.055 -7.523 1 96.94 3 ASN B N 1
ATOM 2929 C CA . ASN B 1 3 ? 19.766 6.668 -6.324 1 96.94 3 ASN B CA 1
ATOM 2930 C C . ASN B 1 3 ? 18.719 5.77 -5.668 1 96.94 3 ASN B C 1
ATOM 2932 O O . ASN B 1 3 ? 17.984 6.211 -4.781 1 96.94 3 ASN B O 1
ATOM 2936 N N . LEU B 1 4 ? 18.734 4.551 -6.141 1 97.56 4 LEU B N 1
ATOM 2937 C CA . LEU B 1 4 ? 17.766 3.588 -5.621 1 97.56 4 LEU B CA 1
ATOM 2938 C C . LEU B 1 4 ? 18.438 2.586 -4.691 1 97.56 4 LEU B C 1
ATOM 2940 O O . LEU B 1 4 ? 19.609 2.26 -4.871 1 97.56 4 LEU B O 1
ATOM 2944 N N . PHE B 1 5 ? 17.688 2.133 -3.684 1 96.06 5 PHE B N 1
ATOM 2945 C CA . PHE B 1 5 ? 18.078 0.929 -2.967 1 96.06 5 PHE B CA 1
ATOM 2946 C C . PHE B 1 5 ? 18.203 -0.253 -3.92 1 96.06 5 PHE B C 1
ATOM 2948 O O . PHE B 1 5 ? 17.484 -0.33 -4.922 1 96.06 5 PHE B O 1
ATOM 2955 N N . GLU B 1 6 ? 19.109 -1.175 -3.6 1 93.19 6 GLU B N 1
ATOM 2956 C CA . GLU B 1 6 ? 19.328 -2.34 -4.457 1 93.19 6 GLU B CA 1
ATOM 2957 C C . GLU B 1 6 ? 18.703 -3.592 -3.846 1 93.19 6 GLU B C 1
ATOM 2959 O O . GLU B 1 6 ? 19.344 -4.641 -3.771 1 93.19 6 GLU B O 1
ATOM 2964 N N . ASN B 1 7 ? 17.5 -3.393 -3.361 1 90.38 7 ASN B N 1
ATOM 2965 C CA . ASN B 1 7 ? 16.719 -4.457 -2.744 1 90.38 7 ASN B CA 1
ATOM 2966 C C . ASN B 1 7 ? 16.125 -5.395 -3.791 1 90.38 7 ASN B C 1
ATOM 2968 O O . ASN B 1 7 ? 15.492 -6.395 -3.447 1 90.38 7 ASN B O 1
ATOM 2972 N N . TYR B 1 8 ? 16.297 -5.09 -5.078 1 91.31 8 TYR B N 1
ATOM 2973 C CA . TYR B 1 8 ? 15.859 -5.945 -6.18 1 91.31 8 TYR B CA 1
ATOM 2974 C C . TYR B 1 8 ? 17.047 -6.363 -7.043 1 91.31 8 TYR B C 1
ATOM 2976 O O . TYR B 1 8 ? 17.953 -5.562 -7.309 1 91.31 8 TYR B O 1
ATOM 2984 N N . GLY B 1 9 ? 17.109 -7.629 -7.438 1 91.94 9 GLY B N 1
ATOM 2985 C CA . GLY B 1 9 ? 18.031 -8.078 -8.469 1 91.94 9 GLY B CA 1
ATOM 2986 C C . GLY B 1 9 ? 17.516 -7.859 -9.875 1 91.94 9 GLY B C 1
ATOM 2987 O O . GLY B 1 9 ? 17.047 -8.797 -10.523 1 91.94 9 GLY B O 1
ATOM 2988 N N . ARG B 1 10 ? 17.688 -6.668 -10.383 1 94.62 10 ARG B N 1
ATOM 2989 C CA . ARG B 1 10 ? 17.047 -6.285 -11.641 1 94.62 10 ARG B CA 1
ATOM 2990 C C . ARG B 1 10 ? 17.859 -6.785 -12.836 1 94.62 10 ARG B C 1
ATOM 2992 O O . ARG B 1 10 ? 19.078 -6.777 -12.812 1 94.62 10 ARG B O 1
ATOM 2999 N N . LEU B 1 11 ? 17.078 -7.191 -13.812 1 95 11 LEU B N 1
ATOM 3000 C CA . LEU B 1 11 ? 17.688 -7.5 -15.102 1 95 11 LEU B CA 1
ATOM 3001 C C . LEU B 1 11 ? 18.234 -6.234 -15.766 1 95 11 LEU B C 1
ATOM 3003 O O . LEU B 1 11 ? 17.703 -5.141 -15.547 1 95 11 LEU B O 1
ATOM 3007 N N . PRO B 1 12 ? 19.219 -6.336 -16.594 1 92.94 12 PRO B N 1
ATOM 3008 C CA . PRO B 1 12 ? 19.953 -5.168 -17.078 1 92.94 12 PRO B CA 1
ATOM 3009 C C . PRO B 1 12 ? 19.281 -4.523 -18.297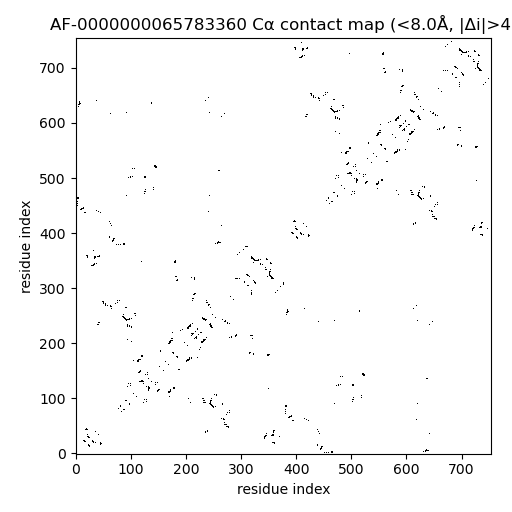 1 92.94 12 PRO B C 1
ATOM 3011 O O . PRO B 1 12 ? 19.969 -4.168 -19.266 1 92.94 12 PRO B O 1
ATOM 3014 N N . PHE B 1 13 ? 17.938 -4.531 -18.312 1 95.19 13 PHE B N 1
ATOM 3015 C CA . PHE B 1 13 ? 17.203 -3.797 -19.344 1 95.19 13 PHE B CA 1
ATOM 3016 C C . PHE B 1 13 ? 15.875 -3.299 -18.797 1 95.19 13 PHE B C 1
ATOM 3018 O O . PHE B 1 13 ? 15.461 -3.684 -17.703 1 95.19 13 PHE B O 1
ATOM 3025 N N . SER B 1 14 ? 15.297 -2.42 -19.562 1 95.38 14 SER B N 1
ATOM 3026 C CA . SER B 1 14 ? 13.992 -1.865 -19.188 1 95.38 14 SER B CA 1
ATOM 3027 C C . SER B 1 14 ? 12.922 -2.252 -20.203 1 95.38 14 SER B C 1
ATOM 3029 O O . SER B 1 14 ? 13.203 -2.342 -21.406 1 95.38 14 SER B O 1
ATOM 3031 N N . LEU B 1 15 ? 11.805 -2.516 -19.703 1 98 15 LEU B N 1
ATOM 3032 C CA . LEU B 1 15 ? 10.648 -2.664 -20.578 1 98 15 LEU B CA 1
ATOM 3033 C C . LEU B 1 15 ? 9.953 -1.325 -20.781 1 98 15 LEU B C 1
ATOM 3035 O O . LEU B 1 15 ? 9.727 -0.58 -19.828 1 98 15 LEU B O 1
ATOM 3039 N N . ILE B 1 16 ? 9.57 -0.975 -22.016 1 96.81 16 ILE B N 1
ATOM 3040 C CA . ILE B 1 16 ? 9.102 0.385 -22.266 1 96.81 16 ILE B CA 1
ATOM 3041 C C . ILE B 1 16 ? 7.695 0.352 -22.859 1 96.81 16 ILE B C 1
ATOM 3043 O O . ILE B 1 16 ? 7.008 1.377 -22.891 1 96.81 16 ILE B O 1
ATOM 3047 N N . LYS B 1 17 ? 7.309 -0.821 -23.344 1 98 17 LYS B N 1
ATOM 3048 C CA . LYS B 1 17 ? 6 -0.925 -23.969 1 98 17 LYS B CA 1
ATOM 3049 C C . LYS B 1 17 ? 5.395 -2.309 -23.766 1 98 17 LYS B C 1
ATOM 3051 O O . LYS B 1 17 ? 6.109 -3.312 -23.766 1 98 17 LYS B O 1
ATOM 3056 N N . GLY B 1 18 ? 4.109 -2.357 -23.453 1 98.19 18 GLY B N 1
ATOM 3057 C CA . GLY B 1 18 ? 3.326 -3.582 -23.453 1 98.19 18 GLY B CA 1
ATOM 3058 C C . GLY B 1 18 ? 2.16 -3.549 -24.422 1 98.19 18 GLY B C 1
ATOM 3059 O O . GLY B 1 18 ? 1.511 -2.514 -24.594 1 98.19 18 GLY B O 1
ATOM 3060 N N . GLU B 1 19 ? 1.918 -4.625 -25.141 1 97.88 19 GLU B N 1
ATOM 3061 C CA . GLU B 1 19 ? 0.816 -4.777 -26.078 1 97.88 19 GLU B CA 1
ATOM 3062 C C . GLU B 1 19 ? 0.27 -6.199 -26.078 1 97.88 19 GLU B C 1
ATOM 3064 O O . GLU B 1 19 ? 1 -7.152 -26.359 1 97.88 19 GLU B O 1
ATOM 3069 N N . ASP B 1 20 ? -1.006 -6.27 -25.703 1 96.94 20 ASP B N 1
ATOM 3070 C CA . ASP B 1 20 ? -1.626 -7.582 -25.547 1 96.94 20 ASP B CA 1
ATOM 3071 C C . ASP B 1 20 ? -0.833 -8.461 -24.594 1 96.94 20 ASP B C 1
ATOM 3073 O O . ASP B 1 20 ? -0.72 -8.141 -23.406 1 96.94 20 ASP B O 1
ATOM 3077 N N . GLN B 1 21 ? -0.207 -9.492 -25.078 1 97.69 21 GLN B N 1
ATOM 3078 C CA . GLN B 1 21 ? 0.559 -10.398 -24.219 1 97.69 21 GLN B CA 1
ATOM 3079 C C . GLN B 1 21 ? 2.059 -10.227 -24.453 1 97.69 21 GLN B C 1
ATOM 3081 O O . GLN B 1 21 ? 2.855 -11.055 -24.016 1 97.69 21 GLN B O 1
ATOM 3086 N N . TYR B 1 22 ? 2.469 -9.102 -25.047 1 98.56 22 TYR B N 1
ATOM 3087 C CA . TYR B 1 22 ? 3.871 -8.914 -25.391 1 98.56 22 TYR B CA 1
ATOM 3088 C C . TYR B 1 22 ? 4.453 -7.699 -24.672 1 98.56 22 TYR B C 1
ATOM 3090 O O . TYR B 1 22 ? 3.74 -6.734 -24.391 1 98.56 22 TYR B O 1
ATOM 3098 N N . LEU B 1 23 ? 5.68 -7.793 -24.375 1 98.69 23 LEU B N 1
ATOM 3099 C CA . LEU B 1 23 ? 6.473 -6.699 -23.828 1 98.69 23 LEU B CA 1
ATOM 3100 C C . LEU B 1 23 ? 7.633 -6.352 -24.75 1 98.69 23 LEU B C 1
ATOM 3102 O O . LEU B 1 23 ? 8.164 -7.219 -25.438 1 98.69 23 LEU B O 1
ATOM 3106 N N . PHE B 1 24 ? 8.008 -5.141 -24.719 1 98.69 24 PHE B N 1
ATOM 3107 C CA . PHE B 1 24 ? 9.102 -4.629 -25.547 1 98.69 24 PHE B CA 1
ATOM 3108 C C . PHE B 1 24 ? 10.117 -3.881 -24.688 1 98.69 24 PHE B C 1
ATOM 3110 O O . PHE B 1 24 ? 9.742 -3.098 -23.812 1 98.69 24 PHE B O 1
ATOM 3117 N N . ASP B 1 25 ? 11.414 -4.156 -24.938 1 97.75 25 ASP B N 1
ATOM 3118 C CA . ASP B 1 25 ? 12.438 -3.467 -24.156 1 97.75 25 ASP B CA 1
ATOM 3119 C C . ASP B 1 25 ? 12.961 -2.238 -24.891 1 97.75 25 ASP B C 1
ATOM 3121 O O . ASP B 1 25 ? 12.445 -1.877 -25.953 1 97.75 25 ASP B O 1
ATOM 3125 N N . ASP B 1 26 ? 13.844 -1.521 -24.219 1 94.75 26 ASP B N 1
ATOM 3126 C CA . ASP B 1 26 ? 14.375 -0.263 -24.734 1 94.75 26 ASP B CA 1
ATOM 3127 C C . ASP B 1 26 ? 15.406 -0.511 -25.844 1 94.75 26 ASP B C 1
ATOM 3129 O O . ASP B 1 26 ? 16.047 0.427 -26.312 1 94.75 26 ASP B O 1
ATOM 3133 N N . ARG B 1 27 ? 15.672 -1.814 -26.359 1 95.88 27 ARG B N 1
ATOM 3134 C CA . ARG B 1 27 ? 16.625 -2.17 -27.391 1 95.88 27 ARG B CA 1
ATOM 3135 C C . ARG B 1 27 ? 15.922 -2.76 -28.609 1 95.88 27 ARG B C 1
ATOM 3137 O O . ARG B 1 27 ? 16.578 -3.266 -29.531 1 95.88 27 ARG B O 1
ATOM 3144 N N . GLY B 1 28 ? 14.594 -2.852 -28.484 1 95.81 28 GLY B N 1
ATOM 3145 C CA . GLY B 1 28 ? 13.797 -3.291 -29.625 1 95.81 28 GLY B CA 1
ATOM 3146 C C . GLY B 1 28 ? 13.445 -4.766 -29.562 1 95.81 28 GLY B C 1
ATOM 3147 O O . GLY B 1 28 ? 12.867 -5.305 -30.516 1 95.81 28 GLY B O 1
ATOM 3148 N N . ASN B 1 29 ? 13.75 -5.41 -28.484 1 98.06 29 ASN B N 1
ATOM 3149 C CA . ASN B 1 29 ? 13.398 -6.82 -28.328 1 98.06 29 ASN B CA 1
ATOM 3150 C C . ASN B 1 29 ? 11.945 -6.992 -27.906 1 98.06 29 ASN B C 1
ATOM 3152 O O . ASN B 1 29 ? 11.414 -6.18 -27.156 1 98.06 29 ASN B O 1
ATOM 3156 N N . LYS B 1 30 ? 11.438 -8.023 -28.453 1 98.38 30 LYS B N 1
ATOM 3157 C CA . LYS B 1 30 ? 10.062 -8.406 -28.141 1 98.38 30 LYS B CA 1
ATOM 3158 C C . LYS B 1 30 ? 10.016 -9.688 -27.328 1 98.38 30 LYS B C 1
ATOM 3160 O O . LYS B 1 30 ? 10.734 -10.641 -27.609 1 98.38 30 LYS B O 1
ATOM 3165 N N . TYR B 1 31 ? 9.156 -9.695 -26.281 1 98.69 31 TYR B N 1
ATOM 3166 C CA . TYR B 1 31 ? 9.047 -10.867 -25.406 1 98.69 31 TYR B CA 1
ATOM 3167 C C . TYR B 1 31 ? 7.598 -11.32 -25.281 1 98.69 31 TYR B C 1
ATOM 3169 O O . TYR B 1 31 ? 6.699 -10.5 -25.094 1 98.69 31 TYR B O 1
ATOM 3177 N N . LEU B 1 32 ? 7.363 -12.609 -25.516 1 98.75 32 LEU B N 1
ATOM 3178 C CA . LEU B 1 32 ? 6.121 -13.219 -25.047 1 98.75 32 LEU B CA 1
ATOM 3179 C C . LEU B 1 32 ? 6.105 -13.297 -23.516 1 98.75 32 LEU B C 1
ATOM 3181 O O . LEU B 1 32 ? 6.996 -13.898 -22.922 1 98.75 32 LEU B O 1
ATOM 3185 N N . ASP B 1 33 ? 5.109 -12.734 -22.891 1 98.69 33 ASP B N 1
ATOM 3186 C CA . ASP B 1 33 ? 5.133 -12.555 -21.453 1 98.69 33 ASP B CA 1
ATOM 3187 C C . ASP B 1 33 ? 4.387 -13.688 -20.75 1 98.69 33 ASP B C 1
ATOM 3189 O O . ASP B 1 33 ? 3.154 -13.719 -20.75 1 98.69 33 ASP B O 1
ATOM 3193 N N . PHE B 1 34 ? 5.09 -14.547 -20.062 1 98.88 34 PHE B N 1
ATOM 3194 C CA . PHE B 1 34 ? 4.492 -15.578 -19.219 1 98.88 34 PHE B CA 1
ATOM 3195 C C . PHE B 1 34 ? 4.609 -15.211 -17.75 1 98.88 34 PHE B C 1
ATOM 3197 O O . PHE B 1 34 ? 4.621 -16.078 -16.875 1 98.88 34 PHE B O 1
ATOM 3204 N N . THR B 1 35 ? 4.758 -13.914 -17.453 1 98.62 35 THR B N 1
ATOM 3205 C CA . THR B 1 35 ? 4.902 -13.461 -16.078 1 98.62 35 THR B CA 1
ATOM 3206 C C . THR B 1 35 ? 3.688 -12.641 -15.641 1 98.62 35 THR B C 1
ATOM 3208 O O . THR B 1 35 ? 3.365 -12.578 -14.453 1 98.62 35 THR B O 1
ATOM 3211 N N . SER B 1 36 ? 3.061 -11.922 -16.641 1 98.25 36 SER B N 1
ATOM 3212 C CA . SER B 1 36 ? 1.979 -10.969 -16.406 1 98.25 36 SER B CA 1
ATOM 3213 C C . SER B 1 36 ? 2.373 -9.945 -15.344 1 98.25 36 SER B C 1
ATOM 3215 O O . SER B 1 36 ? 1.569 -9.594 -14.477 1 98.25 36 SER B O 1
ATOM 3217 N N . GLY B 1 37 ? 3.598 -9.523 -15.344 1 97.75 37 GLY B N 1
ATOM 3218 C CA . GLY B 1 37 ? 4.039 -8.617 -14.297 1 97.75 37 GLY B CA 1
ATOM 3219 C C . GLY B 1 37 ? 3.979 -9.227 -12.914 1 97.75 37 GLY B C 1
ATOM 3220 O O . GLY B 1 37 ? 3.664 -8.547 -11.938 1 97.75 37 GLY B O 1
ATOM 3221 N N . ILE B 1 38 ? 4.172 -10.492 -12.766 1 97.69 38 ILE B N 1
ATOM 3222 C CA . ILE B 1 38 ? 4.082 -11.312 -11.562 1 97.69 38 ILE B CA 1
ATOM 3223 C C . ILE B 1 38 ? 2.623 -11.422 -11.125 1 97.69 38 ILE B C 1
ATOM 3225 O O . ILE B 1 38 ? 2.297 -11.172 -9.961 1 97.69 38 ILE B O 1
ATOM 3229 N N . GLY B 1 39 ? 1.792 -11.727 -12.008 1 98.44 39 GLY B N 1
ATOM 3230 C CA . GLY B 1 39 ? 0.394 -12.031 -11.742 1 98.44 39 GLY B CA 1
ATOM 3231 C C . GLY B 1 39 ? -0.485 -10.789 -11.719 1 98.44 39 GLY B C 1
ATOM 3232 O O . GLY B 1 39 ? -1.606 -10.828 -11.203 1 98.44 39 GLY B O 1
ATOM 3233 N N . VAL B 1 40 ? -0.054 -9.656 -12.273 1 98.69 40 VAL B N 1
ATOM 3234 C CA . VAL B 1 40 ? -0.755 -8.383 -12.172 1 98.69 40 VAL B CA 1
ATOM 3235 C C . VAL B 1 40 ? -1.584 -8.148 -13.43 1 98.69 40 VAL B C 1
ATOM 3237 O O . VAL B 1 40 ? -2.727 -7.688 -13.352 1 98.69 40 VAL B O 1
ATOM 3240 N N . MET B 1 41 ? -1.035 -8.484 -14.586 1 98.62 41 MET B N 1
ATOM 3241 C CA . MET B 1 41 ? -1.625 -8.125 -15.875 1 98.62 41 MET B CA 1
ATOM 3242 C C . MET B 1 41 ? -2.418 -9.297 -16.453 1 98.62 41 MET B C 1
ATOM 3244 O O . MET B 1 41 ? -2.221 -9.672 -17.609 1 98.62 41 MET B O 1
ATOM 3248 N N . ASN B 1 42 ? -3.352 -9.75 -15.648 1 98.69 42 ASN B N 1
ATOM 3249 C CA . ASN B 1 42 ? -4.168 -10.883 -16.062 1 98.69 42 ASN B CA 1
ATOM 3250 C C . ASN B 1 42 ? -4.844 -10.633 -17.406 1 98.69 42 ASN B C 1
ATOM 3252 O O . ASN B 1 42 ? -5.035 -11.555 -18.188 1 98.69 42 ASN B O 1
ATOM 3256 N N . LEU B 1 43 ? -5.227 -9.375 -17.703 1 98.81 43 LEU B N 1
ATOM 3257 C CA . LEU B 1 43 ? -5.949 -9.062 -18.922 1 98.81 43 LEU B CA 1
ATOM 3258 C C . LEU B 1 43 ? -5.008 -8.484 -19.984 1 98.81 43 LEU B C 1
ATOM 3260 O O . LEU B 1 43 ? -5.453 -7.836 -20.922 1 98.81 43 LEU B O 1
ATOM 3264 N N . GLY B 1 44 ? -3.693 -8.68 -19.781 1 98.38 44 GLY B N 1
ATOM 3265 C CA . GLY B 1 44 ? -2.699 -8.211 -20.734 1 98.38 44 GLY B CA 1
ATOM 3266 C C . GLY B 1 44 ? -2.514 -6.707 -20.703 1 98.38 44 GLY B C 1
ATOM 3267 O O . GLY B 1 44 ? -2.969 -6.031 -19.781 1 98.38 44 GLY B O 1
ATOM 3268 N N . TYR B 1 45 ? -1.829 -6.191 -21.719 1 98.06 45 TYR B N 1
ATOM 3269 C CA . TYR B 1 45 ? -1.344 -4.816 -21.688 1 98.06 45 TYR B CA 1
ATOM 3270 C C . TYR B 1 45 ? -2.189 -3.922 -22.594 1 98.06 45 TYR B C 1
ATOM 3272 O O . TYR B 1 45 ? -1.937 -2.719 -22.703 1 98.06 45 TYR B O 1
ATOM 3280 N N . SER B 1 46 ? -3.25 -4.484 -23.203 1 97.62 46 SER B N 1
ATOM 3281 C CA . SER B 1 46 ? -4.105 -3.719 -24.109 1 97.62 46 SER B CA 1
ATOM 3282 C C . SER B 1 46 ? -5.566 -3.787 -23.672 1 97.62 46 SER B C 1
ATOM 3284 O O . SER B 1 46 ? -6.465 -3.883 -24.516 1 97.62 46 SER B O 1
ATOM 3286 N N . PHE B 1 47 ? -5.824 -3.814 -22.422 1 98 47 PHE B N 1
ATOM 3287 C CA . PHE B 1 47 ? -7.172 -3.781 -21.875 1 98 47 PHE B CA 1
ATOM 3288 C C . PHE B 1 47 ? -7.762 -2.377 -21.969 1 98 47 PHE B C 1
ATOM 3290 O O . PHE B 1 47 ? -7.766 -1.634 -20.984 1 98 47 PHE B O 1
ATOM 3297 N N . GLU B 1 48 ? -8.383 -2.004 -23.062 1 98.25 48 GLU B N 1
ATOM 3298 C CA . GLU B 1 48 ? -8.766 -0.642 -23.422 1 98.25 48 GLU B CA 1
ATOM 3299 C C . GLU B 1 48 ? -9.891 -0.128 -22.531 1 98.25 48 GLU B C 1
ATOM 3301 O O . GLU B 1 48 ? -9.914 1.05 -22.172 1 98.25 48 GLU B O 1
ATOM 3306 N N . LYS B 1 49 ? -10.859 -0.991 -22.188 1 98.5 49 LYS B N 1
ATOM 3307 C CA . LYS B 1 49 ? -11.961 -0.567 -21.328 1 98.5 49 LYS B CA 1
ATOM 3308 C C . LYS B 1 49 ? -11.43 -0.008 -20.016 1 98.5 49 LYS B C 1
ATOM 3310 O O . LYS B 1 49 ? -11.938 1.003 -19.516 1 98.5 49 LYS B O 1
ATOM 3315 N N . GLY B 1 50 ? -10.43 -0.673 -19.438 1 98.44 50 GLY B N 1
ATOM 3316 C CA . GLY B 1 50 ? -9.812 -0.194 -18.203 1 98.44 50 GLY B CA 1
ATOM 3317 C C . GLY B 1 50 ? -9.07 1.119 -18.375 1 98.44 50 GLY B C 1
ATOM 3318 O O . GLY B 1 50 ? -9.219 2.035 -17.562 1 98.44 50 GLY B O 1
ATOM 3319 N N . LYS B 1 51 ? -8.289 1.235 -19.484 1 98.25 51 LYS B N 1
ATOM 3320 C CA . LYS B 1 51 ? -7.527 2.449 -19.75 1 98.25 51 LYS B CA 1
ATOM 3321 C C . LYS B 1 51 ? -8.445 3.656 -19.906 1 98.25 51 LYS B C 1
ATOM 3323 O O . LYS B 1 51 ? -8.18 4.723 -19.344 1 98.25 51 LYS B O 1
ATOM 3328 N N . VAL B 1 52 ? -9.508 3.486 -20.609 1 98.69 52 VAL B N 1
ATOM 3329 C CA . VAL B 1 52 ? -10.461 4.559 -20.859 1 98.69 52 VAL B CA 1
ATOM 3330 C C . VAL B 1 52 ? -11.109 5 -19.547 1 98.69 52 VAL B C 1
ATOM 3332 O O . VAL B 1 52 ? -11.242 6.199 -19.297 1 98.69 52 VAL B O 1
ATOM 3335 N N . ALA B 1 53 ? -11.492 4.066 -18.734 1 98.75 53 ALA B N 1
ATOM 3336 C CA . ALA B 1 53 ? -12.141 4.371 -17.453 1 98.75 53 ALA B CA 1
ATOM 3337 C C . ALA B 1 53 ? -11.195 5.145 -16.531 1 98.75 53 ALA B C 1
ATOM 3339 O O . ALA B 1 53 ? -11.609 6.094 -15.867 1 98.75 53 ALA B O 1
ATOM 3340 N N . VAL B 1 54 ? -9.953 4.738 -16.484 1 98.62 54 VAL B N 1
ATOM 3341 C CA . VAL B 1 54 ? -8.969 5.383 -15.617 1 98.62 54 VAL B CA 1
ATOM 3342 C C . VAL B 1 54 ? -8.711 6.809 -16.109 1 98.62 54 VAL B C 1
ATOM 3344 O O . VAL B 1 54 ? -8.625 7.738 -15.297 1 98.62 54 VAL B O 1
ATOM 3347 N N . LYS B 1 55 ? -8.57 6.988 -17.422 1 98.56 55 LYS B N 1
ATOM 3348 C CA . LYS B 1 55 ? -8.32 8.32 -17.969 1 98.56 55 LYS B CA 1
ATOM 3349 C C . LYS B 1 55 ? -9.492 9.258 -17.672 1 98.56 55 LYS B C 1
ATOM 3351 O O . LYS B 1 55 ? -9.281 10.414 -17.312 1 98.56 55 LYS B O 1
ATOM 3356 N N . ALA B 1 56 ? -10.695 8.758 -17.828 1 98.5 56 ALA B N 1
ATOM 3357 C CA . ALA B 1 56 ? -11.875 9.562 -17.531 1 98.5 56 ALA B CA 1
ATOM 3358 C C . ALA B 1 56 ? -11.914 9.961 -16.062 1 98.5 56 ALA B C 1
ATOM 3360 O O . ALA B 1 56 ? -12.242 11.109 -15.727 1 98.5 56 ALA B O 1
ATOM 3361 N N . GLN B 1 57 ? -11.641 9.031 -15.211 1 98.25 57 GLN B N 1
ATOM 3362 C CA . GLN B 1 57 ? -11.625 9.289 -13.773 1 98.25 57 GLN B CA 1
ATOM 3363 C C . GLN B 1 57 ? -10.547 10.305 -13.414 1 98.25 57 GLN B C 1
ATOM 3365 O O . GLN B 1 57 ? -10.75 11.164 -12.547 1 98.25 57 GLN B O 1
ATOM 3370 N N . LEU B 1 58 ? -9.352 10.141 -14.008 1 97.88 58 LEU B N 1
ATOM 3371 C CA . LEU B 1 58 ? -8.234 11.062 -13.781 1 97.88 58 LEU B CA 1
ATOM 3372 C C . LEU B 1 58 ? -8.641 12.492 -14.102 1 97.88 58 LEU B C 1
ATOM 3374 O O . LEU B 1 58 ? -8.242 13.43 -13.398 1 97.88 58 LEU B O 1
ATOM 3378 N N . ASP B 1 59 ? -9.445 12.688 -15.102 1 97.5 59 ASP B N 1
ATOM 3379 C CA . ASP B 1 59 ? -9.867 14.016 -15.547 1 97.5 59 ASP B CA 1
ATOM 3380 C C . ASP B 1 59 ? -10.945 14.586 -14.625 1 97.5 59 ASP B C 1
ATOM 3382 O O . ASP B 1 59 ? -11.062 15.805 -14.484 1 97.5 59 ASP B O 1
ATOM 3386 N N . SER B 1 60 ? -11.719 13.727 -14.016 1 97.06 60 SER B N 1
ATOM 3387 C CA . SER B 1 60 ? -12.805 14.172 -13.156 1 97.06 60 SER B CA 1
ATOM 3388 C C . SER B 1 60 ? -12.32 14.398 -11.727 1 97.06 60 SER B C 1
ATOM 3390 O O . SER B 1 60 ? -12.438 15.5 -11.188 1 97.06 60 SER B O 1
ATOM 3392 N N . LEU B 1 61 ? -11.812 13.398 -11.078 1 97.06 61 LEU B N 1
ATOM 3393 C CA . LEU B 1 61 ? -11.352 13.414 -9.695 1 97.06 61 LEU B CA 1
ATOM 3394 C C . LEU B 1 61 ? -10.336 12.305 -9.453 1 97.06 61 LEU B C 1
ATOM 3396 O O . LEU B 1 61 ? -10.711 11.141 -9.273 1 97.06 61 LEU B O 1
ATOM 3400 N N . SER B 1 62 ? -9.133 12.664 -9.312 1 95.31 62 SER B N 1
ATOM 3401 C CA . SER B 1 62 ? -8.055 11.688 -9.234 1 95.31 62 SER B CA 1
ATOM 3402 C C . SER B 1 62 ? -7.93 11.117 -7.828 1 95.31 62 SER B C 1
ATOM 3404 O O . SER B 1 62 ? -7.383 10.023 -7.641 1 95.31 62 SER B O 1
ATOM 3406 N N . HIS B 1 63 ? -8.367 11.852 -6.852 1 97.31 63 HIS B N 1
ATOM 3407 C CA . HIS B 1 63 ? -8.273 11.414 -5.465 1 97.31 63 HIS B CA 1
ATOM 3408 C C . HIS B 1 63 ? -9.539 11.789 -4.691 1 97.31 63 HIS B C 1
ATOM 3410 O O . HIS B 1 63 ? -10.07 12.883 -4.859 1 97.31 63 HIS B O 1
ATOM 3416 N N . LEU B 1 64 ? -10.031 10.898 -3.967 1 96.62 64 LEU B N 1
ATOM 3417 C CA . LEU B 1 64 ? -11.172 11.055 -3.064 1 96.62 64 LEU B CA 1
ATOM 3418 C C . LEU B 1 64 ? -10.852 10.477 -1.688 1 96.62 64 LEU B C 1
ATOM 3420 O O . LEU B 1 64 ? -10.633 9.273 -1.551 1 96.62 64 LEU B O 1
ATOM 3424 N N . SER B 1 65 ? -10.773 11.312 -0.684 1 94.88 65 SER B N 1
ATOM 3425 C CA . SER B 1 65 ? -10.484 10.797 0.65 1 94.88 65 SER B CA 1
ATOM 3426 C C . SER B 1 65 ? -11.609 9.898 1.153 1 94.88 65 SER B C 1
ATOM 3428 O O . SER B 1 65 ? -12.734 9.961 0.652 1 94.88 65 SER B O 1
ATOM 3430 N N . ASN B 1 66 ? -11.352 9.102 2.141 1 94.81 66 ASN B N 1
ATOM 3431 C CA . ASN B 1 66 ? -12.312 8.148 2.688 1 94.81 66 ASN B CA 1
ATOM 3432 C C . ASN B 1 66 ? -13.312 8.836 3.613 1 94.81 66 ASN B C 1
ATOM 3434 O O . ASN B 1 66 ? -14.102 8.172 4.281 1 94.81 66 ASN B O 1
ATOM 3438 N N . LEU B 1 67 ? -13.297 10.172 3.609 1 95 67 LEU B N 1
ATOM 3439 C CA . LEU B 1 67 ? -14.258 10.961 4.375 1 95 67 LEU B CA 1
ATOM 3440 C C . LEU B 1 67 ? -15.602 11.023 3.654 1 95 67 LEU B C 1
ATOM 3442 O O . LEU B 1 67 ? -16.609 11.398 4.25 1 95 67 LEU B O 1
ATOM 3446 N N . TYR B 1 68 ? -15.602 10.609 2.387 1 96.94 68 TYR B N 1
ATOM 3447 C CA . TYR B 1 68 ? -16.781 10.789 1.545 1 96.94 68 TYR B CA 1
ATOM 3448 C C . TYR B 1 68 ? -17.266 9.461 0.991 1 96.94 68 TYR B C 1
ATOM 3450 O O . TYR B 1 68 ? -16.531 8.477 0.971 1 96.94 68 TYR B O 1
ATOM 3458 N N . GLN B 1 69 ? -18.5 9.445 0.591 1 96.38 69 GLN B N 1
ATOM 3459 C CA . GLN B 1 69 ? -19.047 8.289 -0.11 1 96.38 69 GLN B CA 1
ATOM 3460 C C . GLN B 1 69 ? -18.359 8.094 -1.457 1 96.38 69 GLN B C 1
ATOM 3462 O O . GLN B 1 69 ? -18 9.062 -2.127 1 96.38 69 GLN B O 1
ATOM 3467 N N . ASN B 1 70 ? -18.125 6.902 -1.818 1 96 70 ASN B N 1
ATOM 3468 C CA . ASN B 1 70 ? -17.469 6.52 -3.066 1 96 70 ASN B CA 1
ATOM 3469 C C . ASN B 1 70 ? -18.281 5.473 -3.824 1 96 70 ASN B C 1
ATOM 3471 O O . ASN B 1 70 ? -18.094 4.27 -3.625 1 96 70 ASN B O 1
ATOM 3475 N N . PRO B 1 71 ? -19.109 5.902 -4.723 1 96.19 71 PRO B N 1
ATOM 3476 C CA . PRO B 1 71 ? -19.984 4.969 -5.449 1 96.19 71 PRO B CA 1
ATOM 3477 C C . PRO B 1 71 ? -19.188 3.922 -6.234 1 96.19 71 PRO B C 1
ATOM 3479 O O . PRO B 1 71 ? -19.625 2.777 -6.363 1 96.19 71 PRO B O 1
ATOM 3482 N N . LEU B 1 72 ? -18.062 4.301 -6.766 1 96.88 72 LEU B N 1
ATOM 3483 C CA . LEU B 1 72 ? -17.25 3.348 -7.504 1 96.88 72 LEU B CA 1
ATOM 3484 C C . LEU B 1 72 ? -16.766 2.229 -6.59 1 96.88 72 LEU B C 1
ATOM 3486 O O . LEU B 1 72 ? -16.703 1.067 -6.996 1 96.88 72 LEU B O 1
ATOM 3490 N N . GLN B 1 73 ? -16.375 2.602 -5.426 1 97.5 73 GLN B N 1
ATOM 3491 C CA . GLN B 1 73 ? -15.969 1.618 -4.43 1 97.5 73 GLN B CA 1
ATOM 3492 C C . GLN B 1 73 ? -17.109 0.652 -4.109 1 97.5 73 GLN B C 1
ATOM 3494 O O . GLN B 1 73 ? -16.875 -0.547 -3.939 1 97.5 73 GLN B O 1
ATOM 3499 N N . GLU B 1 74 ? -18.312 1.137 -3.957 1 97.94 74 GLU B N 1
ATOM 3500 C CA . GLU B 1 74 ? -19.484 0.312 -3.703 1 97.94 74 GLU B CA 1
ATOM 3501 C C . GLU B 1 74 ? -19.734 -0.671 -4.844 1 97.94 74 GLU B C 1
ATOM 3503 O O . GLU B 1 74 ? -20.031 -1.841 -4.609 1 97.94 74 GLU B O 1
ATOM 3508 N N . ASP B 1 75 ? -19.578 -0.148 -6.078 1 98.38 75 ASP B N 1
ATOM 3509 C CA . ASP B 1 75 ? -19.781 -0.993 -7.254 1 98.38 75 ASP B CA 1
ATOM 3510 C C . ASP B 1 75 ? -18.812 -2.172 -7.258 1 98.38 75 ASP B C 1
ATOM 3512 O O . ASP B 1 75 ? -19.219 -3.312 -7.488 1 98.38 75 ASP B O 1
ATOM 3516 N N . VAL B 1 76 ? -17.578 -1.897 -7.023 1 98.81 76 VAL B N 1
ATOM 3517 C CA . VAL B 1 76 ? -16.547 -2.936 -7.02 1 98.81 76 VAL B CA 1
ATOM 3518 C C . VAL B 1 76 ? -16.797 -3.906 -5.871 1 98.81 76 VAL B C 1
ATOM 3520 O O . VAL B 1 76 ? -16.719 -5.125 -6.047 1 98.81 76 VAL B O 1
ATOM 3523 N N . ALA B 1 77 ? -17.094 -3.365 -4.66 1 98.81 77 ALA B N 1
ATOM 3524 C CA . ALA B 1 77 ? -17.375 -4.203 -3.498 1 98.81 77 ALA B CA 1
ATOM 3525 C C . ALA B 1 77 ? -18.547 -5.148 -3.771 1 98.81 77 ALA B C 1
ATOM 3527 O O . ALA B 1 77 ? -18.516 -6.316 -3.379 1 98.81 77 ALA B O 1
ATOM 3528 N N . GLU B 1 78 ? -19.531 -4.652 -4.387 1 98.69 78 GLU B N 1
ATOM 3529 C CA . GLU B 1 78 ? -20.703 -5.473 -4.699 1 98.69 78 GLU B CA 1
ATOM 3530 C C . GLU B 1 78 ? -20.312 -6.656 -5.582 1 98.69 78 GLU B C 1
ATOM 3532 O O . GLU B 1 78 ? -20.75 -7.785 -5.332 1 98.69 78 GLU B O 1
ATOM 3537 N N . LYS B 1 79 ? -19.516 -6.426 -6.582 1 98.5 79 LYS B N 1
ATOM 3538 C CA . LYS B 1 79 ? -19.125 -7.469 -7.523 1 98.5 79 LYS B CA 1
ATOM 3539 C C . LYS B 1 79 ? -18.234 -8.516 -6.848 1 98.5 79 LYS B C 1
ATOM 3541 O O . LYS B 1 79 ? -18.172 -9.656 -7.297 1 98.5 79 LYS B O 1
ATOM 3546 N N . LEU B 1 80 ? -17.609 -8.156 -5.766 1 98.69 80 LEU B N 1
ATOM 3547 C CA . LEU B 1 80 ? -16.688 -9.055 -5.07 1 98.69 80 LEU B CA 1
ATOM 3548 C C . LEU B 1 80 ? -17.391 -9.758 -3.912 1 98.69 80 LEU B C 1
ATOM 3550 O O . LEU B 1 80 ? -16.859 -10.727 -3.361 1 98.69 80 LEU B O 1
ATOM 3554 N N . SER B 1 81 ? -18.594 -9.406 -3.506 1 97.81 81 SER B N 1
ATOM 3555 C CA . SER B 1 81 ? -19.203 -9.68 -2.209 1 97.81 81 SER B CA 1
ATOM 3556 C C . SER B 1 81 ? -19.797 -11.078 -2.158 1 97.81 81 SER B C 1
ATOM 3558 O O . SER B 1 81 ? -20.344 -11.492 -1.134 1 97.81 81 SER B O 1
ATOM 3560 N N . GLN B 1 82 ? -19.688 -11.891 -3.238 1 95.88 82 GLN B N 1
ATOM 3561 C CA . GLN B 1 82 ? -20.297 -13.219 -3.273 1 95.88 82 GLN B CA 1
ATOM 3562 C C . GLN B 1 82 ? -21.766 -13.172 -2.867 1 95.88 82 GLN B C 1
ATOM 3564 O O . GLN B 1 82 ? -22.172 -13.828 -1.904 1 95.88 82 GLN B O 1
ATOM 3569 N N . ASN B 1 83 ? -22.625 -12.438 -3.664 1 96 83 ASN B N 1
ATOM 3570 C CA . ASN B 1 83 ? -24.047 -12.242 -3.449 1 96 83 ASN B CA 1
ATOM 3571 C C . ASN B 1 83 ? -24.328 -11.656 -2.068 1 96 83 ASN B C 1
ATOM 3573 O O . ASN B 1 83 ? -25.125 -12.211 -1.306 1 96 83 ASN B O 1
ATOM 3577 N N . HIS B 1 84 ? -23.562 -10.656 -1.642 1 96.19 84 HIS B N 1
ATOM 3578 C CA . HIS B 1 84 ? -23.75 -9.836 -0.447 1 96.19 84 HIS B CA 1
ATOM 3579 C C . HIS B 1 84 ? -23.438 -10.633 0.817 1 96.19 84 HIS B C 1
ATOM 3581 O O . HIS B 1 84 ? -23.906 -10.297 1.902 1 96.19 84 HIS B O 1
ATOM 3587 N N . SER B 1 85 ? -22.609 -11.664 0.653 1 97.75 85 SER B N 1
ATOM 3588 C CA . SER B 1 85 ? -22.234 -12.461 1.819 1 97.75 85 SER B CA 1
ATOM 3589 C C . SER B 1 85 ? -20.969 -11.914 2.477 1 97.75 85 SER B C 1
ATOM 3591 O O . SER B 1 85 ? -20.656 -12.266 3.617 1 97.75 85 SER B O 1
ATOM 3593 N N . TYR B 1 86 ? -20.25 -11.156 1.739 1 98.38 86 TYR B N 1
ATOM 3594 C CA . TYR B 1 86 ? -19 -10.57 2.221 1 98.38 86 TYR B CA 1
ATOM 3595 C C . TYR B 1 86 ? -19.047 -9.055 2.125 1 98.38 86 TYR B C 1
ATOM 3597 O O . TYR B 1 86 ? -19.75 -8.492 1.288 1 98.38 86 TYR B O 1
ATOM 3605 N N . LYS B 1 87 ? -18.328 -8.359 2.979 1 98.5 87 LYS B N 1
ATOM 3606 C CA . LYS B 1 87 ? -18.047 -6.93 2.881 1 98.5 87 LYS B CA 1
ATOM 3607 C C . LYS B 1 87 ? -16.578 -6.684 2.576 1 98.5 87 LYS B C 1
ATOM 3609 O O . LYS B 1 87 ? -15.711 -7.469 2.971 1 98.5 87 LYS B O 1
ATOM 3614 N N . ALA B 1 88 ? -16.344 -5.578 1.921 1 98.62 88 ALA B N 1
ATOM 3615 C CA . ALA B 1 88 ? -14.984 -5.324 1.441 1 98.62 88 ALA B CA 1
ATOM 3616 C C . ALA B 1 88 ? -14.359 -4.129 2.162 1 98.62 88 ALA B C 1
ATOM 3618 O O . ALA B 1 88 ? -15.047 -3.146 2.451 1 98.62 88 ALA B O 1
ATOM 3619 N N . PHE B 1 89 ? -13.117 -4.211 2.49 1 98.5 89 PHE B N 1
ATOM 3620 C CA . PHE B 1 89 ? -12.203 -3.121 2.795 1 98.5 89 PHE B CA 1
ATOM 3621 C C . PHE B 1 89 ? -11.125 -3.002 1.717 1 98.5 89 PHE B C 1
ATOM 3623 O O . PHE B 1 89 ? -10.477 -3.99 1.371 1 98.5 89 PHE B O 1
ATOM 3630 N N . PHE B 1 90 ? -10.906 -1.771 1.188 1 98.62 90 PHE B N 1
ATOM 3631 C CA . PHE B 1 90 ? -9.938 -1.59 0.113 1 98.62 90 PHE B CA 1
ATOM 3632 C C . PHE B 1 90 ? -8.672 -0.917 0.632 1 98.62 90 PHE B C 1
ATOM 3634 O O . PHE B 1 90 ? -8.734 -0.067 1.522 1 98.62 90 PHE B O 1
ATOM 3641 N N . CYS B 1 91 ? -7.562 -1.32 0.109 1 98.5 91 CYS B N 1
ATOM 3642 C CA . CYS B 1 91 ? -6.238 -0.788 0.411 1 98.5 91 CYS B CA 1
ATOM 3643 C C . CYS B 1 91 ? -5.383 -0.706 -0.848 1 98.5 91 CYS B C 1
ATOM 3645 O O . CYS B 1 91 ? -5.91 -0.63 -1.958 1 98.5 91 CYS B O 1
ATOM 3647 N N . ASN B 1 92 ? -4 -0.688 -0.721 1 98.25 92 ASN B N 1
ATOM 3648 C CA . ASN B 1 92 ? -3.195 -0.316 -1.879 1 98.25 92 ASN B CA 1
ATOM 3649 C C . ASN B 1 92 ? -2.34 -1.482 -2.367 1 98.25 92 ASN B C 1
ATOM 3651 O O . ASN B 1 92 ? -1.694 -1.39 -3.412 1 98.25 92 ASN B O 1
ATOM 3655 N N . SER B 1 93 ? -2.312 -2.561 -1.614 1 98.44 93 SER B N 1
ATOM 3656 C CA . SER B 1 93 ? -1.443 -3.68 -1.964 1 98.44 93 SER B CA 1
ATOM 3657 C C . SER B 1 93 ? -1.901 -4.969 -1.291 1 98.44 9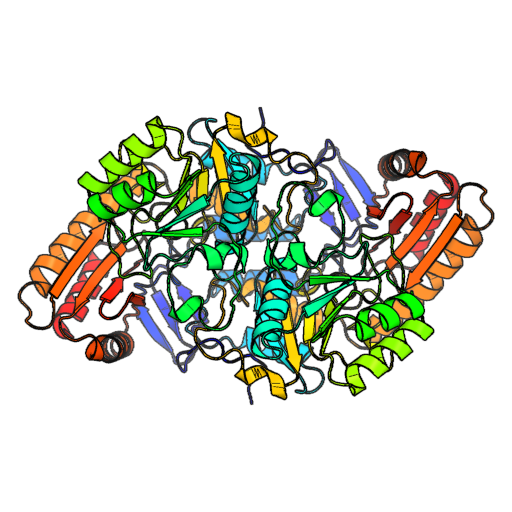3 SER B C 1
ATOM 3659 O O . SER B 1 93 ? -2.793 -4.949 -0.44 1 98.44 93 SER B O 1
ATOM 3661 N N . GLY B 1 94 ? -1.297 -6.066 -1.735 1 98.62 94 GLY B N 1
ATOM 3662 C CA . GLY B 1 94 ? -1.569 -7.34 -1.091 1 98.62 94 GLY B CA 1
ATOM 3663 C C . GLY B 1 94 ? -1.135 -7.379 0.362 1 98.62 94 GLY B C 1
ATOM 3664 O O . GLY B 1 94 ? -1.85 -7.91 1.215 1 98.62 94 GLY B O 1
ATOM 3665 N N . THR B 1 95 ? 0.045 -6.855 0.651 1 98.62 95 THR B N 1
ATOM 3666 C CA . THR B 1 95 ? 0.538 -6.855 2.025 1 98.62 95 THR B CA 1
ATOM 3667 C C . THR B 1 95 ? -0.398 -6.062 2.934 1 98.62 95 THR B C 1
ATOM 3669 O O . THR B 1 95 ? -0.611 -6.434 4.09 1 98.62 95 THR B O 1
ATOM 3672 N N . GLU B 1 96 ? -0.926 -4.949 2.467 1 98.75 96 GLU B N 1
ATOM 3673 C CA . GLU B 1 96 ? -1.872 -4.172 3.262 1 98.75 96 GLU B CA 1
ATOM 3674 C C . GLU B 1 96 ? -3.189 -4.922 3.438 1 98.75 96 GLU B C 1
ATOM 3676 O O . GLU B 1 96 ? -3.838 -4.812 4.48 1 98.75 96 GLU B O 1
ATOM 3681 N N . ALA B 1 97 ? -3.602 -5.637 2.41 1 98.88 97 ALA B N 1
ATOM 3682 C CA . ALA B 1 97 ? -4.809 -6.453 2.527 1 98.88 97 ALA B CA 1
ATOM 3683 C C . ALA B 1 97 ? -4.641 -7.527 3.6 1 98.88 97 ALA B C 1
ATOM 3685 O O . ALA B 1 97 ? -5.543 -7.746 4.41 1 98.88 97 ALA B O 1
ATOM 3686 N N . ASN B 1 98 ? -3.484 -8.164 3.594 1 98.94 98 ASN B N 1
ATOM 3687 C CA . ASN B 1 98 ? -3.229 -9.188 4.605 1 98.94 98 ASN B CA 1
ATOM 3688 C C . ASN B 1 98 ? -3.061 -8.578 5.992 1 98.94 98 ASN B C 1
ATOM 3690 O O . ASN B 1 98 ? -3.443 -9.18 6.992 1 98.94 98 ASN B O 1
ATOM 3694 N N . GLU B 1 99 ? -2.461 -7.367 6.094 1 98.75 99 GLU B N 1
ATOM 3695 C CA . GLU B 1 99 ? -2.432 -6.645 7.359 1 98.75 99 GLU B CA 1
ATOM 3696 C C . GLU B 1 99 ? -3.84 -6.426 7.906 1 98.75 99 GLU B C 1
ATOM 3698 O O . GLU B 1 99 ? -4.082 -6.602 9.102 1 98.75 99 GLU B O 1
ATOM 3703 N N . ALA B 1 100 ? -4.742 -6.008 7.043 1 98.62 100 ALA B N 1
ATOM 3704 C CA . ALA B 1 100 ? -6.129 -5.812 7.453 1 98.62 100 ALA B CA 1
ATOM 3705 C C . ALA B 1 100 ? -6.75 -7.117 7.938 1 98.62 100 ALA B C 1
ATOM 3707 O O . ALA B 1 100 ? -7.441 -7.141 8.961 1 98.62 100 ALA B O 1
ATOM 3708 N N . ALA B 1 101 ? -6.52 -8.203 7.195 1 98.81 101 ALA B N 1
ATOM 3709 C CA . ALA B 1 101 ? -7.059 -9.508 7.559 1 98.81 101 ALA B CA 1
ATOM 3710 C C . ALA B 1 101 ? -6.531 -9.961 8.922 1 98.81 101 ALA B C 1
ATOM 3712 O O . ALA B 1 101 ? -7.293 -10.461 9.75 1 98.81 101 ALA B O 1
ATOM 3713 N N . LEU B 1 102 ? -5.254 -9.805 9.109 1 98.31 102 LEU B N 1
ATOM 3714 C CA . LEU B 1 102 ? -4.629 -10.203 10.367 1 98.31 102 LEU B CA 1
ATOM 3715 C C . LEU B 1 102 ? -5.16 -9.367 11.531 1 98.31 102 LEU B C 1
ATOM 3717 O O . LEU B 1 102 ? -5.422 -9.891 12.609 1 98.31 102 LEU B O 1
ATOM 3721 N N . LYS B 1 103 ? -5.293 -8.086 11.344 1 97.62 103 LYS B N 1
ATOM 3722 C CA . LYS B 1 103 ? -5.82 -7.219 12.391 1 97.62 103 LYS B CA 1
ATOM 3723 C C . LYS B 1 103 ? -7.266 -7.582 12.727 1 97.62 103 LYS B C 1
ATOM 3725 O O . LYS B 1 103 ? -7.645 -7.625 13.898 1 97.62 103 LYS B O 1
ATOM 3730 N N . LEU B 1 104 ? -8.086 -7.758 11.672 1 97.88 104 LEU B N 1
ATOM 3731 C CA . LEU B 1 104 ? -9.461 -8.172 11.891 1 97.88 104 LEU B CA 1
ATOM 3732 C C . LEU B 1 104 ? -9.523 -9.461 12.703 1 97.88 104 LEU B C 1
ATOM 3734 O O . LEU B 1 104 ? -10.32 -9.578 13.633 1 97.88 104 LEU B O 1
ATOM 3738 N N . THR B 1 105 ? -8.672 -10.406 12.344 1 97.56 105 THR B N 1
ATOM 3739 C CA . THR B 1 105 ? -8.609 -11.695 13.023 1 97.56 105 THR B CA 1
ATOM 3740 C C . THR B 1 105 ? -8.273 -11.516 14.5 1 97.56 105 THR B C 1
ATOM 3742 O O . THR B 1 105 ? -8.852 -12.18 15.359 1 97.56 105 THR B O 1
ATOM 3745 N N . HIS B 1 106 ? -7.355 -10.648 14.766 1 95.56 106 HIS B N 1
ATOM 3746 C CA . HIS B 1 106 ? -6.969 -10.367 16.141 1 95.56 106 HIS B CA 1
ATOM 3747 C C . HIS B 1 106 ? -8.156 -9.859 16.953 1 95.56 106 HIS B C 1
ATOM 3749 O O . HIS B 1 106 ? -8.281 -10.172 18.141 1 95.56 106 HIS B O 1
ATOM 3755 N N . LEU B 1 107 ? -8.984 -9.039 16.391 1 96.19 107 LEU B N 1
ATOM 3756 C CA . LEU B 1 107 ? -10.164 -8.516 17.078 1 96.19 107 LEU B CA 1
ATOM 3757 C C . LEU B 1 107 ? -11.203 -9.609 17.297 1 96.19 107 LEU B C 1
ATOM 3759 O O . LEU B 1 107 ? -11.891 -9.625 18.312 1 96.19 107 LEU B O 1
ATOM 3763 N N . ILE B 1 108 ? -11.312 -10.516 16.312 1 97.25 108 ILE B N 1
ATOM 3764 C CA . ILE B 1 108 ? -12.312 -11.578 16.391 1 97.25 108 ILE B CA 1
ATOM 3765 C C . ILE B 1 108 ? -11.844 -12.664 17.359 1 97.25 108 ILE B C 1
ATOM 3767 O O . ILE B 1 108 ? -12.641 -13.172 18.156 1 97.25 108 ILE B O 1
ATOM 3771 N N . LYS B 1 109 ? -10.594 -13.094 17.156 1 96.81 109 LYS B N 1
ATOM 3772 C CA . LYS B 1 109 ? -10.008 -14.195 17.922 1 96.81 109 LYS B CA 1
ATOM 3773 C C . LYS B 1 109 ? -8.938 -13.688 18.891 1 96.81 109 LYS B C 1
ATOM 3775 O O . LYS B 1 109 ? -7.762 -14.039 18.766 1 96.81 109 LYS B O 1
ATOM 3780 N N . LYS B 1 110 ? -9.391 -12.992 19.906 1 92.44 110 LYS B N 1
ATOM 3781 C CA . LYS B 1 110 ? -8.477 -12.375 20.875 1 92.44 110 LYS B CA 1
ATOM 3782 C C . LYS B 1 110 ? -7.641 -13.422 21.594 1 92.44 110 LYS B C 1
ATOM 3784 O O . LYS B 1 110 ? -8.156 -14.453 22.016 1 92.44 110 LYS B O 1
ATOM 3789 N N . ASP B 1 111 ? -6.312 -13.266 21.688 1 90.81 111 ASP B N 1
ATOM 3790 C CA . ASP B 1 111 ? -5.375 -14.086 22.453 1 90.81 111 ASP B CA 1
ATOM 3791 C C . ASP B 1 111 ? -5.215 -15.469 21.828 1 90.81 111 ASP B C 1
ATOM 3793 O O . ASP B 1 111 ? -4.863 -16.422 22.516 1 90.81 111 ASP B O 1
ATOM 3797 N N . GLN B 1 112 ? -5.621 -15.648 20.656 1 96 112 GLN B N 1
ATOM 3798 C CA . GLN B 1 112 ? -5.418 -16.906 19.938 1 96 112 GLN B CA 1
ATOM 3799 C C . GLN B 1 112 ? -4.371 -16.75 18.828 1 96 112 GLN B C 1
ATOM 3801 O O . GLN B 1 112 ? -4.102 -15.625 18.391 1 96 112 GLN B O 1
ATOM 3806 N N . LYS B 1 113 ? -3.75 -17.844 18.469 1 98.06 113 LYS B N 1
ATOM 3807 C CA . LYS B 1 113 ? -2.643 -17.797 17.516 1 98.06 113 LYS B CA 1
ATOM 3808 C C . LYS B 1 113 ? -3.143 -17.938 16.078 1 98.06 113 LYS B C 1
ATOM 3810 O O . LYS B 1 113 ? -4.23 -18.469 15.844 1 98.06 113 LYS B O 1
ATOM 3815 N N . ILE B 1 114 ? -2.42 -17.391 15.164 1 98.56 114 ILE B N 1
ATOM 3816 C CA . ILE B 1 114 ? -2.654 -17.562 13.734 1 98.56 114 ILE B CA 1
ATOM 3817 C C . ILE B 1 114 ? -1.642 -18.562 13.156 1 98.56 114 ILE B C 1
ATOM 3819 O O . ILE B 1 114 ? -0.436 -18.422 13.375 1 98.56 114 ILE B O 1
ATOM 3823 N N . LEU B 1 115 ? -2.127 -19.578 12.562 1 98.88 115 LEU B N 1
ATOM 3824 C CA . LEU B 1 115 ? -1.287 -20.578 11.922 1 98.88 115 LEU B CA 1
ATOM 3825 C C . LEU B 1 115 ? -1.08 -20.25 10.445 1 98.88 115 LEU B C 1
ATOM 3827 O O . LEU B 1 115 ? -2.031 -19.906 9.742 1 98.88 115 LEU B O 1
ATOM 3831 N N . ALA B 1 116 ? 0.134 -20.219 9.961 1 98.81 116 ALA B N 1
ATOM 3832 C CA . ALA B 1 116 ? 0.52 -20.109 8.555 1 98.81 116 ALA B CA 1
ATOM 3833 C C . ALA B 1 116 ? 1.4 -21.297 8.133 1 98.81 116 ALA B C 1
ATOM 3835 O O . ALA B 1 116 ? 1.807 -22.094 8.969 1 98.81 116 ALA B O 1
ATOM 3836 N N . PHE B 1 117 ? 1.637 -21.422 6.902 1 98.88 117 PHE B N 1
ATOM 3837 C CA . PHE B 1 117 ? 2.318 -22.625 6.441 1 98.88 117 PHE B CA 1
ATOM 3838 C C . PHE B 1 117 ? 3.705 -22.297 5.906 1 98.88 117 PHE B C 1
ATOM 3840 O O . PHE B 1 117 ? 3.896 -21.25 5.266 1 98.88 117 PHE B O 1
ATOM 3847 N N . THR B 1 118 ? 4.625 -23.234 6.113 1 98.38 118 THR B N 1
ATOM 3848 C CA . THR B 1 118 ? 5.977 -23.078 5.586 1 98.38 118 THR B CA 1
ATOM 3849 C C . THR B 1 118 ? 5.949 -22.891 4.074 1 98.38 118 THR B C 1
ATOM 3851 O O . THR B 1 118 ? 5.137 -23.516 3.381 1 98.38 118 THR B O 1
ATOM 3854 N N . ASP B 1 119 ? 6.789 -21.953 3.578 1 97.81 119 ASP B N 1
ATOM 3855 C CA . ASP B 1 119 ? 6.977 -21.609 2.174 1 97.81 119 ASP B CA 1
ATOM 3856 C C . ASP B 1 119 ? 5.84 -20.719 1.673 1 97.81 119 ASP B C 1
ATOM 3858 O O . ASP B 1 119 ? 5.828 -20.312 0.508 1 97.81 119 ASP B O 1
ATOM 3862 N N . GLY B 1 120 ? 4.91 -20.422 2.541 1 98.44 120 GLY B N 1
ATOM 3863 C CA . GLY B 1 120 ? 3.879 -19.453 2.186 1 98.44 120 GLY B CA 1
ATOM 3864 C C . GLY B 1 120 ? 4.395 -18.031 2.113 1 98.44 120 GLY B C 1
ATOM 3865 O O . GLY B 1 120 ? 5.414 -17.703 2.721 1 98.44 120 GLY B O 1
ATOM 3866 N N . PHE B 1 121 ? 3.771 -17.219 1.372 1 98.31 121 PHE B N 1
ATOM 3867 C CA . PHE B 1 121 ? 4.102 -15.812 1.229 1 98.31 121 PHE B CA 1
ATOM 3868 C C . PHE B 1 121 ? 2.859 -14.945 1.398 1 98.31 121 PHE B C 1
ATOM 3870 O O . PHE B 1 121 ? 1.892 -15.086 0.647 1 98.31 121 PHE B O 1
ATOM 3877 N N . HIS B 1 122 ? 2.914 -13.977 2.32 1 98.81 122 HIS B N 1
ATOM 3878 C CA . HIS B 1 122 ? 1.74 -13.164 2.617 1 98.81 122 HIS B CA 1
ATOM 3879 C C . HIS B 1 122 ? 2.105 -11.688 2.721 1 98.81 122 HIS B C 1
ATOM 3881 O O . HIS B 1 122 ? 1.265 -10.859 3.082 1 98.81 122 HIS B O 1
ATOM 3887 N N . GLY B 1 123 ? 3.328 -11.367 2.434 1 98 123 GLY B N 1
ATOM 3888 C CA . GLY B 1 123 ? 3.744 -9.969 2.432 1 98 123 GLY B CA 1
ATOM 3889 C C . GLY B 1 123 ? 5.031 -9.734 3.195 1 98 123 GLY B C 1
ATOM 3890 O O . GLY B 1 123 ? 5.648 -10.68 3.697 1 98 123 GLY B O 1
ATOM 3891 N N . ARG B 1 124 ? 5.449 -8.461 3.295 1 97.38 124 ARG B N 1
ATOM 3892 C CA . ARG B 1 124 ? 6.773 -8.164 3.832 1 97.38 124 ARG B CA 1
ATOM 3893 C C . ARG B 1 124 ? 6.691 -7.129 4.949 1 97.38 124 ARG B C 1
ATOM 3895 O O . ARG B 1 124 ? 7.703 -6.793 5.566 1 97.38 124 ARG B O 1
ATOM 3902 N N . THR B 1 125 ? 5.531 -6.496 5.242 1 97.88 125 THR B N 1
ATOM 3903 C CA . THR B 1 125 ? 5.379 -5.691 6.449 1 97.88 125 THR B CA 1
ATOM 3904 C C . THR B 1 125 ? 5.469 -6.57 7.695 1 97.88 125 THR B C 1
ATOM 3906 O O . THR B 1 125 ? 5.281 -7.785 7.621 1 97.88 125 THR B O 1
ATOM 3909 N N . PHE B 1 126 ? 5.688 -5.988 8.805 1 98 126 PHE B N 1
ATOM 3910 C CA . PHE B 1 126 ? 5.957 -6.785 10 1 98 126 PHE B CA 1
ATOM 3911 C C . PHE B 1 126 ? 4.809 -7.746 10.273 1 98 126 PHE B C 1
ATOM 3913 O O . PHE B 1 126 ? 5.031 -8.914 10.602 1 98 126 PHE B O 1
ATOM 3920 N N . GLY B 1 127 ? 3.564 -7.27 10.18 1 97.88 127 GLY B N 1
ATOM 3921 C CA . GLY B 1 127 ? 2.422 -8.148 10.383 1 97.88 127 GLY B CA 1
ATOM 3922 C C . GLY B 1 127 ? 2.324 -9.25 9.344 1 97.88 127 GLY B C 1
ATOM 3923 O O . GLY B 1 127 ? 2.311 -10.438 9.688 1 97.88 127 GLY B O 1
ATOM 3924 N N . ALA B 1 128 ? 2.352 -8.859 8.062 1 98.44 128 ALA B N 1
ATOM 3925 C CA . ALA B 1 128 ? 2.25 -9.82 6.965 1 98.44 128 ALA B CA 1
ATOM 3926 C C . ALA B 1 128 ? 3.451 -10.766 6.949 1 98.44 128 ALA B C 1
ATOM 3928 O O . ALA B 1 128 ? 3.305 -11.961 6.695 1 98.44 128 ALA B O 1
ATOM 3929 N N . MET B 1 129 ? 4.613 -10.234 7.227 1 98.12 129 MET B N 1
ATOM 3930 C CA . MET B 1 129 ? 5.844 -11.023 7.238 1 98.12 129 MET B CA 1
ATOM 3931 C C . MET B 1 129 ? 5.789 -12.094 8.328 1 98.12 129 MET B C 1
ATOM 3933 O O . MET B 1 129 ? 6.344 -13.188 8.156 1 98.12 129 MET B O 1
ATOM 3937 N N . SER B 1 130 ? 5.109 -11.805 9.438 1 98.06 130 SER B N 1
ATOM 3938 C CA . SER B 1 130 ? 4.973 -12.773 10.516 1 98.06 130 SER B CA 1
ATOM 3939 C C . SER B 1 130 ? 4.188 -14 10.062 1 98.06 130 SER B C 1
ATOM 3941 O O . SER B 1 130 ? 4.328 -15.078 10.641 1 98.06 130 SER B O 1
ATOM 3943 N N . ALA B 1 131 ? 3.395 -13.836 9 1 98.44 131 ALA B N 1
ATOM 3944 C CA . ALA B 1 131 ? 2.645 -14.945 8.422 1 98.44 131 ALA B CA 1
ATOM 3945 C C . ALA B 1 131 ? 3.377 -15.539 7.219 1 98.44 131 ALA B C 1
ATOM 3947 O O . ALA B 1 131 ? 2.994 -16.594 6.707 1 98.44 131 ALA B O 1
ATOM 3948 N N . THR B 1 132 ? 4.363 -14.828 6.676 1 98.44 132 THR B N 1
ATOM 3949 C CA . THR B 1 132 ? 5.211 -15.336 5.602 1 98.44 132 THR B CA 1
ATOM 3950 C C . THR B 1 132 ? 6.281 -16.266 6.16 1 98.44 132 THR B C 1
ATOM 3952 O O . THR B 1 132 ? 7.387 -15.836 6.492 1 98.44 132 THR B O 1
ATOM 3955 N N . MET B 1 133 ? 5.984 -17.562 6.211 1 97.81 133 MET B N 1
ATOM 3956 C CA . MET B 1 133 ? 6.812 -18.531 6.93 1 97.81 133 MET B CA 1
ATOM 3957 C C . MET B 1 133 ? 7.969 -19 6.059 1 97.81 133 MET B C 1
ATOM 3959 O O . MET B 1 133 ? 8.086 -20.203 5.777 1 97.81 133 MET B O 1
ATOM 3963 N N . GLN B 1 134 ? 8.781 -18.094 5.621 1 96.44 134 GLN B N 1
ATOM 3964 C CA . GLN B 1 134 ? 10.016 -18.297 4.887 1 96.44 134 GLN B CA 1
ATOM 3965 C C . GLN B 1 134 ? 11.211 -17.688 5.613 1 96.44 134 GLN B C 1
ATOM 3967 O O . GLN B 1 134 ? 11.242 -16.469 5.836 1 96.44 134 GLN B O 1
ATOM 3972 N N . GLU B 1 135 ? 12.156 -18.453 5.945 1 94.75 135 GLU B N 1
ATOM 3973 C CA . GLU B 1 135 ? 13.32 -17.984 6.695 1 94.75 135 GLU B CA 1
ATOM 3974 C C . GLU B 1 135 ? 14.039 -16.859 5.961 1 94.75 135 GLU B C 1
ATOM 3976 O O . GLU B 1 135 ? 14.461 -15.883 6.578 1 94.75 135 GLU B O 1
ATOM 3981 N N . LYS B 1 136 ? 14.18 -16.984 4.641 1 92.5 136 LYS B N 1
ATOM 3982 C CA . LYS B 1 136 ? 14.906 -16 3.844 1 92.5 136 LYS B CA 1
ATOM 3983 C C . LYS B 1 136 ? 14.242 -14.633 3.918 1 92.5 136 LYS B C 1
ATOM 3985 O O . LYS B 1 136 ? 14.891 -13.609 3.717 1 92.5 136 LYS B O 1
ATOM 3990 N N . ILE B 1 137 ? 12.961 -14.555 4.207 1 94.94 137 ILE B N 1
ATOM 3991 C CA . ILE B 1 137 ? 12.203 -13.312 4.254 1 94.94 137 ILE B CA 1
ATOM 3992 C C . ILE B 1 137 ? 12.195 -12.766 5.684 1 94.94 137 ILE B C 1
ATOM 3994 O O . ILE B 1 137 ? 12.273 -11.555 5.891 1 94.94 137 ILE B O 1
ATOM 3998 N N . GLN B 1 138 ? 12.164 -13.641 6.691 1 96.06 138 GLN B N 1
ATOM 3999 C CA . GLN B 1 138 ? 12.023 -13.25 8.086 1 96.06 138 GLN B CA 1
ATOM 4000 C C . GLN B 1 138 ? 13.383 -12.961 8.719 1 96.06 138 GLN B C 1
ATOM 4002 O O . GLN B 1 138 ? 13.469 -12.25 9.727 1 96.06 138 GLN B O 1
ATOM 4007 N N . ALA B 1 139 ? 14.43 -13.492 8.148 1 93.75 139 ALA B N 1
ATOM 4008 C CA . ALA B 1 139 ? 15.75 -13.43 8.758 1 93.75 139 ALA B CA 1
ATOM 4009 C C . ALA B 1 139 ? 16.188 -11.984 8.992 1 93.75 139 ALA B C 1
ATOM 4011 O O . ALA B 1 139 ? 16.109 -11.156 8.078 1 93.75 139 ALA B O 1
ATOM 4012 N N . GLY B 1 140 ? 16.578 -11.688 10.172 1 92.31 140 GLY B N 1
ATOM 4013 C CA . GLY B 1 140 ? 17.109 -10.375 10.516 1 92.31 140 GLY B CA 1
ATOM 4014 C C . GLY B 1 140 ? 16.078 -9.461 11.133 1 92.31 140 GLY B C 1
ATOM 4015 O O . GLY B 1 140 ? 16.406 -8.398 11.656 1 92.31 140 GLY B O 1
ATOM 4016 N N . PHE B 1 141 ? 14.859 -9.875 11.242 1 94.38 141 PHE B N 1
ATOM 4017 C CA . PHE B 1 141 ? 13.812 -8.945 11.641 1 94.38 141 PHE B CA 1
ATOM 4018 C C . PHE B 1 141 ? 13.18 -9.375 12.961 1 94.38 141 PHE B C 1
ATOM 4020 O O . PHE B 1 141 ? 12.18 -8.805 13.398 1 94.38 141 PHE B O 1
ATOM 4027 N N . SER B 1 142 ? 13.703 -10.375 13.617 1 92.5 142 SER B N 1
ATOM 4028 C CA . SER B 1 142 ? 13.195 -10.82 14.906 1 92.5 142 SER B CA 1
ATOM 4029 C C . SER B 1 142 ? 13.414 -9.766 15.984 1 92.5 142 SER B C 1
ATOM 4031 O O . SER B 1 142 ? 14.406 -9.023 15.945 1 92.5 142 SER B O 1
ATOM 4033 N N . PRO B 1 143 ? 12.617 -9.617 16.969 1 93.62 143 PRO B N 1
ATOM 4034 C CA . PRO B 1 143 ? 11.398 -10.422 17.141 1 93.62 143 PRO B CA 1
ATOM 4035 C C . PRO B 1 143 ? 10.25 -9.938 16.25 1 93.62 143 PRO B C 1
ATOM 4037 O O . PRO B 1 143 ? 10.062 -8.727 16.094 1 93.62 143 PRO B O 1
ATOM 4040 N N . LEU B 1 144 ? 9.57 -10.883 15.711 1 94.94 144 LEU B N 1
ATOM 4041 C CA . LEU B 1 144 ? 8.383 -10.586 14.922 1 94.94 144 LEU B CA 1
ATOM 4042 C C . LEU B 1 144 ? 7.141 -10.531 15.805 1 94.94 144 LEU B C 1
ATOM 4044 O O . LEU B 1 144 ? 7.25 -10.539 17.031 1 94.94 144 LEU B O 1
ATOM 4048 N N . LEU B 1 145 ? 5.988 -10.227 15.18 1 94.88 145 LEU B N 1
ATOM 4049 C CA . LEU B 1 145 ? 4.742 -10.266 15.945 1 94.88 145 LEU B CA 1
ATOM 4050 C C . LEU B 1 145 ? 4.562 -11.617 16.625 1 94.88 145 LEU B C 1
ATOM 4052 O O . LEU B 1 145 ? 4.824 -12.656 16.016 1 94.88 145 LEU B O 1
ATOM 4056 N N . PRO B 1 146 ? 4.125 -11.57 17.812 1 92.19 146 PRO B N 1
ATOM 4057 C CA . PRO B 1 146 ? 3.912 -12.836 18.516 1 92.19 146 PRO B CA 1
ATOM 4058 C C . PRO B 1 146 ? 2.654 -13.562 18.047 1 92.19 146 PRO B C 1
ATOM 4060 O O . PRO B 1 146 ? 1.895 -13.031 17.234 1 92.19 146 PRO B O 1
ATOM 4063 N N . ASN B 1 147 ? 2.453 -14.773 18.391 1 92.81 147 ASN B N 1
ATOM 4064 C CA . ASN B 1 147 ? 1.244 -15.578 18.266 1 92.81 147 ASN B CA 1
ATOM 4065 C C . ASN B 1 147 ? 1.06 -16.094 16.844 1 92.81 147 ASN B C 1
ATOM 4067 O O . ASN B 1 147 ? -0.066 -16.156 16.344 1 92.81 147 ASN B O 1
ATOM 4071 N N . PHE B 1 148 ? 2.119 -16.281 16.141 1 97.25 148 PHE B N 1
ATOM 4072 C CA . PHE B 1 148 ? 2.109 -16.984 14.875 1 97.25 148 PHE B CA 1
ATOM 4073 C C . PHE B 1 148 ? 2.791 -18.344 15 1 97.25 148 PHE B C 1
ATOM 4075 O O . PHE B 1 148 ? 3.779 -18.484 15.719 1 97.25 148 PHE B O 1
ATOM 4082 N N . VAL B 1 149 ? 2.27 -19.297 14.367 1 97.75 149 VAL B N 1
ATOM 4083 C CA . VAL B 1 149 ? 2.877 -20.609 14.367 1 97.75 149 VAL B CA 1
ATOM 4084 C C . VAL B 1 149 ? 2.914 -21.172 12.945 1 97.75 149 VAL B C 1
ATOM 4086 O O . VAL B 1 149 ? 2.078 -20.812 12.109 1 97.75 149 VAL B O 1
ATOM 4089 N N . ALA B 1 150 ? 3.871 -22.016 12.672 1 98.06 150 ALA B N 1
ATOM 4090 C CA . ALA B 1 150 ? 4.062 -22.578 11.344 1 98.06 150 ALA B CA 1
ATOM 4091 C C . ALA B 1 150 ? 3.738 -24.078 11.328 1 98.06 150 ALA B C 1
ATOM 4093 O O . ALA B 1 150 ? 3.963 -24.781 12.312 1 98.06 150 ALA B O 1
ATOM 4094 N N . SER B 1 151 ? 3.191 -24.547 10.305 1 98.62 151 SER B N 1
ATOM 4095 C CA . SER B 1 151 ? 3.016 -25.953 9.953 1 98.62 151 SER B CA 1
ATOM 4096 C C . SER B 1 151 ? 3.324 -26.203 8.484 1 98.62 151 SER B C 1
ATOM 4098 O O . SER B 1 151 ? 3.236 -25.281 7.66 1 98.62 151 SER B O 1
ATOM 4100 N N . PRO B 1 152 ? 3.793 -27.438 8.094 1 98.62 152 PRO B N 1
ATOM 4101 C CA . PRO B 1 152 ? 4.023 -27.688 6.672 1 98.62 152 PRO B CA 1
ATOM 4102 C C . PRO B 1 152 ? 2.729 -27.719 5.859 1 98.62 152 PRO B C 1
ATOM 4104 O O . PRO B 1 152 ? 1.711 -28.234 6.328 1 98.62 152 PRO B O 1
ATOM 4107 N N . PHE B 1 153 ? 2.783 -27.172 4.715 1 98.44 153 PHE B N 1
ATOM 4108 C CA . PHE B 1 153 ? 1.656 -27.156 3.789 1 98.44 153 PHE B CA 1
ATOM 4109 C C . PHE B 1 153 ? 1.351 -28.547 3.275 1 98.44 153 PHE B C 1
ATOM 4111 O O . PHE B 1 153 ? 2.266 -29.328 2.988 1 98.44 153 PHE B O 1
ATOM 4118 N N . ASN B 1 154 ? 0.057 -28.938 3.227 1 98.5 154 ASN B N 1
ATOM 4119 C CA . ASN B 1 154 ? -0.434 -30.203 2.709 1 98.5 154 ASN B CA 1
ATOM 4120 C C . ASN B 1 154 ? -0.042 -31.375 3.615 1 98.5 154 ASN B C 1
ATOM 4122 O O . ASN B 1 154 ? 0.013 -32.531 3.172 1 98.5 154 ASN B O 1
ATOM 4126 N N . ASP B 1 155 ? 0.288 -31.172 4.855 1 98.81 155 ASP B N 1
ATOM 4127 C CA . ASP B 1 155 ? 0.582 -32.188 5.852 1 98.81 155 ASP B CA 1
ATOM 4128 C C . ASP B 1 155 ? -0.498 -32.219 6.934 1 98.81 155 ASP B C 1
ATOM 4130 O O . ASP B 1 155 ? -0.388 -31.547 7.953 1 98.81 155 ASP B O 1
ATOM 4134 N N . VAL B 1 156 ? -1.431 -33.156 6.727 1 98.69 156 VAL B N 1
ATOM 4135 C CA . VAL B 1 156 ? -2.6 -33.219 7.594 1 98.69 156 VAL B CA 1
ATOM 4136 C C . VAL B 1 156 ? -2.168 -33.625 9.008 1 98.69 156 VAL B C 1
ATOM 4138 O O . VAL B 1 156 ? -2.67 -33.062 9.992 1 98.69 156 VAL B O 1
ATOM 4141 N N . VAL B 1 157 ? -1.269 -34.5 9.125 1 98.62 157 VAL B N 1
ATOM 4142 C CA . VAL B 1 157 ? -0.816 -35 10.422 1 98.62 157 VAL B CA 1
ATOM 4143 C C . VAL B 1 157 ? -0.153 -33.875 11.211 1 98.62 157 VAL B C 1
ATOM 4145 O O . VAL B 1 157 ? -0.451 -33.656 12.391 1 98.62 157 VAL B O 1
ATOM 4148 N N . ALA B 1 158 ? 0.705 -33.125 10.547 1 98.69 158 ALA B N 1
ATOM 4149 C CA . ALA B 1 158 ? 1.376 -32 11.195 1 98.69 158 ALA B CA 1
ATOM 4150 C C . ALA B 1 158 ? 0.368 -30.953 11.656 1 98.69 158 ALA B C 1
ATOM 4152 O O . ALA B 1 158 ? 0.512 -30.391 12.742 1 98.69 158 ALA B O 1
ATOM 4153 N N . LEU B 1 159 ? -0.598 -30.703 10.836 1 98.62 159 LEU B N 1
ATOM 4154 C CA . LEU B 1 159 ? -1.642 -29.734 11.172 1 98.62 159 LEU B CA 1
ATOM 4155 C C . LEU B 1 159 ? -2.395 -30.172 12.43 1 98.62 159 LEU B C 1
ATOM 4157 O O . LEU B 1 159 ? -2.594 -29.375 13.344 1 98.62 159 LEU B O 1
ATOM 4161 N N . GLU B 1 160 ? -2.764 -31.391 12.469 1 98.19 160 GLU B N 1
ATOM 4162 C CA . GLU B 1 160 ? -3.508 -31.922 13.609 1 98.19 160 GLU B CA 1
ATOM 4163 C C . GLU B 1 160 ? -2.684 -31.844 14.891 1 98.19 160 GLU B C 1
ATOM 4165 O O . GLU B 1 160 ? -3.213 -31.531 15.953 1 98.19 160 GLU B O 1
ATOM 4170 N N . GLN B 1 161 ? -1.459 -32.094 14.781 1 98.31 161 GLN B N 1
ATOM 4171 C CA . GLN B 1 161 ? -0.572 -32.062 15.945 1 98.31 161 GLN B CA 1
ATOM 4172 C C . GLN B 1 161 ? -0.481 -30.656 16.516 1 98.31 161 GLN B C 1
ATOM 4174 O O . GLN B 1 161 ? -0.501 -30.484 17.734 1 98.31 161 GLN B O 1
ATOM 4179 N N . ILE B 1 162 ? -0.343 -29.734 15.641 1 98.06 162 ILE B N 1
ATOM 4180 C CA . ILE B 1 162 ? -0.231 -28.344 16.094 1 98.06 162 ILE B CA 1
ATOM 4181 C C . ILE B 1 162 ? -1.542 -27.906 16.734 1 98.06 162 ILE B C 1
ATOM 4183 O O . ILE B 1 162 ? -1.536 -27.172 17.734 1 98.06 162 ILE B O 1
ATOM 4187 N N . LEU B 1 163 ? -2.662 -28.359 16.203 1 97.75 163 LEU B N 1
ATOM 4188 C CA . LEU B 1 163 ? -3.979 -27.984 16.719 1 97.75 163 LEU B CA 1
ATOM 4189 C C . LEU B 1 163 ? -4.188 -28.547 18.125 1 97.75 163 LEU B C 1
ATOM 4191 O O . LEU B 1 163 ? -4.953 -27.984 18.906 1 97.75 163 LEU B O 1
ATOM 4195 N N . GLU B 1 164 ? -3.512 -29.625 18.453 1 97.12 164 GLU B N 1
ATOM 4196 C CA . GLU B 1 164 ? -3.604 -30.234 19.766 1 97.12 164 GLU B CA 1
ATOM 4197 C C . GLU B 1 164 ? -2.766 -29.469 20.797 1 97.12 164 GLU B C 1
ATOM 4199 O O . GLU B 1 164 ? -3.086 -29.453 21.984 1 97.12 164 GLU B O 1
ATOM 4204 N N . LYS B 1 165 ? -1.751 -28.812 20.328 1 96.75 165 LYS B N 1
ATOM 4205 C CA . LYS B 1 165 ? -0.758 -28.203 21.219 1 96.75 165 LYS B CA 1
ATOM 4206 C C . LYS B 1 165 ? -1.025 -26.719 21.406 1 96.75 165 LYS B C 1
ATOM 4208 O O . LYS B 1 165 ? -0.626 -26.141 22.422 1 96.75 165 LYS B O 1
ATOM 4213 N N . GLU B 1 166 ? -1.607 -26.109 20.359 1 97.19 166 GLU B N 1
ATOM 4214 C CA . GLU B 1 166 ? -1.74 -24.656 20.344 1 97.19 166 GLU B CA 1
ATOM 4215 C C . GLU B 1 166 ? -3.203 -24.234 20.234 1 97.19 166 GLU B C 1
ATOM 4217 O O . GLU B 1 166 ? -4.008 -24.938 19.625 1 97.19 166 GLU B O 1
ATOM 4222 N N . LYS B 1 167 ? -3.562 -23.156 20.828 1 97.25 167 LYS B N 1
ATOM 4223 C CA . LYS B 1 167 ? -4.879 -22.547 20.656 1 97.25 167 LYS B CA 1
ATOM 4224 C C . LYS B 1 167 ? -4.93 -21.719 19.375 1 97.25 167 LYS B C 1
ATOM 4226 O O . LYS B 1 167 ? -4.707 -20.5 19.406 1 97.25 167 LYS B O 1
ATOM 4231 N N . ILE B 1 168 ? -5.336 -22.312 18.328 1 98.56 168 ILE B N 1
ATOM 4232 C CA . ILE B 1 168 ? -5.328 -21.672 17.016 1 98.56 168 ILE B CA 1
ATOM 4233 C C . ILE B 1 168 ? -6.688 -21.031 16.734 1 98.56 168 ILE B C 1
ATOM 4235 O O . ILE B 1 168 ? -7.723 -21.688 16.812 1 98.56 168 ILE B O 1
ATOM 4239 N N . GLY B 1 169 ? -6.648 -19.688 16.438 1 98.5 169 GLY B N 1
ATOM 4240 C CA . GLY B 1 169 ? -7.875 -18.969 16.141 1 98.5 169 GLY B CA 1
ATOM 4241 C C . GLY B 1 169 ? -8.125 -18.828 14.648 1 98.5 169 GLY B C 1
ATOM 4242 O O . GLY B 1 169 ? -9.266 -18.641 14.227 1 98.5 169 GLY B O 1
ATOM 4243 N N . ALA B 1 170 ? -7.059 -18.891 13.875 1 98.81 170 ALA B N 1
ATOM 4244 C CA . ALA B 1 170 ? -7.191 -18.719 12.43 1 98.81 170 ALA B CA 1
ATOM 4245 C C . ALA B 1 170 ? -6.047 -19.391 11.688 1 98.81 170 ALA B C 1
ATOM 4247 O O . ALA B 1 170 ? -4.977 -19.625 12.25 1 98.81 170 ALA B O 1
ATOM 4248 N N . ILE B 1 171 ? -6.305 -19.75 10.492 1 98.88 171 ILE B N 1
ATOM 4249 C CA . ILE B 1 171 ? -5.324 -20.297 9.562 1 98.88 171 ILE B CA 1
ATOM 4250 C C . ILE B 1 171 ? -5.293 -19.453 8.289 1 98.88 171 ILE B C 1
ATOM 4252 O O . ILE B 1 171 ? -6.328 -19.234 7.656 1 98.88 171 ILE B O 1
ATOM 4256 N N . ILE B 1 172 ? -4.145 -18.938 7.922 1 98.94 172 ILE B N 1
ATOM 4257 C CA . ILE B 1 172 ? -3.975 -18.172 6.688 1 98.94 172 ILE B CA 1
ATOM 4258 C C . ILE B 1 172 ? -3.186 -19 5.676 1 98.94 172 ILE B C 1
ATOM 4260 O O . ILE B 1 172 ? -2.17 -19.609 6.02 1 98.94 172 ILE B O 1
ATOM 4264 N N . PHE B 1 173 ? -3.686 -19.016 4.434 1 98.75 173 PHE B N 1
ATOM 4265 C CA . PHE B 1 173 ? -3.012 -19.875 3.461 1 98.75 173 PHE B CA 1
ATOM 4266 C C . PHE B 1 173 ? -3.391 -19.469 2.039 1 98.75 173 PHE B C 1
ATOM 4268 O O . PHE B 1 173 ? -4.297 -18.656 1.838 1 98.75 173 PHE B O 1
ATOM 4275 N N . GLU B 1 174 ? -2.625 -19.969 1.084 1 98.5 174 GLU B N 1
ATOM 4276 C CA . GLU B 1 174 ? -2.869 -19.875 -0.353 1 98.5 174 GLU B CA 1
ATOM 4277 C C . GLU B 1 174 ? -3.447 -21.172 -0.897 1 98.5 174 GLU B C 1
ATOM 4279 O O . GLU B 1 174 ? -3.02 -22.266 -0.505 1 98.5 174 GLU B O 1
ATOM 4284 N N . ILE B 1 175 ? -4.371 -21.016 -1.828 1 98.38 175 ILE B N 1
ATOM 4285 C CA . ILE B 1 175 ? -4.883 -22.219 -2.475 1 98.38 175 ILE B CA 1
ATOM 4286 C C . ILE B 1 175 ? -3.768 -22.891 -3.268 1 98.38 175 ILE B C 1
ATOM 4288 O O . ILE B 1 175 ? -3.699 -24.125 -3.334 1 98.38 175 ILE B O 1
ATOM 4292 N N . ILE B 1 176 ? -2.994 -22.125 -3.934 1 98.69 176 ILE B N 1
ATOM 4293 C CA . ILE B 1 176 ? -1.739 -22.516 -4.566 1 98.69 176 ILE B CA 1
ATOM 4294 C C . ILE B 1 176 ? -0.598 -21.656 -4.016 1 98.69 176 ILE B C 1
ATOM 4296 O O . ILE B 1 176 ? -0.617 -20.438 -4.137 1 98.69 176 ILE B O 1
ATOM 4300 N N . GLN B 1 177 ? 0.36 -22.281 -3.334 1 98.56 177 GLN B N 1
ATOM 4301 C CA . GLN B 1 177 ? 1.525 -21.516 -2.922 1 98.56 177 GLN B CA 1
ATOM 4302 C C . GLN B 1 177 ? 2.346 -21.062 -4.129 1 98.56 177 GLN B C 1
ATOM 4304 O O . GLN B 1 177 ? 3.152 -21.844 -4.656 1 98.56 177 GLN B O 1
ATOM 4309 N N . GLY B 1 178 ? 2.178 -19.828 -4.523 1 97.81 178 GLY B N 1
ATOM 4310 C CA . GLY B 1 178 ? 2.803 -19.312 -5.73 1 97.81 178 GLY B CA 1
ATOM 4311 C C . GLY B 1 178 ? 4.312 -19.188 -5.617 1 97.81 178 GLY B C 1
ATOM 4312 O O . GLY B 1 178 ? 5.043 -19.984 -6.223 1 97.81 178 GLY B O 1
ATOM 4313 N N . GLU B 1 179 ? 4.754 -18.281 -4.734 1 95.19 179 GLU B N 1
ATOM 4314 C CA . GLU B 1 179 ? 6.18 -18.062 -4.5 1 95.19 179 GLU B CA 1
ATOM 4315 C C . GLU B 1 179 ? 6.848 -19.312 -3.936 1 95.19 179 GLU B C 1
ATOM 4317 O O . GLU B 1 179 ? 8.031 -19.562 -4.188 1 95.19 179 GLU B O 1
ATOM 4322 N N . GLY B 1 180 ? 6.062 -20.109 -3.291 1 96.44 180 GLY B N 1
ATOM 4323 C CA . GLY B 1 180 ? 6.59 -21.281 -2.613 1 96.44 180 GLY B CA 1
ATOM 4324 C C . GLY B 1 180 ? 6.859 -22.453 -3.551 1 96.44 180 GLY B C 1
ATOM 4325 O O . GLY B 1 180 ? 7.414 -23.469 -3.139 1 96.44 180 GLY B O 1
ATOM 4326 N N . GLY B 1 181 ? 6.48 -22.312 -4.879 1 97.81 181 GLY B N 1
ATOM 4327 C CA . GLY B 1 181 ? 6.793 -23.391 -5.812 1 97.81 181 GLY B CA 1
ATOM 4328 C C . GLY B 1 181 ? 5.598 -23.844 -6.625 1 97.81 181 GLY B C 1
ATOM 4329 O O . GLY B 1 181 ? 5.602 -24.938 -7.184 1 97.81 181 GLY B O 1
ATOM 4330 N N . VAL B 1 182 ? 4.598 -23.047 -6.609 1 98.56 182 VAL B N 1
ATOM 4331 C CA . VAL B 1 182 ? 3.367 -23.344 -7.336 1 98.56 182 VAL B CA 1
ATOM 4332 C C . VAL B 1 182 ? 2.816 -24.703 -6.879 1 98.56 182 VAL B C 1
ATOM 4334 O O . VAL B 1 182 ? 2.578 -25.594 -7.699 1 98.56 182 VAL B O 1
ATOM 4337 N N . LEU B 1 183 ? 2.643 -24.828 -5.605 1 98.38 183 LEU B N 1
ATOM 4338 C CA . LEU B 1 183 ? 2.145 -26.062 -5.012 1 98.38 183 LEU B CA 1
ATOM 4339 C C . LEU B 1 183 ? 0.66 -25.953 -4.684 1 98.38 183 LEU B C 1
ATOM 4341 O O . LEU B 1 183 ? 0.279 -25.234 -3.756 1 98.38 183 LEU B O 1
ATOM 4345 N N . PRO B 1 184 ? -0.205 -26.672 -5.406 1 98.25 184 PRO B N 1
ATOM 4346 C CA . PRO B 1 184 ? -1.64 -26.641 -5.113 1 98.25 184 PRO B CA 1
ATOM 4347 C C . PRO B 1 184 ? -1.999 -27.344 -3.814 1 98.25 184 PRO B C 1
ATOM 4349 O O . PRO B 1 184 ? -1.322 -28.312 -3.424 1 98.25 184 PRO B O 1
ATOM 4352 N N . ILE B 1 185 ? -3.047 -26.922 -3.191 1 98 185 ILE B N 1
ATOM 4353 C CA . ILE B 1 185 ? -3.588 -27.578 -2.002 1 98 185 ILE B CA 1
ATOM 4354 C C . ILE B 1 185 ? -4.09 -28.969 -2.357 1 98 185 ILE B C 1
ATOM 4356 O O . ILE B 1 185 ? -4.656 -29.188 -3.434 1 98 185 ILE B O 1
ATOM 4360 N N . SER B 1 186 ? -3.867 -29.922 -1.515 1 97.5 186 SER B N 1
ATOM 4361 C CA . SER B 1 186 ? -4.328 -31.281 -1.757 1 97.5 186 SER B CA 1
ATOM 4362 C C . SER B 1 186 ? -5.754 -31.484 -1.255 1 97.5 186 SER B C 1
ATOM 4364 O O . SER B 1 186 ? -6.195 -30.797 -0.334 1 97.5 186 SER B O 1
ATOM 4366 N N . PRO B 1 187 ? -6.465 -32.406 -1.875 1 96.12 187 PRO B N 1
ATOM 4367 C CA . PRO B 1 187 ? -7.84 -32.656 -1.447 1 96.12 187 PRO B CA 1
ATOM 4368 C C . PRO B 1 187 ? -7.941 -33.031 0.029 1 96.12 187 PRO B C 1
ATOM 4370 O O . PRO B 1 187 ? -8.844 -32.562 0.729 1 96.12 187 PRO B O 1
ATOM 4373 N N . ASP B 1 188 ? -7.039 -33.875 0.52 1 97.44 188 ASP B N 1
ATOM 4374 C CA . ASP B 1 188 ? -7.062 -34.281 1.924 1 97.44 188 ASP B CA 1
ATOM 4375 C C . ASP B 1 188 ? -6.863 -33.062 2.842 1 97.44 188 ASP B C 1
ATOM 4377 O O . ASP B 1 188 ? -7.457 -33 3.918 1 97.44 188 ASP B O 1
ATOM 4381 N N . PHE B 1 189 ? -6.02 -32.219 2.441 1 98.19 189 PHE B N 1
ATOM 4382 C CA . PHE B 1 189 ? -5.75 -31.031 3.242 1 98.19 189 PHE B CA 1
ATOM 4383 C C . PHE B 1 189 ? -6.965 -30.109 3.264 1 98.19 189 PHE B C 1
ATOM 4385 O O . PHE B 1 189 ? -7.258 -29.484 4.285 1 98.19 189 PHE B O 1
ATOM 4392 N N . VAL B 1 190 ? -7.668 -29.984 2.135 1 97.69 190 VAL B N 1
ATOM 4393 C CA . VAL B 1 190 ? -8.906 -29.219 2.053 1 97.69 190 VAL B CA 1
ATOM 4394 C C . VAL B 1 190 ? -9.898 -29.719 3.096 1 97.69 190 VAL B C 1
ATOM 4396 O O . VAL B 1 190 ? -10.5 -28.922 3.822 1 97.69 190 VAL B O 1
ATOM 4399 N N . GLU B 1 191 ? -10.039 -31.016 3.139 1 97.5 191 GLU B N 1
ATOM 4400 C CA . GLU B 1 191 ? -10.969 -31.609 4.098 1 97.5 191 GLU B CA 1
ATOM 4401 C C . GLU B 1 191 ? -10.539 -31.312 5.531 1 97.5 191 GLU B C 1
ATOM 4403 O O . GLU B 1 191 ? -11.383 -31.047 6.391 1 97.5 191 GLU B O 1
ATOM 4408 N N . ALA B 1 192 ? -9.25 -31.344 5.785 1 98.06 192 ALA B N 1
ATOM 4409 C CA . ALA B 1 192 ? -8.734 -31.031 7.113 1 98.06 192 ALA B CA 1
ATOM 4410 C C . ALA B 1 192 ? -9.039 -29.578 7.484 1 98.06 192 ALA B C 1
ATOM 4412 O O . ALA B 1 192 ? -9.406 -29.281 8.625 1 98.06 192 ALA B O 1
ATOM 4413 N N . LEU B 1 193 ? -8.906 -28.688 6.543 1 98.25 193 LEU B N 1
ATOM 4414 C CA . LEU B 1 193 ? -9.164 -27.266 6.785 1 98.25 193 LEU B CA 1
ATOM 4415 C C . LEU B 1 193 ? -10.648 -27.016 7.008 1 98.25 193 LEU B C 1
ATOM 4417 O O . LEU B 1 193 ? -11.023 -26.188 7.848 1 98.25 193 LEU B O 1
ATOM 4421 N N . LYS B 1 194 ? -11.469 -27.719 6.254 1 97.31 194 LYS B N 1
ATOM 4422 C CA . LYS B 1 194 ? -12.914 -27.609 6.477 1 97.31 194 LYS B CA 1
ATOM 4423 C C . LYS B 1 194 ? -13.273 -28.047 7.895 1 97.31 194 LYS B C 1
ATOM 4425 O O . LYS B 1 194 ? -14.102 -27.406 8.547 1 97.31 194 LYS B O 1
ATOM 4430 N N . SER B 1 195 ? -12.688 -29.094 8.289 1 97.38 195 SER B N 1
ATOM 4431 C CA . SER B 1 195 ? -12.922 -29.578 9.648 1 97.38 195 SER B CA 1
ATOM 4432 C C . SER B 1 195 ? -12.492 -28.531 10.68 1 97.38 195 SER B C 1
ATOM 4434 O O . SER B 1 195 ? -13.164 -28.359 11.695 1 97.38 195 SER B O 1
ATOM 4436 N N . CYS B 1 196 ? -11.336 -27.891 10.461 1 98.12 196 CYS B N 1
ATOM 4437 C CA . CYS B 1 196 ? -10.875 -26.828 11.344 1 98.12 196 CYS B CA 1
ATOM 4438 C C . CYS B 1 196 ? -11.898 -25.703 11.414 1 98.12 196 CYS B C 1
ATOM 4440 O O . CYS B 1 196 ? -12.195 -25.188 12.5 1 98.12 196 CYS B O 1
ATOM 4442 N N . GLN B 1 197 ? -12.414 -25.328 10.258 1 98 197 GLN B N 1
ATOM 4443 C CA . GLN B 1 197 ? -13.398 -24.25 10.203 1 98 197 GLN B CA 1
ATOM 4444 C C . GLN B 1 197 ? -14.656 -24.609 10.984 1 98 197 GLN B C 1
ATOM 4446 O O . GLN B 1 197 ? -15.25 -23.75 11.656 1 98 197 GLN B O 1
ATOM 4451 N N . GLN B 1 198 ? -15.109 -25.844 10.883 1 97 198 GLN B N 1
ATOM 4452 C CA . GLN B 1 198 ? -16.281 -26.328 11.602 1 97 198 GLN B CA 1
ATOM 4453 C C . GLN B 1 198 ? -16.078 -26.234 13.109 1 97 198 GLN B C 1
ATOM 4455 O O . GLN B 1 198 ? -17.047 -26.094 13.867 1 97 198 GLN B O 1
ATOM 4460 N N . LYS B 1 199 ? -14.828 -26.297 13.516 1 97.25 199 LYS B N 1
ATOM 4461 C CA . LYS B 1 199 ? -14.492 -26.219 14.938 1 97.25 199 LYS B CA 1
ATOM 4462 C C . LYS B 1 199 ? -14.297 -24.781 15.383 1 97.25 199 LYS B C 1
ATOM 4464 O O . LYS B 1 199 ? -13.883 -24.516 16.516 1 97.25 199 LYS B O 1
ATOM 4469 N N . GLY B 1 200 ? -14.516 -23.859 14.477 1 97.25 200 GLY B N 1
ATOM 4470 C CA . GLY B 1 200 ? -14.523 -22.453 14.852 1 97.25 200 GLY B CA 1
ATOM 4471 C C . GLY B 1 200 ? -13.234 -21.734 14.508 1 97.25 200 GLY B C 1
ATOM 4472 O O . GLY B 1 200 ? -13.07 -20.562 14.828 1 97.25 200 GLY B O 1
ATOM 4473 N N . ILE B 1 201 ? -12.281 -22.375 13.914 1 98.56 201 ILE B N 1
ATOM 4474 C CA . ILE B 1 201 ? -11.055 -21.734 13.453 1 98.56 201 ILE B CA 1
ATOM 4475 C C . ILE B 1 201 ? -11.328 -20.953 12.172 1 98.56 201 ILE B C 1
ATOM 4477 O O . ILE B 1 201 ? -11.914 -21.5 11.227 1 98.56 201 ILE B O 1
ATOM 4481 N N . LEU B 1 202 ? -10.961 -19.656 12.102 1 98.75 202 LEU B N 1
ATOM 4482 C CA . LEU B 1 202 ? -11.188 -18.844 10.906 1 98.75 202 LEU B CA 1
ATOM 4483 C C . LEU B 1 202 ? -10.258 -19.266 9.781 1 98.75 202 LEU B C 1
ATOM 4485 O O . LEU B 1 202 ? -9.086 -19.562 10.016 1 98.75 202 LEU B O 1
ATOM 4489 N N . LEU B 1 203 ? -10.773 -19.344 8.656 1 98.75 203 LEU B N 1
ATOM 4490 C CA . LEU B 1 203 ? -9.945 -19.547 7.477 1 98.75 203 LEU B CA 1
ATOM 4491 C C . LEU B 1 203 ? -9.742 -18.25 6.715 1 98.75 203 LEU B C 1
ATOM 4493 O O . LEU B 1 203 ? -10.711 -17.609 6.293 1 98.75 203 LEU B O 1
ATOM 4497 N N . ILE B 1 204 ? -8.516 -17.828 6.574 1 98.88 204 ILE B N 1
ATOM 4498 C CA . ILE B 1 204 ? -8.102 -16.672 5.789 1 98.88 204 ILE B CA 1
ATOM 4499 C C . ILE B 1 204 ? -7.418 -17.141 4.504 1 98.88 204 ILE B C 1
ATOM 4501 O O . ILE B 1 204 ? -6.305 -17.656 4.543 1 98.88 204 ILE B O 1
ATOM 4505 N N . ILE B 1 205 ? -8.055 -16.906 3.4 1 98.88 205 ILE B N 1
ATOM 4506 C CA . ILE B 1 205 ? -7.457 -17.375 2.152 1 98.88 205 ILE B CA 1
ATOM 4507 C C . ILE B 1 205 ? -6.816 -16.188 1.418 1 98.88 205 ILE B C 1
ATOM 4509 O O . ILE B 1 205 ? -7.488 -15.195 1.13 1 98.88 205 ILE B O 1
ATOM 4513 N N . ASP B 1 206 ? -5.555 -16.312 1.161 1 98.88 206 ASP B N 1
ATOM 4514 C CA . ASP B 1 206 ? -4.785 -15.359 0.373 1 98.88 206 ASP B CA 1
ATOM 4515 C C . ASP B 1 206 ? -4.973 -15.609 -1.123 1 98.88 206 ASP B C 1
ATOM 4517 O O . ASP B 1 206 ? -4.27 -16.422 -1.715 1 98.88 206 ASP B O 1
ATOM 4521 N N . GLU B 1 207 ? -5.875 -14.852 -1.755 1 98.62 207 GLU B N 1
ATOM 4522 C CA . GLU B 1 207 ? -6.219 -14.977 -3.168 1 98.62 207 GLU B CA 1
ATOM 4523 C C . GLU B 1 207 ? -5.469 -13.953 -4.012 1 98.62 207 GLU B C 1
ATOM 4525 O O . GLU B 1 207 ? -5.824 -13.711 -5.168 1 98.62 207 GLU B O 1
ATOM 4530 N N . ILE B 1 208 ? -4.418 -13.367 -3.508 1 98.88 208 ILE B N 1
ATOM 4531 C CA . ILE B 1 208 ? -3.742 -12.234 -4.129 1 98.88 208 ILE B CA 1
ATOM 4532 C C . ILE B 1 208 ? -3.186 -12.648 -5.488 1 98.88 208 ILE B C 1
ATOM 4534 O O . ILE B 1 208 ? -3.342 -11.922 -6.477 1 98.88 208 ILE B O 1
ATOM 4538 N N . GLN B 1 209 ? -2.566 -13.773 -5.59 1 98.62 209 GLN B N 1
ATOM 4539 C CA . GLN B 1 209 ? -2.029 -14.203 -6.879 1 98.62 209 GLN B CA 1
ATOM 4540 C C . GLN B 1 209 ? -3.021 -15.094 -7.621 1 98.62 209 GLN B C 1
ATOM 4542 O O . GLN B 1 209 ? -3.096 -15.062 -8.852 1 98.62 209 GLN B O 1
ATOM 4547 N N . THR B 1 210 ? -3.852 -15.867 -6.922 1 98.69 210 THR B N 1
ATOM 4548 C CA . THR B 1 210 ? -4.711 -16.891 -7.512 1 98.69 210 THR B CA 1
ATOM 4549 C C . THR B 1 210 ? -6.043 -16.281 -7.945 1 98.69 210 THR B C 1
ATOM 4551 O O . THR B 1 210 ? -6.746 -16.859 -8.781 1 98.69 210 THR B O 1
ATOM 4554 N N . GLY B 1 211 ? -6.43 -15.133 -7.375 1 98.38 211 GLY B N 1
ATOM 4555 C CA . GLY B 1 211 ? -7.746 -14.562 -7.621 1 98.38 211 GLY B CA 1
ATOM 4556 C C . GLY B 1 211 ? -7.863 -13.891 -8.977 1 98.38 211 GLY B C 1
ATOM 4557 O O . GLY B 1 211 ? -6.957 -13.992 -9.805 1 98.38 211 GLY B O 1
ATOM 4558 N N . ILE B 1 212 ? -9.008 -13.414 -9.195 1 98.81 212 ILE B N 1
ATOM 4559 C CA . ILE B 1 212 ? -9.367 -12.617 -10.359 1 98.81 212 ILE B CA 1
ATOM 4560 C C . ILE B 1 212 ? -9.18 -13.438 -11.633 1 98.81 212 ILE B C 1
ATOM 4562 O O . ILE B 1 212 ? -8.547 -12.977 -12.586 1 98.81 212 ILE B O 1
ATOM 4566 N N . GLY B 1 213 ? -9.516 -14.688 -11.625 1 98.81 213 GLY B N 1
ATOM 4567 C CA . GLY B 1 213 ? -9.688 -15.5 -12.82 1 98.81 213 GLY B CA 1
ATOM 4568 C C . GLY B 1 213 ? -8.484 -16.375 -13.125 1 98.81 213 GLY B C 1
ATOM 4569 O O . GLY B 1 213 ? -8.539 -17.219 -14.023 1 98.81 213 GLY B O 1
ATOM 4570 N N . ARG B 1 214 ? -7.355 -16.281 -12.391 1 98.88 214 ARG B N 1
ATOM 4571 C CA . ARG B 1 214 ? -6.074 -16.922 -12.672 1 98.88 214 ARG B CA 1
ATOM 4572 C C . ARG B 1 214 ? -6.23 -18.422 -12.797 1 98.88 214 ARG B C 1
ATOM 4574 O O . ARG B 1 214 ? -5.602 -19.047 -13.656 1 98.88 214 ARG B O 1
ATOM 4581 N N . THR B 1 215 ? -7.16 -19.016 -11.992 1 98.62 215 THR B N 1
ATOM 4582 C CA . THR B 1 215 ? -7.254 -20.469 -11.93 1 98.62 215 THR B CA 1
ATOM 4583 C C . THR B 1 215 ? -8.484 -20.953 -12.688 1 98.62 215 THR B C 1
ATOM 4585 O O . THR B 1 215 ? -8.797 -22.156 -12.664 1 98.62 215 THR B O 1
ATOM 4588 N N . GLY B 1 216 ? -9.18 -20.062 -13.32 1 98.56 216 GLY B N 1
ATOM 4589 C CA . GLY B 1 216 ? -10.359 -20.453 -14.078 1 98.56 216 GLY B CA 1
ATOM 4590 C C . GLY B 1 216 ? -11.656 -20.125 -13.375 1 98.56 216 GLY B C 1
ATOM 4591 O O . GLY B 1 216 ? -12.727 -20.188 -13.977 1 98.56 216 GLY B O 1
ATOM 4592 N N . LYS B 1 217 ? -11.625 -19.828 -12.125 1 98.38 217 LYS B N 1
ATOM 4593 C CA . LYS B 1 217 ? -12.695 -19.25 -11.32 1 98.38 217 LYS B CA 1
ATOM 4594 C C . LYS B 1 217 ? -12.336 -17.844 -10.852 1 98.38 217 LYS B C 1
ATOM 4596 O O . LYS B 1 217 ? -11.164 -17.453 -10.883 1 98.38 217 LYS B O 1
ATOM 4601 N N . LEU B 1 218 ? -13.352 -17.047 -10.523 1 98.44 218 LEU B N 1
ATOM 4602 C CA . LEU B 1 218 ? -13.023 -15.711 -10.055 1 98.44 218 LEU B CA 1
ATOM 4603 C C . LEU B 1 218 ? -12.086 -15.758 -8.859 1 98.44 218 LEU B C 1
ATOM 4605 O O . LEU B 1 218 ? -11.125 -14.984 -8.781 1 98.44 218 LEU B O 1
ATOM 4609 N N . PHE B 1 219 ? -12.438 -16.641 -7.926 1 98.56 219 PHE B N 1
ATOM 4610 C CA . PHE B 1 219 ? -11.555 -16.953 -6.801 1 98.56 219 PHE B CA 1
ATOM 4611 C C . PHE B 1 219 ? -11.195 -18.438 -6.793 1 98.56 219 PHE B C 1
ATOM 4613 O O . PHE B 1 219 ? -12.039 -19.281 -7.082 1 98.56 219 PHE B O 1
ATOM 4620 N N . ALA B 1 220 ? -9.953 -18.734 -6.449 1 98.56 220 ALA B N 1
ATOM 4621 C CA . ALA B 1 220 ? -9.461 -20.094 -6.516 1 98.56 220 ALA B CA 1
ATOM 4622 C C . ALA B 1 220 ? -10.188 -21 -5.527 1 98.56 220 ALA B C 1
ATOM 4624 O O . ALA B 1 220 ? -10.398 -22.188 -5.793 1 98.56 220 ALA B O 1
ATOM 4625 N N . PHE B 1 221 ? -10.586 -20.438 -4.379 1 98 221 PHE B N 1
ATOM 4626 C CA . PHE B 1 221 ? -11.234 -21.266 -3.373 1 98 221 PHE B CA 1
ATOM 4627 C C . PHE B 1 221 ? -12.555 -21.828 -3.896 1 98 221 PHE B C 1
ATOM 4629 O O . PHE B 1 221 ? -13.078 -22.797 -3.352 1 98 221 PHE B O 1
ATOM 4636 N N . GLU B 1 222 ? -13.078 -21.25 -4.984 1 97.62 222 GLU B N 1
ATOM 4637 C CA . GLU B 1 222 ? -14.359 -21.688 -5.543 1 97.62 222 GLU B CA 1
ATOM 4638 C C . GLU B 1 222 ? -14.25 -23.062 -6.191 1 97.62 222 GLU B C 1
ATOM 4640 O O . GLU B 1 222 ? -15.258 -23.703 -6.469 1 97.62 222 GLU B O 1
ATOM 4645 N N . HIS B 1 223 ? -13.023 -23.484 -6.5 1 97.38 223 HIS B N 1
ATOM 4646 C CA . HIS B 1 223 ? -12.812 -24.828 -7.02 1 97.38 223 HIS B CA 1
ATOM 4647 C C . HIS B 1 223 ? -13.117 -25.891 -5.957 1 97.38 223 HIS B C 1
ATOM 4649 O O . HIS B 1 223 ? -13.281 -27.062 -6.277 1 97.38 223 HIS B O 1
ATOM 4655 N N . PHE B 1 224 ? -13.18 -25.312 -4.793 1 94.12 224 PHE B N 1
ATOM 4656 C CA . PHE B 1 224 ? -13.367 -26.219 -3.666 1 94.12 224 PHE B CA 1
ATOM 4657 C C . PHE B 1 224 ? -14.648 -25.891 -2.912 1 94.12 224 PHE B C 1
ATOM 4659 O O . PHE B 1 224 ? -15.266 -24.859 -3.145 1 94.12 224 PHE B O 1
ATOM 4666 N N . ASP B 1 225 ? -15.289 -26.859 -2.32 1 85.31 225 ASP B N 1
ATOM 4667 C CA . ASP B 1 225 ? -16.531 -26.656 -1.573 1 85.31 225 ASP B CA 1
ATOM 4668 C C . ASP B 1 225 ? -16.25 -26.016 -0.215 1 85.31 225 ASP B C 1
ATOM 4670 O O . ASP B 1 225 ? -16.562 -26.594 0.827 1 85.31 225 ASP B O 1
ATOM 4674 N N . PHE B 1 226 ? -15.445 -24.797 -0.405 1 83.31 226 PHE B N 1
ATOM 4675 C CA . PHE B 1 226 ? -15.156 -24.078 0.835 1 83.31 226 PHE B CA 1
ATOM 4676 C C . PHE B 1 226 ? -15.43 -22.594 0.681 1 83.31 226 PHE B C 1
ATOM 4678 O O . PHE B 1 226 ? -15.289 -22.031 -0.413 1 83.31 226 PHE B O 1
ATOM 4685 N N . GLU B 1 227 ? -15.992 -21.969 1.775 1 92.25 227 GLU B N 1
ATOM 4686 C CA . GLU B 1 227 ? -16.172 -20.516 1.879 1 92.25 227 GLU B CA 1
ATOM 4687 C C . GLU B 1 227 ? -15.281 -19.922 2.965 1 92.25 227 GLU B C 1
ATOM 4689 O O . GLU B 1 227 ? -15.492 -20.172 4.152 1 92.25 227 GLU B O 1
ATOM 4694 N N . PRO B 1 228 ? -14.25 -19.219 2.551 1 98.12 228 PRO B N 1
ATOM 4695 C CA . PRO B 1 228 ? -13.375 -18.625 3.574 1 98.12 228 PRO B CA 1
ATOM 4696 C C . PRO B 1 228 ? -14.117 -17.656 4.492 1 98.12 228 PRO B C 1
ATOM 4698 O O . PRO B 1 228 ? -15.125 -17.078 4.094 1 98.12 228 PRO B O 1
ATOM 4701 N N . ASP B 1 229 ? -13.641 -17.484 5.762 1 98.75 229 ASP B N 1
ATOM 4702 C CA . ASP B 1 229 ? -14.125 -16.422 6.641 1 98.75 229 ASP B CA 1
ATOM 4703 C C . ASP B 1 229 ? -13.656 -15.055 6.164 1 98.75 229 ASP B C 1
ATOM 4705 O O . ASP B 1 229 ? -14.398 -14.07 6.246 1 98.75 229 ASP B O 1
ATOM 4709 N N . ILE B 1 230 ? -12.461 -15.008 5.727 1 98.81 230 ILE B N 1
ATOM 4710 C CA . ILE B 1 230 ? -11.789 -13.828 5.188 1 98.81 230 ILE B CA 1
ATOM 4711 C C . ILE B 1 230 ? -10.992 -14.211 3.945 1 98.81 230 ILE B C 1
ATOM 4713 O O . ILE B 1 230 ? -10.367 -15.273 3.904 1 98.81 230 ILE B O 1
ATOM 4717 N N . PHE B 1 231 ? -10.984 -13.383 2.92 1 98.88 231 PHE B N 1
ATOM 4718 C CA . PHE B 1 231 ? -10.016 -13.578 1.845 1 98.88 231 PHE B CA 1
ATOM 4719 C C . PHE B 1 231 ? -9.484 -12.234 1.346 1 98.88 231 PHE B C 1
ATOM 4721 O O . PHE B 1 231 ? -10.102 -11.195 1.582 1 98.88 231 PHE B O 1
ATOM 4728 N N . THR B 1 232 ? -8.328 -12.25 0.744 1 98.94 232 THR B N 1
ATOM 4729 C CA . THR B 1 232 ? -7.652 -11.023 0.339 1 98.94 232 THR B CA 1
ATOM 4730 C C . THR B 1 232 ? -7.34 -11.039 -1.154 1 98.94 232 THR B C 1
ATOM 4732 O O . THR B 1 232 ? -7.164 -12.109 -1.742 1 98.94 232 THR B O 1
ATOM 4735 N N . LEU B 1 233 ? -7.359 -9.906 -1.76 1 98.94 233 LEU B N 1
ATOM 4736 C CA . LEU B 1 233 ? -7.117 -9.695 -3.184 1 98.94 233 LEU B CA 1
ATOM 4737 C C . LEU B 1 233 ? -6.117 -8.57 -3.408 1 98.94 233 LEU B C 1
ATOM 4739 O O . LEU B 1 233 ? -5.961 -7.691 -2.557 1 98.94 233 LEU B O 1
ATOM 4743 N N . ALA B 1 234 ? -5.453 -8.578 -4.512 1 98.75 234 ALA B N 1
ATOM 4744 C CA . ALA B 1 234 ? -4.621 -7.492 -5.031 1 98.75 234 ALA B CA 1
ATOM 4745 C C . ALA B 1 234 ? -4.219 -7.758 -6.477 1 98.75 234 ALA B C 1
ATOM 4747 O O . ALA B 1 234 ? -5.059 -8.094 -7.312 1 98.75 234 ALA B O 1
ATOM 4748 N N . LYS B 1 235 ? -3.037 -7.434 -6.824 1 98.38 235 LYS B N 1
ATOM 4749 C CA . LYS B 1 235 ? -2.387 -7.707 -8.102 1 98.38 235 LYS B CA 1
ATOM 4750 C C . LYS B 1 235 ? -3.348 -7.484 -9.266 1 98.38 235 LYS B C 1
ATOM 4752 O O . LYS B 1 235 ? -3.602 -6.344 -9.656 1 98.38 235 LYS B O 1
ATOM 4757 N N . ALA B 1 236 ? -4 -8.5 -9.773 1 98.75 236 ALA B N 1
ATOM 4758 C CA . ALA B 1 236 ? -4.762 -8.461 -11.016 1 98.75 236 ALA B CA 1
ATOM 4759 C C . ALA B 1 236 ? -6.086 -7.73 -10.828 1 98.75 236 ALA B C 1
ATOM 4761 O O . ALA B 1 236 ? -6.789 -7.449 -11.805 1 98.75 236 ALA B O 1
ATOM 4762 N N . LEU B 1 237 ? -6.414 -7.301 -9.609 1 98.88 237 LEU B N 1
ATOM 4763 C CA . LEU B 1 237 ? -7.719 -6.727 -9.289 1 98.88 237 LEU B CA 1
ATOM 4764 C C . LEU B 1 237 ? -7.988 -5.488 -10.141 1 98.88 237 LEU B C 1
ATOM 4766 O O . LEU B 1 237 ? -9.125 -5.242 -10.539 1 98.88 237 LEU B O 1
ATOM 4770 N N . ALA B 1 238 ? -6.898 -4.719 -10.398 1 98.69 238 ALA B N 1
ATOM 4771 C CA . ALA B 1 238 ? -7.066 -3.498 -11.18 1 98.69 238 ALA B CA 1
ATOM 4772 C C . ALA B 1 238 ? -6.16 -3.504 -12.406 1 98.69 238 ALA B C 1
ATOM 4774 O O . ALA B 1 238 ? -5.934 -2.461 -13.023 1 98.69 238 ALA B O 1
ATOM 4775 N N . ASN B 1 239 ? -5.613 -4.621 -12.75 1 98.44 239 ASN B N 1
ATOM 4776 C CA . ASN B 1 239 ? -4.84 -4.859 -13.961 1 98.44 239 ASN B CA 1
ATOM 4777 C C . ASN B 1 239 ? -3.777 -3.783 -14.172 1 98.44 239 ASN B C 1
ATOM 4779 O O . ASN B 1 239 ? -3.721 -3.16 -15.234 1 98.44 239 ASN B O 1
ATOM 4783 N N . GLY B 1 240 ? -2.959 -3.596 -13.18 1 97.31 240 GLY B N 1
ATOM 4784 C CA . GLY B 1 240 ? -1.812 -2.723 -13.367 1 97.31 240 GLY B CA 1
ATOM 4785 C C . GLY B 1 240 ? -1.795 -1.541 -12.422 1 97.31 240 GLY B C 1
ATOM 4786 O O . GLY B 1 240 ? -0.745 -0.939 -12.188 1 97.31 240 GLY B O 1
ATOM 4787 N N . ILE B 1 241 ? -2.92 -1.146 -11.836 1 97.62 241 ILE B N 1
ATOM 4788 C CA . ILE B 1 241 ? -3.012 -0.039 -10.891 1 97.62 241 ILE B CA 1
ATOM 4789 C C . ILE B 1 241 ? -2.963 -0.576 -9.461 1 97.62 241 ILE B C 1
ATOM 4791 O O . ILE B 1 241 ? -3.701 -1.502 -9.117 1 97.62 241 ILE B O 1
ATOM 4795 N N . PRO B 1 242 ? -2.139 -0.015 -8.594 1 97.69 242 PRO B N 1
ATOM 4796 C CA . PRO B 1 242 ? -2.004 -0.53 -7.227 1 97.69 242 PRO B CA 1
ATOM 4797 C C . PRO B 1 242 ? -3.322 -0.516 -6.457 1 97.69 242 PRO B C 1
ATOM 4799 O O . PRO B 1 242 ? -3.969 0.529 -6.352 1 97.69 242 PRO B O 1
ATOM 4802 N N . THR B 1 243 ? -3.721 -1.661 -5.949 1 98.25 243 THR B N 1
ATOM 4803 C CA . THR B 1 243 ? -4.891 -1.786 -5.086 1 98.25 243 THR B CA 1
ATOM 4804 C C . THR B 1 243 ? -4.91 -3.145 -4.395 1 98.25 243 THR B C 1
ATOM 4806 O O . THR B 1 243 ? -4.137 -4.039 -4.746 1 98.25 243 THR B O 1
ATOM 4809 N N . GLY B 1 244 ? -5.562 -3.289 -3.338 1 98.62 244 GLY B N 1
ATOM 4810 C CA . GLY B 1 244 ? -5.855 -4.508 -2.602 1 98.62 244 GLY B CA 1
ATOM 4811 C C . GLY B 1 244 ? -7.195 -4.473 -1.891 1 98.62 244 GLY B C 1
ATOM 4812 O O . GLY B 1 244 ? -7.82 -3.414 -1.791 1 98.62 244 GLY B O 1
ATOM 4813 N N . ALA B 1 245 ? -7.617 -5.578 -1.454 1 98.88 245 ALA B N 1
ATOM 4814 C CA . ALA B 1 245 ? -8.891 -5.676 -0.737 1 98.88 245 ALA B CA 1
ATOM 4815 C C . ALA B 1 245 ? -8.859 -6.816 0.276 1 98.88 245 ALA B C 1
ATOM 4817 O O . ALA B 1 245 ? -8.219 -7.848 0.042 1 98.88 245 ALA B O 1
ATOM 4818 N N . MET B 1 246 ? -9.406 -6.602 1.362 1 98.88 246 MET B N 1
ATOM 4819 C CA . MET B 1 246 ? -9.789 -7.652 2.299 1 98.88 246 MET B CA 1
ATOM 4820 C C . MET B 1 246 ? -11.305 -7.816 2.342 1 98.88 246 MET B C 1
ATOM 4822 O O . MET B 1 246 ? -12.039 -6.84 2.514 1 98.88 246 MET B O 1
ATOM 4826 N N . LEU B 1 247 ? -11.805 -8.961 2.07 1 98.81 247 LEU B N 1
ATOM 4827 C CA . LEU B 1 247 ? -13.219 -9.281 2.221 1 98.81 247 LEU B CA 1
ATOM 4828 C C . LEU B 1 247 ? -13.438 -10.227 3.396 1 98.81 247 LEU B C 1
ATOM 4830 O O . LEU B 1 247 ? -12.648 -11.164 3.604 1 98.81 247 LEU B O 1
ATOM 4834 N N . ALA B 1 248 ? -14.438 -9.992 4.16 1 98.75 248 ALA B N 1
ATOM 4835 C CA . ALA B 1 248 ? -14.828 -10.867 5.262 1 98.75 248 ALA B CA 1
ATOM 4836 C C . ALA B 1 248 ? -16.328 -11.078 5.285 1 98.75 248 ALA B C 1
ATOM 4838 O O . ALA B 1 248 ? -17.094 -10.227 4.816 1 98.75 248 ALA B O 1
ATOM 4839 N N . LYS B 1 249 ? -16.75 -12.234 5.809 1 98.56 249 LYS B N 1
ATOM 4840 C CA . LYS B 1 249 ? -18.172 -12.5 5.969 1 98.56 249 LYS B CA 1
ATOM 4841 C C . LYS B 1 249 ? -18.859 -11.391 6.758 1 98.56 249 LYS B C 1
ATOM 4843 O O . LYS B 1 249 ? -18.281 -10.828 7.684 1 98.56 249 LYS B O 1
ATOM 4848 N N . ASN B 1 250 ? -20.156 -11.164 6.48 1 97.88 250 ASN B N 1
ATOM 4849 C CA . ASN B 1 250 ? -20.922 -10.062 7.043 1 97.88 250 ASN B CA 1
ATOM 4850 C C . ASN B 1 250 ? -20.875 -10.062 8.57 1 97.88 250 ASN B C 1
ATOM 4852 O O . ASN B 1 250 ? -20.812 -9 9.188 1 97.88 250 ASN B O 1
ATOM 4856 N N . LYS B 1 251 ? -20.844 -11.18 9.148 1 97.44 251 LYS B N 1
ATOM 4857 C CA . LYS B 1 251 ? -20.938 -11.289 10.602 1 97.44 251 LYS B CA 1
ATOM 4858 C C . LYS B 1 251 ? -19.688 -10.719 11.273 1 97.44 251 LYS B C 1
ATOM 4860 O O . LYS B 1 251 ? -19.703 -10.43 12.469 1 97.44 251 LYS B O 1
ATOM 4865 N N . TYR B 1 252 ? -18.594 -10.539 10.484 1 97.62 252 TYR B N 1
ATOM 4866 C CA . TYR B 1 252 ? -17.344 -10.039 11.07 1 97.62 252 TYR B CA 1
ATOM 4867 C C . TYR B 1 252 ? -17.172 -8.555 10.789 1 97.62 252 TYR B C 1
ATOM 4869 O O . TYR B 1 252 ? -16.25 -7.918 11.312 1 97.62 252 TYR B O 1
ATOM 4877 N N . ALA B 1 253 ? -18 -7.941 10 1 94.75 253 ALA B N 1
ATOM 4878 C CA . ALA B 1 253 ? -17.797 -6.602 9.453 1 94.75 253 ALA B CA 1
ATOM 4879 C C . ALA B 1 253 ? -17.797 -5.551 10.562 1 94.75 253 ALA B C 1
ATOM 4881 O O . ALA B 1 253 ? -17.078 -4.555 10.477 1 94.75 253 ALA B O 1
ATOM 4882 N N . SER B 1 254 ? -18.531 -5.746 11.633 1 94.38 254 SER B N 1
ATOM 4883 C CA . SER B 1 254 ? -18.719 -4.746 12.68 1 94.38 254 SER B CA 1
ATOM 4884 C C . SER B 1 254 ? -17.453 -4.594 13.516 1 94.38 254 SER B C 1
ATOM 4886 O O . SER B 1 254 ? -17.297 -3.621 14.258 1 94.38 254 SER B O 1
ATOM 4888 N N . TYR B 1 255 ? -16.5 -5.535 13.414 1 94.75 255 TYR B N 1
ATOM 4889 C CA . TYR B 1 255 ? -15.258 -5.449 14.172 1 94.75 255 TYR B CA 1
ATOM 4890 C C . TYR B 1 255 ? -14.391 -4.297 13.68 1 94.75 255 TYR B C 1
ATOM 4892 O O . TYR B 1 255 ? -13.547 -3.789 14.422 1 94.75 255 TYR B O 1
ATOM 4900 N N . PHE B 1 256 ? -14.492 -3.928 12.375 1 93.5 256 PHE B N 1
ATOM 4901 C CA . PHE B 1 256 ? -13.852 -2.723 11.852 1 93.5 256 PHE B CA 1
ATOM 4902 C C . PHE B 1 256 ? -14.836 -1.56 11.836 1 93.5 256 PHE B C 1
ATOM 4904 O O . PHE B 1 256 ? -15.352 -1.193 10.773 1 93.5 256 PHE B O 1
ATOM 4911 N N . SER B 1 257 ? -15.055 -1.004 12.953 1 90.12 257 SER B N 1
ATOM 4912 C CA . SER B 1 257 ? -15.867 0.202 13.062 1 90.12 257 SER B CA 1
ATOM 4913 C C . SER B 1 257 ? -15.047 1.451 12.75 1 90.12 257 SER B C 1
ATOM 4915 O O . SER B 1 257 ? -13.844 1.367 12.516 1 90.12 257 SER B O 1
ATOM 4917 N N . ALA B 1 258 ? -15.648 2.572 12.719 1 89.38 258 ALA B N 1
ATOM 4918 C CA . ALA B 1 258 ? -14.992 3.824 12.352 1 89.38 258 ALA B CA 1
ATOM 4919 C C . ALA B 1 258 ? -13.742 4.055 13.195 1 89.38 258 ALA B C 1
ATOM 4921 O O . ALA B 1 258 ? -13.781 3.949 14.422 1 89.38 258 ALA B O 1
ATOM 4922 N N . GLY B 1 259 ? -12.641 4.254 12.484 1 88.06 259 GLY B N 1
ATOM 4923 C CA . GLY B 1 259 ? -11.398 4.586 13.148 1 88.06 259 GLY B CA 1
ATOM 4924 C C . GLY B 1 259 ? -10.523 3.377 13.414 1 88.06 259 GLY B C 1
ATOM 4925 O O . GLY B 1 259 ? -9.328 3.516 13.688 1 88.06 259 GLY B O 1
ATOM 4926 N N . LYS B 1 260 ? -10.938 2.178 13.344 1 88.69 260 LYS B N 1
ATOM 4927 C CA . LYS B 1 260 ? -10.195 0.978 13.727 1 88.69 260 LYS B CA 1
ATOM 4928 C C . LYS B 1 260 ? -9.109 0.651 12.711 1 88.69 260 LYS B C 1
ATOM 4930 O O . LYS B 1 260 ? -8.086 0.062 13.055 1 88.69 260 LYS B O 1
ATOM 4935 N N . HIS B 1 261 ? -9.438 0.94 11.516 1 92.75 261 HIS B N 1
ATOM 4936 C CA . HIS B 1 261 ? -8.492 0.736 10.422 1 92.75 261 HIS B CA 1
ATOM 4937 C C . HIS B 1 261 ? -8.773 1.684 9.266 1 92.75 261 HIS B C 1
ATOM 4939 O O . HIS B 1 261 ? -9.805 2.355 9.242 1 92.75 261 HIS B O 1
ATOM 4945 N N . GLY B 1 262 ? -7.73 1.857 8.43 1 92.5 262 GLY B N 1
ATOM 4946 C CA . GLY B 1 262 ? -7.934 2.764 7.312 1 92.5 262 GLY B CA 1
ATOM 4947 C C . GLY B 1 262 ? -6.703 2.906 6.434 1 92.5 262 GLY B C 1
ATOM 4948 O O . GLY B 1 262 ? -5.641 2.373 6.754 1 92.5 262 GLY B O 1
ATOM 4949 N N . SER B 1 263 ? -6.902 3.562 5.383 1 93.31 263 SER B N 1
ATOM 4950 C CA . SER B 1 263 ? -5.883 3.873 4.387 1 93.31 263 SER B CA 1
ATOM 4951 C C . SER B 1 263 ? -6.242 5.129 3.598 1 93.31 263 SER B C 1
ATOM 4953 O O . SER B 1 263 ? -7.355 5.246 3.078 1 93.31 263 SER B O 1
ATOM 4955 N N . THR B 1 264 ? -5.293 6.031 3.479 1 93.12 264 THR B N 1
ATOM 4956 C CA . THR B 1 264 ? -5.539 7.289 2.787 1 93.12 264 THR B CA 1
ATOM 4957 C C . THR B 1 264 ? -5.977 7.039 1.347 1 93.12 264 THR B C 1
ATOM 4959 O O . THR B 1 264 ? -6.926 7.66 0.863 1 93.12 264 THR B O 1
ATOM 4962 N N . PHE B 1 265 ? -5.406 6.078 0.706 1 96.38 265 PHE B N 1
ATOM 4963 C CA . PHE B 1 265 ? -5.629 5.852 -0.718 1 96.38 265 PHE B CA 1
ATOM 4964 C C . PHE B 1 265 ? -6.5 4.621 -0.943 1 96.38 265 PHE B C 1
ATOM 4966 O O . PHE B 1 265 ? -6.75 4.23 -2.086 1 96.38 265 PHE B O 1
ATOM 4973 N N . GLY B 1 266 ? -6.855 3.924 0.151 1 97.06 266 GLY B N 1
ATOM 4974 C CA . GLY B 1 266 ? -7.625 2.701 -0.016 1 97.06 266 GLY B CA 1
ATOM 4975 C C . GLY B 1 266 ? -8.914 2.91 -0.789 1 97.06 266 GLY B C 1
ATOM 4976 O O . GLY B 1 266 ? -9.734 3.758 -0.425 1 97.06 266 GLY B O 1
ATOM 4977 N N . GLY B 1 267 ? -9.086 2.168 -1.87 1 97.56 267 GLY B N 1
ATOM 4978 C CA . GLY B 1 267 ? -10.281 2.303 -2.688 1 97.56 267 GLY B CA 1
ATOM 4979 C C . GLY B 1 267 ? -10.297 3.57 -3.521 1 97.56 267 GLY B C 1
ATOM 4980 O O . GLY B 1 267 ? -11.359 4.105 -3.828 1 97.56 267 GLY B O 1
ATOM 4981 N N . ASN B 1 268 ? -9.109 4.078 -3.844 1 97.06 268 ASN B N 1
ATOM 4982 C CA . ASN B 1 268 ? -9.047 5.312 -4.621 1 97.06 268 ASN B CA 1
ATOM 4983 C C . ASN B 1 268 ? -9.789 5.176 -5.949 1 97.06 268 ASN B C 1
ATOM 4985 O O . ASN B 1 268 ? -9.867 4.082 -6.512 1 97.06 268 ASN B O 1
ATOM 4989 N N . PRO B 1 269 ? -10.305 6.297 -6.457 1 97.5 269 PRO B N 1
ATOM 4990 C CA . PRO B 1 269 ? -11.203 6.23 -7.609 1 97.5 269 PRO B CA 1
ATOM 4991 C C . PRO B 1 269 ? -10.523 5.684 -8.859 1 97.5 269 PRO B C 1
ATOM 4993 O O . PRO B 1 269 ? -11.164 5.023 -9.68 1 97.5 269 PRO B O 1
ATOM 4996 N N . LEU B 1 270 ? -9.227 5.91 -9.062 1 98.06 270 LEU B N 1
ATOM 4997 C CA . LEU B 1 270 ? -8.539 5.43 -10.258 1 98.06 270 LEU B CA 1
ATOM 4998 C C . LEU B 1 270 ? -8.484 3.904 -10.273 1 98.06 270 LEU B C 1
ATOM 5000 O O . LEU B 1 270 ? -8.836 3.279 -11.281 1 98.06 270 LEU B O 1
ATOM 5004 N N . ALA B 1 271 ? -8.023 3.32 -9.164 1 98.44 271 ALA B N 1
ATOM 5005 C CA . ALA B 1 271 ? -7.961 1.864 -9.055 1 98.44 271 ALA B CA 1
ATOM 5006 C C . ALA B 1 271 ? -9.352 1.245 -9.164 1 98.44 271 ALA B C 1
ATOM 5008 O O . ALA B 1 271 ? -9.523 0.202 -9.797 1 98.44 271 ALA B O 1
ATOM 5009 N N . MET B 1 272 ? -10.336 1.878 -8.523 1 98.69 272 MET B N 1
ATOM 5010 C CA . MET B 1 272 ? -11.695 1.347 -8.539 1 98.69 272 MET B CA 1
ATOM 5011 C C . MET B 1 272 ? -12.289 1.41 -9.945 1 98.69 272 MET B C 1
ATOM 5013 O O . MET B 1 272 ? -13.047 0.525 -10.344 1 98.69 272 MET B O 1
ATOM 5017 N N . ALA B 1 273 ? -11.953 2.494 -10.672 1 98.81 273 ALA B N 1
ATOM 5018 C CA . ALA B 1 273 ? -12.414 2.59 -12.055 1 98.81 273 ALA B CA 1
ATOM 5019 C C . ALA B 1 273 ? -11.898 1.419 -12.891 1 98.81 273 ALA B C 1
ATOM 5021 O O . ALA B 1 273 ? -12.648 0.814 -13.656 1 98.81 273 ALA B O 1
ATOM 5022 N N . SER B 1 274 ? -10.68 1.098 -12.742 1 98.81 274 SER B N 1
ATOM 5023 C CA . SER B 1 274 ? -10.094 -0.027 -13.461 1 98.81 274 SER B CA 1
ATOM 5024 C C . SER B 1 274 ? -10.672 -1.354 -12.984 1 98.81 274 SER B C 1
ATOM 5026 O O . SER B 1 274 ? -11.055 -2.197 -13.797 1 98.81 274 SER B O 1
ATOM 5028 N N . ALA B 1 275 ? -10.719 -1.542 -11.68 1 98.94 275 ALA B N 1
ATOM 5029 C CA . ALA B 1 275 ? -11.219 -2.783 -11.094 1 98.94 275 ALA B CA 1
ATOM 5030 C C . ALA B 1 275 ? -12.641 -3.074 -11.555 1 98.94 275 ALA B C 1
ATOM 5032 O O . ALA B 1 275 ? -12.992 -4.23 -11.812 1 98.94 275 ALA B O 1
ATOM 5033 N N . ASN B 1 276 ? -13.43 -2.018 -11.586 1 98.88 276 ASN B N 1
ATOM 5034 C CA . ASN B 1 276 ? -14.805 -2.18 -12.047 1 98.88 276 ASN B CA 1
ATOM 5035 C C . ASN B 1 276 ? -14.867 -2.771 -13.453 1 98.88 276 ASN B C 1
ATOM 5037 O O . ASN B 1 276 ? -15.656 -3.682 -13.711 1 98.88 276 ASN B O 1
ATOM 5041 N N . GLU B 1 277 ? -14.047 -2.285 -14.359 1 98.88 277 GLU B N 1
ATOM 5042 C CA . GLU B 1 277 ? -14.016 -2.779 -15.734 1 98.88 277 GLU B CA 1
ATOM 5043 C C . GLU B 1 277 ? -13.422 -4.184 -15.805 1 98.88 277 GLU B C 1
ATOM 5045 O O . GLU B 1 277 ? -13.852 -5.004 -16.625 1 98.88 277 GLU B O 1
ATOM 5050 N N . VAL B 1 278 ? -12.422 -4.473 -14.977 1 98.94 278 VAL B N 1
ATOM 5051 C CA . VAL B 1 278 ? -11.828 -5.805 -14.914 1 98.94 278 VAL B CA 1
ATOM 5052 C C . VAL B 1 278 ? -12.898 -6.832 -14.547 1 98.94 278 VAL B C 1
ATOM 5054 O O . VAL B 1 278 ? -13.031 -7.863 -15.211 1 98.94 278 VAL B O 1
ATOM 5057 N N . LEU B 1 279 ? -13.648 -6.516 -13.477 1 98.88 279 LEU B N 1
ATOM 5058 C CA . LEU B 1 279 ? -14.625 -7.465 -12.961 1 98.88 279 LEU B CA 1
ATOM 5059 C C . LEU B 1 279 ? -15.781 -7.641 -13.938 1 98.88 279 LEU B C 1
ATOM 5061 O O . LEU B 1 279 ? -16.422 -8.695 -13.969 1 98.88 279 LEU B O 1
ATOM 5065 N N . LYS B 1 280 ? -16.078 -6.598 -14.758 1 98.69 280 LYS B N 1
ATOM 5066 C CA . LYS B 1 280 ? -17.062 -6.738 -15.828 1 98.69 280 LYS B CA 1
ATOM 5067 C C . LYS B 1 280 ? -16.547 -7.656 -16.938 1 98.69 280 LYS B C 1
ATOM 5069 O O . LYS B 1 280 ? -17.312 -8.438 -17.5 1 98.69 280 LYS B O 1
ATOM 5074 N N . GLU B 1 281 ? -15.273 -7.535 -17.234 1 98.69 281 GLU B N 1
ATOM 5075 C CA . GLU B 1 281 ? -14.656 -8.289 -18.312 1 98.69 281 GLU B CA 1
ATOM 5076 C C . GLU B 1 281 ? -14.555 -9.773 -17.953 1 98.69 281 GLU B C 1
ATOM 5078 O O . GLU B 1 281 ? -14.742 -10.633 -18.828 1 98.69 281 GLU B O 1
ATOM 5083 N N . ILE B 1 282 ? -14.281 -10.078 -16.703 1 98.56 282 ILE B N 1
ATOM 5084 C CA . ILE B 1 282 ? -14.062 -11.445 -16.25 1 98.56 282 ILE B CA 1
ATOM 5085 C C . ILE B 1 282 ? -15.398 -12.086 -15.883 1 98.56 282 ILE B C 1
ATOM 5087 O O . ILE B 1 282 ? -15.648 -12.367 -14.703 1 98.56 282 ILE B O 1
ATOM 5091 N N . ASP B 1 283 ? -16.203 -12.32 -16.812 1 98 283 ASP B N 1
ATOM 5092 C CA . ASP B 1 283 ? -17.516 -12.945 -16.594 1 98 283 ASP B CA 1
ATOM 5093 C C . ASP B 1 283 ? -17.422 -14.461 -16.734 1 98 283 ASP B C 1
ATOM 5095 O O . ASP B 1 283 ? -16.312 -15.016 -16.844 1 98 283 ASP B O 1
ATOM 5099 N N . SER B 1 284 ? -18.547 -15.148 -16.688 1 98 284 SER B N 1
ATOM 5100 C CA . SER B 1 284 ? -18.578 -16.609 -16.688 1 98 284 SER B CA 1
ATOM 5101 C C . SER B 1 284 ? -18.016 -17.188 -17.969 1 98 284 SER B C 1
ATOM 5103 O O . SER B 1 284 ? -17.312 -18.203 -17.953 1 98 284 SER B O 1
ATOM 5105 N N . ASP B 1 285 ? -18.297 -16.531 -19.109 1 98.5 285 ASP B N 1
ATOM 5106 C CA . ASP B 1 285 ? -17.781 -16.984 -20.391 1 98.5 285 ASP B CA 1
ATOM 5107 C C . ASP B 1 285 ? -16.266 -16.875 -20.453 1 98.5 285 ASP B C 1
ATOM 5109 O O . ASP B 1 285 ? -15.578 -17.766 -20.953 1 98.5 285 ASP B O 1
ATOM 5113 N N . PHE B 1 286 ? -15.781 -15.758 -20.047 1 98.69 286 PHE B N 1
ATOM 5114 C CA . PHE B 1 286 ? -14.336 -15.531 -20 1 98.69 286 PHE B CA 1
ATOM 5115 C C . PHE B 1 286 ? -13.656 -16.609 -19.156 1 98.69 286 PHE B C 1
ATOM 5117 O O . PHE B 1 286 ? -12.641 -17.172 -19.562 1 98.69 286 PHE B O 1
ATOM 5124 N N . LEU B 1 287 ? -14.203 -16.891 -17.984 1 98.81 287 LEU B N 1
ATOM 5125 C CA . LEU B 1 287 ? -13.625 -17.844 -17.047 1 98.81 287 LEU B CA 1
ATOM 5126 C C . LEU B 1 287 ? -13.641 -19.25 -17.641 1 98.81 287 LEU B C 1
ATOM 5128 O O . LEU B 1 287 ? -12.719 -20.031 -17.391 1 98.81 287 LEU B O 1
ATOM 5132 N N . GLU B 1 288 ? -14.641 -19.578 -18.328 1 98.62 288 GLU B N 1
ATOM 5133 C CA . GLU B 1 288 ? -14.688 -20.875 -19 1 98.62 288 GLU B CA 1
ATOM 5134 C C . GLU B 1 288 ? -13.539 -21.031 -20 1 98.62 288 GLU B C 1
ATOM 5136 O O . GLU B 1 288 ? -12.938 -22.094 -20.109 1 98.62 288 GLU B O 1
ATOM 5141 N N . LYS B 1 289 ? -13.336 -19.969 -20.734 1 98.62 289 LYS B N 1
ATOM 5142 C CA . LYS B 1 289 ? -12.219 -19.984 -21.672 1 98.62 289 LYS B CA 1
ATOM 5143 C C . LYS B 1 289 ? -10.891 -20.141 -20.953 1 98.62 289 LYS B C 1
ATOM 5145 O O . LYS B 1 289 ? -9.984 -20.812 -21.453 1 98.62 289 LYS B O 1
ATOM 5150 N N . VAL B 1 290 ? -10.727 -19.469 -19.828 1 98.81 290 VAL B N 1
ATOM 5151 C CA . VAL B 1 290 ? -9.508 -19.594 -19.031 1 98.81 290 VAL B CA 1
ATOM 5152 C C . VAL B 1 290 ? -9.336 -21.047 -18.578 1 98.81 290 VAL B C 1
ATOM 5154 O O . VAL B 1 290 ? -8.234 -21.594 -18.641 1 98.81 290 VAL B O 1
ATOM 5157 N N . THR B 1 291 ? -10.43 -21.656 -18.109 1 98.62 291 THR B N 1
ATOM 5158 C CA . THR B 1 291 ? -10.414 -23.047 -17.688 1 98.62 291 THR B CA 1
ATOM 5159 C C . THR B 1 291 ? -9.961 -23.953 -18.828 1 98.62 291 THR B C 1
ATOM 5161 O O . THR B 1 291 ? -9.086 -24.797 -18.641 1 98.62 291 THR B O 1
ATOM 5164 N N . ASP B 1 292 ? -10.555 -23.734 -19.953 1 98.69 292 ASP B N 1
ATOM 5165 C CA . ASP B 1 292 ? -10.227 -24.531 -21.125 1 98.69 292 ASP B CA 1
ATOM 5166 C C . ASP B 1 292 ? -8.758 -24.375 -21.516 1 98.69 292 ASP B C 1
ATOM 5168 O O . ASP B 1 292 ? -8.078 -25.359 -21.828 1 98.69 292 ASP B O 1
ATOM 5172 N N . LYS B 1 293 ? -8.266 -23.172 -21.562 1 98.81 293 LYS B N 1
ATOM 5173 C CA . LYS B 1 293 ? -6.867 -22.891 -21.875 1 98.81 293 LYS B CA 1
ATOM 5174 C C . LYS B 1 293 ? -5.93 -23.516 -20.844 1 98.81 293 LYS B C 1
ATOM 5176 O O . LYS B 1 293 ? -4.855 -24.016 -21.203 1 98.81 293 LYS B O 1
ATOM 5181 N N . GLY B 1 294 ? -6.367 -23.391 -19.562 1 98.69 294 GLY B N 1
ATOM 5182 C CA . GLY B 1 294 ? -5.566 -24.016 -18.516 1 98.69 294 GLY B CA 1
ATOM 5183 C C . GLY B 1 294 ? -5.402 -25.516 -18.703 1 98.69 294 GLY B C 1
ATOM 5184 O O . GLY B 1 294 ? -4.297 -26.031 -18.578 1 98.69 294 GLY B O 1
ATOM 5185 N N . ILE B 1 295 ? -6.48 -26.188 -18.984 1 98.56 295 ILE B N 1
ATOM 5186 C CA . ILE B 1 295 ? -6.465 -27.641 -19.203 1 98.56 295 ILE B CA 1
ATOM 5187 C C . ILE B 1 295 ? -5.59 -27.953 -20.422 1 98.56 295 ILE B C 1
ATOM 5189 O O . ILE B 1 295 ? -4.727 -28.828 -20.359 1 98.56 295 ILE B O 1
ATOM 5193 N N . PHE B 1 296 ? -5.801 -27.234 -21.469 1 98.75 296 PHE B N 1
ATOM 5194 C CA . PHE B 1 296 ? -5.043 -27.406 -22.703 1 98.75 296 PHE B CA 1
ATOM 5195 C C . PHE B 1 296 ? -3.549 -27.234 -22.453 1 98.75 296 PHE B C 1
ATOM 5197 O O . PHE B 1 296 ? -2.75 -28.094 -22.844 1 98.75 296 PHE B O 1
ATOM 5204 N N . PHE B 1 297 ? -3.166 -26.141 -21.875 1 98.81 297 PHE B N 1
ATOM 5205 C CA . PHE B 1 297 ? -1.769 -25.781 -21.688 1 98.81 297 PHE B CA 1
ATOM 5206 C C . PHE B 1 297 ? -1.065 -26.766 -20.766 1 98.81 297 PHE B C 1
ATOM 5208 O O . PHE B 1 297 ? 0.065 -27.172 -21.031 1 98.81 297 PHE B O 1
ATOM 5215 N N . LEU B 1 298 ? -1.692 -27.109 -19.641 1 98.56 298 LEU B N 1
ATOM 5216 C CA . LEU B 1 298 ? -1.121 -28.094 -18.719 1 98.56 298 LEU B CA 1
ATOM 5217 C C . LEU B 1 298 ? -0.894 -29.422 -19.422 1 98.56 298 LEU B C 1
ATOM 5219 O O . LEU B 1 298 ? 0.144 -30.062 -19.219 1 98.56 298 LEU B O 1
ATOM 5223 N N . LYS B 1 299 ? -1.883 -29.891 -20.172 1 98.56 299 LYS B N 1
ATOM 5224 C CA . LYS B 1 299 ? -1.751 -31.125 -20.938 1 98.56 299 LYS B CA 1
ATOM 5225 C C . LYS B 1 299 ? -0.594 -31.047 -21.922 1 98.56 299 LYS B C 1
ATOM 5227 O O . LYS B 1 299 ? 0.218 -31.969 -22.016 1 98.56 299 LYS B O 1
ATOM 5232 N N . LEU B 1 300 ? -0.561 -29.969 -22.641 1 98.75 300 LEU B N 1
ATOM 5233 C CA . LEU B 1 300 ? 0.483 -29.766 -23.641 1 98.75 300 LEU B CA 1
ATOM 5234 C C . LEU B 1 300 ? 1.865 -29.797 -23 1 98.75 300 LEU B C 1
ATOM 5236 O O . LEU B 1 300 ? 2.771 -30.469 -23.5 1 98.75 300 LEU B O 1
ATOM 5240 N N . LEU B 1 301 ? 2.076 -29.078 -21.906 1 98.88 301 LEU B N 1
ATOM 5241 C CA . LEU B 1 301 ? 3.352 -29.047 -21.203 1 98.88 301 LEU B CA 1
ATOM 5242 C C . LEU B 1 301 ? 3.721 -30.438 -20.688 1 98.88 301 LEU B C 1
ATOM 5244 O O . LEU B 1 301 ? 4.883 -30.844 -20.75 1 98.88 301 LEU B O 1
ATOM 5248 N N . THR B 1 302 ? 2.738 -31.125 -20.141 1 98.5 302 THR B N 1
ATOM 5249 C CA . THR B 1 302 ? 2.986 -32.469 -19.609 1 98.5 302 THR B CA 1
ATOM 5250 C C . THR B 1 302 ? 3.453 -33.406 -20.734 1 98.5 302 THR B C 1
ATOM 5252 O O . THR B 1 302 ? 4.426 -34.156 -20.562 1 98.5 302 THR B O 1
ATOM 5255 N N . GLU B 1 303 ? 2.785 -33.375 -21.812 1 98.25 303 GLU B N 1
ATOM 5256 C CA . GLU B 1 303 ? 3.123 -34.219 -22.953 1 98.25 303 GLU B CA 1
ATOM 5257 C C . GLU B 1 303 ? 4.523 -33.906 -23.484 1 98.25 303 GLU B C 1
ATOM 5259 O O . GLU B 1 303 ? 5.285 -34.812 -23.797 1 98.25 303 GLU B O 1
ATOM 5264 N N . LYS B 1 304 ? 4.887 -32.688 -23.5 1 98.25 304 LYS B N 1
ATOM 5265 C CA . LYS B 1 304 ? 6.137 -32.281 -24.125 1 98.25 304 LYS B CA 1
ATOM 5266 C C . LYS B 1 304 ? 7.305 -32.375 -23.141 1 98.25 304 LYS B C 1
ATOM 5268 O O . LYS B 1 304 ? 8.453 -32.562 -23.562 1 98.25 304 LYS B O 1
ATOM 5273 N N . LEU B 1 305 ? 7.051 -32.125 -21.859 1 98.56 305 LEU B N 1
ATOM 5274 C CA . LEU B 1 305 ? 8.172 -31.875 -20.953 1 98.56 305 LEU B CA 1
ATOM 5275 C C . LEU B 1 305 ? 8.359 -33.031 -19.969 1 98.56 305 LEU B C 1
ATOM 5277 O O . LEU B 1 305 ? 9.445 -33.219 -19.406 1 98.56 305 LEU B O 1
ATOM 5281 N N . SER B 1 306 ? 7.312 -33.844 -19.703 1 97.12 306 SER B N 1
ATOM 5282 C CA . SER B 1 306 ? 7.406 -34.875 -18.688 1 97.12 306 SER B CA 1
ATOM 5283 C C . SER B 1 306 ? 8.43 -35.938 -19.078 1 97.12 306 SER B C 1
ATOM 5285 O O . SER B 1 306 ? 8.961 -36.656 -18.219 1 97.12 306 SER B O 1
ATOM 5287 N N . VAL B 1 307 ? 8.773 -36.062 -20.344 1 96.94 307 VAL B N 1
ATOM 5288 C CA . VAL B 1 307 ? 9.68 -37.094 -20.844 1 96.94 307 VAL B CA 1
ATOM 5289 C C . VAL B 1 307 ? 11.125 -36.625 -20.688 1 96.94 307 VAL B C 1
ATOM 5291 O O . VAL B 1 307 ? 12.055 -37.438 -20.797 1 96.94 307 VAL B O 1
ATOM 5294 N N . LYS B 1 308 ? 11.305 -35.406 -20.344 1 97.25 308 LYS B N 1
ATOM 5295 C CA . LYS B 1 308 ? 12.648 -34.844 -20.25 1 97.25 308 LYS B CA 1
ATOM 5296 C C . LYS B 1 308 ? 13.281 -35.156 -18.906 1 97.25 308 LYS B C 1
ATOM 5298 O O . LYS B 1 308 ? 12.641 -35 -17.859 1 97.25 308 LYS B O 1
ATOM 5303 N N . ALA B 1 309 ? 14.547 -35.469 -18.906 1 97.19 309 ALA B N 1
ATOM 5304 C CA . ALA B 1 309 ? 15.273 -35.812 -17.688 1 97.19 309 ALA B CA 1
ATOM 5305 C C . ALA B 1 309 ? 15.438 -34.594 -16.781 1 97.19 309 ALA B C 1
ATOM 5307 O O . ALA B 1 309 ? 15.578 -34.719 -15.57 1 97.19 309 ALA B O 1
ATOM 5308 N N . THR B 1 310 ? 15.305 -33.406 -17.344 1 97.5 310 THR B N 1
ATOM 5309 C CA . THR B 1 310 ? 15.539 -32.156 -16.609 1 97.5 310 THR B CA 1
ATOM 5310 C C . THR B 1 310 ? 14.289 -31.75 -15.836 1 97.5 310 THR B C 1
ATOM 5312 O O . THR B 1 310 ? 14.344 -30.875 -14.961 1 97.5 310 THR B O 1
ATOM 5315 N N . VAL B 1 311 ? 13.156 -32.438 -16.125 1 98.56 311 VAL B N 1
ATOM 5316 C CA . VAL B 1 311 ? 11.883 -32.031 -15.539 1 98.56 311 VAL B CA 1
ATOM 5317 C C . VAL B 1 311 ? 11.43 -33.062 -14.516 1 98.56 311 VAL B C 1
ATOM 5319 O O . VAL B 1 311 ? 11.312 -34.25 -14.836 1 98.56 311 VAL B O 1
ATOM 5322 N N . LYS B 1 312 ? 11.203 -32.594 -13.305 1 98.31 312 LYS B N 1
ATOM 5323 C CA . LYS B 1 312 ? 10.797 -33.469 -12.211 1 98.31 312 LYS B CA 1
ATOM 5324 C C . LYS B 1 312 ? 9.281 -33.594 -12.133 1 98.31 312 LYS B C 1
ATOM 5326 O O . LYS B 1 312 ? 8.75 -34.688 -11.898 1 98.31 312 LYS B O 1
ATOM 5331 N N . SER B 1 313 ? 8.57 -32.469 -12.258 1 98.06 313 SER B N 1
ATOM 5332 C CA . SER B 1 313 ? 7.109 -32.469 -12.188 1 98.06 313 SER B CA 1
ATOM 5333 C C . SER B 1 313 ? 6.527 -31.219 -12.828 1 98.06 313 SER B C 1
ATOM 5335 O O . SER B 1 313 ? 7.227 -30.219 -12.992 1 98.06 313 SER B O 1
ATOM 5337 N N . ILE B 1 314 ? 5.391 -31.312 -13.281 1 98.62 314 ILE B N 1
ATOM 5338 C CA . ILE B 1 314 ? 4.586 -30.203 -13.781 1 98.62 314 ILE B CA 1
ATOM 5339 C C . ILE B 1 314 ? 3.264 -30.141 -13.023 1 98.62 314 ILE B C 1
ATOM 5341 O O . ILE B 1 314 ? 2.564 -31.141 -12.898 1 98.62 314 ILE B O 1
ATOM 5345 N N . ARG B 1 315 ? 2.965 -28.953 -12.422 1 98.12 315 ARG B N 1
ATOM 5346 C CA . ARG B 1 315 ? 1.774 -28.812 -11.586 1 98.12 315 ARG B CA 1
ATOM 5347 C C . ARG B 1 315 ? 1.158 -27.422 -11.734 1 98.12 315 ARG B C 1
ATOM 5349 O O . ARG B 1 315 ? 1.798 -26.5 -12.25 1 98.12 315 ARG B O 1
ATOM 5356 N N . GLY B 1 316 ? -0.112 -27.312 -11.25 1 96.88 316 GLY B N 1
ATOM 5357 C CA . GLY B 1 316 ? -0.788 -26.031 -11.258 1 96.88 316 GLY B CA 1
ATOM 5358 C C . GLY B 1 316 ? -2.287 -26.141 -11.461 1 96.88 316 GLY B C 1
ATOM 5359 O O . GLY B 1 316 ? -2.848 -27.234 -11.383 1 96.88 316 GLY B O 1
ATOM 5360 N N . LEU B 1 317 ? -2.871 -25.016 -11.523 1 97.44 317 LEU B N 1
ATOM 5361 C CA . LEU B 1 317 ? -4.305 -24.859 -11.758 1 97.44 317 LEU B CA 1
ATOM 5362 C C . LEU B 1 317 ? -4.586 -23.641 -12.617 1 97.44 317 LEU B C 1
ATOM 5364 O O . LEU B 1 317 ? -4.07 -22.547 -12.352 1 97.44 317 LEU B O 1
ATOM 5368 N N . GLY B 1 318 ? -5.48 -23.859 -13.719 1 98.19 318 GLY B N 1
ATOM 5369 C CA . GLY B 1 318 ? -5.684 -22.766 -14.664 1 98.19 318 GLY B CA 1
ATOM 5370 C C . GLY B 1 318 ? -4.402 -22.328 -15.344 1 98.19 318 GLY B C 1
ATOM 5371 O O . GLY B 1 318 ? -3.65 -23.141 -15.867 1 98.19 318 GLY B O 1
ATOM 5372 N N . LEU B 1 319 ? -4.172 -21.062 -15.414 1 98.88 319 LEU B N 1
ATOM 5373 C CA . LEU B 1 319 ? -2.988 -20.516 -16.062 1 98.88 319 LEU B CA 1
ATOM 5374 C C . LEU B 1 319 ? -1.961 -20.062 -15.039 1 98.88 319 LEU B C 1
ATOM 5376 O O . LEU B 1 319 ? -1.378 -18.984 -15.172 1 98.88 319 LEU B O 1
ATOM 5380 N N . MET B 1 320 ? -1.882 -20.797 -13.992 1 98.81 320 MET B N 1
ATOM 5381 C CA . MET B 1 320 ? -0.82 -20.766 -12.992 1 98.81 320 MET B CA 1
ATOM 5382 C C . MET B 1 320 ? -0.122 -22.125 -12.898 1 98.81 320 MET B C 1
ATOM 5384 O O . MET B 1 320 ? -0.635 -23.047 -12.266 1 98.81 320 MET B O 1
ATOM 5388 N N . ILE B 1 321 ? 1.055 -22.203 -13.547 1 98.81 321 ILE B N 1
ATOM 5389 C CA . ILE B 1 321 ? 1.682 -23.5 -13.75 1 98.81 321 ILE B CA 1
ATOM 5390 C C . ILE B 1 321 ? 3.137 -23.453 -13.289 1 98.81 321 ILE B C 1
ATOM 5392 O O . ILE B 1 321 ? 3.818 -22.438 -13.477 1 98.81 321 ILE B O 1
ATOM 5396 N N . GLY B 1 322 ? 3.588 -24.5 -12.648 1 98.81 322 GLY B N 1
ATOM 5397 C CA . GLY B 1 322 ? 4.973 -24.672 -12.234 1 98.81 322 GLY B CA 1
ATOM 5398 C C . GLY B 1 322 ? 5.637 -25.875 -12.875 1 98.81 322 GLY B C 1
ATOM 5399 O O . GLY B 1 322 ? 5.039 -26.953 -12.953 1 98.81 322 GLY B O 1
ATOM 5400 N N . ILE B 1 323 ? 6.773 -25.703 -13.438 1 98.88 323 ILE B N 1
ATOM 5401 C CA . ILE B 1 323 ? 7.617 -26.766 -13.953 1 98.88 323 ILE B CA 1
ATOM 5402 C C . ILE B 1 323 ? 8.812 -26.969 -13.031 1 98.88 323 ILE B C 1
ATOM 5404 O O . ILE B 1 323 ? 9.742 -26.172 -13.016 1 98.88 323 ILE B O 1
ATOM 5408 N N . GLN B 1 324 ? 8.797 -28 -12.258 1 98.75 324 GLN B N 1
ATOM 5409 C CA . GLN B 1 324 ? 9.891 -28.297 -11.328 1 98.75 324 GLN B CA 1
ATOM 5410 C C . GLN B 1 324 ? 11.055 -28.984 -12.047 1 98.75 324 GLN B C 1
ATOM 5412 O O . GLN B 1 324 ? 10.859 -29.969 -12.742 1 98.75 324 GLN B O 1
ATOM 5417 N N . LEU B 1 325 ? 12.156 -28.469 -11.898 1 98.69 325 LEU B N 1
ATOM 5418 C CA . LEU B 1 325 ? 13.344 -29.031 -12.523 1 98.69 325 LEU B CA 1
ATOM 5419 C C . LEU B 1 325 ? 14.047 -30 -11.578 1 98.69 325 LEU B C 1
ATOM 5421 O O . LEU B 1 325 ? 13.922 -29.875 -10.359 1 98.69 325 LEU B O 1
ATOM 5425 N N . THR B 1 326 ? 14.844 -30.906 -12.086 1 97.94 326 THR B N 1
ATOM 5426 C CA . THR B 1 326 ? 15.578 -31.906 -11.312 1 97.94 326 THR B CA 1
ATOM 5427 C C . THR B 1 326 ? 16.797 -31.266 -10.641 1 97.94 326 THR B C 1
ATOM 5429 O O . THR B 1 326 ? 17.25 -31.75 -9.594 1 97.94 326 THR B O 1
ATOM 5432 N N . ASP B 1 327 ? 17.328 -30.234 -11.234 1 95.62 327 ASP B N 1
ATOM 5433 C CA . ASP B 1 327 ? 18.5 -29.5 -10.727 1 95.62 327 ASP B CA 1
ATOM 5434 C C . ASP B 1 327 ? 18.172 -28.031 -10.531 1 95.62 327 ASP B C 1
ATOM 5436 O O . ASP B 1 327 ? 18.078 -27.266 -11.5 1 95.62 327 ASP B O 1
ATOM 5440 N N . GLU B 1 328 ? 18.109 -27.641 -9.273 1 91.56 328 GLU B N 1
ATOM 5441 C CA . GLU B 1 328 ? 17.734 -26.266 -8.945 1 91.56 328 GLU B CA 1
ATOM 5442 C C . GLU B 1 328 ? 18.734 -25.266 -9.516 1 91.56 328 GLU B C 1
ATOM 5444 O O . GLU B 1 328 ? 18.375 -24.125 -9.805 1 91.56 328 GLU B O 1
ATOM 5449 N N . LYS B 1 329 ? 19.906 -25.641 -9.688 1 92.94 329 LYS B N 1
ATOM 5450 C CA . LYS B 1 329 ? 20.969 -24.75 -10.164 1 92.94 329 LYS B CA 1
ATOM 5451 C C . LYS B 1 329 ? 20.719 -24.359 -11.617 1 92.94 329 LYS B C 1
ATOM 5453 O O . LYS B 1 329 ? 21.312 -23.391 -12.109 1 92.94 329 LYS B O 1
ATOM 5458 N N . LYS B 1 330 ? 19.797 -25 -12.203 1 95.56 330 LYS B N 1
ATOM 5459 C CA . LYS B 1 330 ? 19.562 -24.766 -13.625 1 95.56 330 LYS B CA 1
ATOM 5460 C C . LYS B 1 330 ? 18.484 -23.719 -13.836 1 95.56 330 LYS B C 1
ATOM 5462 O O . LYS B 1 330 ? 18.344 -23.172 -14.938 1 95.56 330 LYS B O 1
ATOM 5467 N N . VAL B 1 331 ? 17.719 -23.375 -12.875 1 97.44 331 VAL B N 1
ATOM 5468 C CA . VAL B 1 331 ? 16.562 -22.5 -13.023 1 97.44 331 VAL B CA 1
ATOM 5469 C C . VAL B 1 331 ? 17.016 -21.156 -13.594 1 97.44 331 VAL B C 1
ATOM 5471 O O . VAL B 1 331 ? 16.469 -20.688 -14.609 1 97.44 331 VAL B O 1
ATOM 5474 N N . PRO B 1 332 ? 18.094 -20.547 -12.992 1 96.81 332 PRO B N 1
ATOM 5475 C CA . PRO B 1 332 ? 18.531 -19.266 -13.555 1 96.81 332 PRO B CA 1
ATOM 5476 C C . PRO B 1 332 ? 18.984 -19.375 -15.008 1 96.81 332 PRO B C 1
ATOM 5478 O O . PRO B 1 332 ? 18.75 -18.484 -15.812 1 96.81 332 PRO B O 1
ATOM 5481 N N . GLU B 1 333 ? 19.625 -20.422 -15.289 1 97.62 333 GLU B N 1
ATOM 5482 C CA . GLU B 1 333 ? 20.109 -20.641 -16.641 1 97.62 333 GLU B CA 1
ATOM 5483 C C . GLU B 1 333 ? 18.953 -20.781 -17.625 1 97.62 333 GLU B C 1
ATOM 5485 O O . GLU B 1 333 ? 18.969 -20.188 -18.719 1 97.62 333 GLU B O 1
ATOM 5490 N N . VAL B 1 334 ? 17.984 -21.547 -17.266 1 98.38 334 VAL B N 1
ATOM 5491 C CA . VAL B 1 334 ? 16.812 -21.766 -18.109 1 98.38 334 VAL B CA 1
ATOM 5492 C C . VAL B 1 334 ? 16.094 -20.438 -18.328 1 98.38 334 VAL B C 1
ATOM 5494 O O . VAL B 1 334 ? 15.695 -20.125 -19.453 1 98.38 334 VAL B O 1
ATOM 5497 N N . LEU B 1 335 ? 15.906 -19.656 -17.312 1 98.31 335 LEU B N 1
ATOM 5498 C CA . LEU B 1 335 ? 15.234 -18.375 -17.406 1 98.31 335 LEU B CA 1
ATOM 5499 C C . LEU B 1 335 ? 16 -17.438 -18.344 1 98.31 335 LEU B C 1
ATOM 5501 O O . LEU B 1 335 ? 15.391 -16.703 -19.125 1 98.31 335 LEU B O 1
ATOM 5505 N N . ALA B 1 336 ? 17.297 -17.453 -18.234 1 98.06 336 ALA B N 1
ATOM 5506 C CA . ALA B 1 336 ? 18.125 -16.625 -19.109 1 98.06 336 ALA B CA 1
ATOM 5507 C C . ALA B 1 336 ? 17.969 -17.031 -20.562 1 98.06 336 ALA B C 1
ATOM 5509 O O . ALA B 1 336 ? 17.875 -16.188 -21.453 1 98.06 336 ALA B O 1
ATOM 5510 N N . LEU B 1 337 ? 17.969 -18.312 -20.797 1 98.5 337 LEU B N 1
ATOM 5511 C CA . LEU B 1 337 ? 17.828 -18.828 -22.156 1 98.5 337 LEU B CA 1
ATOM 5512 C C . LEU B 1 337 ? 16.453 -18.484 -22.719 1 98.5 337 LEU B C 1
ATOM 5514 O O . LEU B 1 337 ? 16.328 -18.156 -23.891 1 98.5 337 LEU B O 1
ATOM 5518 N N . LEU B 1 338 ? 15.422 -18.625 -21.891 1 98.62 338 LEU B N 1
ATOM 5519 C CA . LEU B 1 338 ? 14.078 -18.234 -22.328 1 98.62 338 LEU B CA 1
ATOM 5520 C C . LEU B 1 338 ? 14.031 -16.766 -22.734 1 98.62 338 LEU B C 1
ATOM 5522 O O . LEU B 1 338 ? 13.5 -16.422 -23.781 1 98.62 338 LEU B O 1
ATOM 5526 N N . ARG B 1 339 ? 14.57 -15.961 -21.891 1 98.06 339 ARG B N 1
ATOM 5527 C CA . ARG B 1 339 ? 14.594 -14.523 -22.141 1 98.06 339 ARG B CA 1
ATOM 5528 C C . ARG B 1 339 ? 15.336 -14.211 -23.438 1 98.06 339 ARG B C 1
ATOM 5530 O O . ARG B 1 339 ? 14.891 -13.383 -24.234 1 98.06 339 ARG B O 1
ATOM 5537 N N . GLU B 1 340 ? 16.453 -14.836 -23.641 1 97.94 340 GLU B N 1
ATOM 5538 C CA . GLU B 1 340 ? 17.266 -14.641 -24.859 1 97.94 340 GLU B CA 1
ATOM 5539 C C . GLU B 1 340 ? 16.484 -15.047 -26.109 1 97.94 340 GLU B C 1
ATOM 5541 O O . GLU B 1 340 ? 16.75 -14.547 -27.203 1 97.94 340 GLU B O 1
ATOM 5546 N N . ASN B 1 341 ? 15.578 -15.938 -25.859 1 98.38 341 ASN B N 1
ATOM 5547 C CA . ASN B 1 341 ? 14.789 -16.422 -27 1 98.38 341 ASN B CA 1
ATOM 5548 C C . ASN B 1 341 ? 13.398 -15.789 -27.016 1 98.38 341 ASN B C 1
ATOM 5550 O O . ASN B 1 341 ? 12.492 -16.312 -27.656 1 98.38 341 ASN B O 1
ATOM 5554 N N . GLY B 1 342 ? 13.172 -14.766 -26.25 1 98.19 342 GLY B N 1
ATOM 5555 C CA . GLY B 1 342 ? 11.992 -13.93 -26.406 1 98.19 342 GLY B CA 1
ATOM 5556 C C . GLY B 1 342 ? 10.836 -14.359 -25.531 1 98.19 342 GLY B C 1
ATOM 5557 O O . GLY B 1 342 ? 9.672 -14.07 -25.828 1 98.19 342 GLY B O 1
ATOM 5558 N N . LEU B 1 343 ? 11.086 -15.078 -24.484 1 98.75 343 LEU B N 1
ATOM 5559 C CA . LEU B 1 343 ? 10.039 -15.469 -23.531 1 98.75 343 LEU B CA 1
ATOM 5560 C C . LEU B 1 343 ? 10.438 -15.109 -22.109 1 98.75 343 LEU B C 1
ATOM 5562 O O . LEU B 1 343 ? 11.562 -15.383 -21.688 1 98.75 343 LEU B O 1
ATOM 5566 N N . LEU B 1 344 ? 9.539 -14.422 -21.422 1 98.75 344 LEU B N 1
ATOM 5567 C CA . LEU B 1 344 ? 9.773 -14.086 -20.016 1 98.75 344 LEU B CA 1
ATOM 5568 C C . LEU B 1 344 ? 9.016 -15.031 -19.094 1 98.75 344 LEU B C 1
ATOM 5570 O O . LEU B 1 344 ? 7.828 -15.297 -19.297 1 98.75 344 LEU B O 1
ATOM 5574 N N . ALA B 1 345 ? 9.664 -15.586 -18.141 1 98.69 345 ALA B N 1
ATOM 5575 C CA . ALA B 1 345 ? 9.086 -16.453 -17.125 1 98.69 345 ALA B CA 1
ATOM 5576 C C . ALA B 1 345 ? 9.656 -16.141 -15.742 1 98.69 345 ALA B C 1
ATOM 5578 O O . ALA B 1 345 ? 10.508 -15.266 -15.602 1 98.69 345 ALA B O 1
ATOM 5579 N N . LEU B 1 346 ? 9.102 -16.766 -14.711 1 98.44 346 LEU B N 1
ATOM 5580 C CA . LEU B 1 346 ? 9.492 -16.5 -13.336 1 98.44 346 LEU B CA 1
ATOM 5581 C C . LEU B 1 346 ? 10.055 -17.766 -12.68 1 98.44 346 LEU B C 1
ATOM 5583 O O . LEU B 1 346 ? 9.922 -18.859 -13.227 1 98.44 346 LEU B O 1
ATOM 5587 N N . SER B 1 347 ? 10.719 -17.578 -11.594 1 97.62 347 SER B N 1
ATOM 5588 C CA . SER B 1 347 ? 11.094 -18.688 -10.711 1 97.62 347 SER B CA 1
ATOM 5589 C C . SER B 1 347 ? 10.18 -18.75 -9.492 1 97.62 347 SER B C 1
ATOM 5591 O O . SER B 1 347 ? 9.508 -17.781 -9.156 1 97.62 347 SER B O 1
ATOM 5593 N N . ALA B 1 348 ? 10.086 -19.797 -8.867 1 97.38 348 ALA B N 1
ATOM 5594 C CA . ALA B 1 348 ? 9.398 -20.016 -7.594 1 97.38 348 ALA B CA 1
ATOM 5595 C C . ALA B 1 348 ? 10.102 -21.078 -6.758 1 97.38 348 ALA B C 1
ATOM 5597 O O . ALA B 1 348 ? 10.664 -22.031 -7.305 1 97.38 348 ALA B O 1
ATOM 5598 N N . GLY B 1 349 ? 9.969 -20.891 -5.477 1 94.88 349 GLY B N 1
ATOM 5599 C CA . GLY B 1 349 ? 10.68 -21.828 -4.633 1 94.88 349 GLY B CA 1
ATOM 5600 C C . GLY B 1 349 ? 12.172 -21.891 -4.93 1 94.88 349 GLY B C 1
ATOM 5601 O O . GLY B 1 349 ? 12.836 -20.859 -5.008 1 94.88 349 GLY B O 1
ATOM 5602 N N . HIS B 1 350 ? 12.625 -23.188 -5.039 1 92.88 350 HIS B N 1
ATOM 5603 C CA . HIS B 1 350 ? 14.062 -23.359 -5.262 1 92.88 350 HIS B CA 1
ATOM 5604 C C . HIS B 1 350 ? 14.336 -23.906 -6.656 1 92.88 350 HIS B C 1
ATOM 5606 O O . HIS B 1 350 ? 15.43 -23.719 -7.195 1 92.88 350 HIS B O 1
ATOM 5612 N N . ASP B 1 351 ? 13.375 -24.547 -7.258 1 97.81 351 ASP B N 1
ATOM 5613 C CA . ASP B 1 351 ? 13.703 -25.312 -8.453 1 97.81 351 ASP B CA 1
ATOM 5614 C C . ASP B 1 351 ? 12.547 -25.297 -9.453 1 97.81 351 ASP B C 1
ATOM 5616 O O . ASP B 1 351 ? 12.391 -26.219 -10.25 1 97.81 351 ASP B O 1
ATOM 5620 N N . VAL B 1 352 ? 11.727 -24.266 -9.398 1 98.69 352 VAL B N 1
ATOM 5621 C CA . VAL B 1 352 ? 10.523 -24.297 -10.227 1 98.69 352 VAL B CA 1
ATOM 5622 C C . VAL B 1 352 ? 10.516 -23.094 -11.172 1 98.69 352 VAL B C 1
ATOM 5624 O O . VAL B 1 352 ? 10.828 -21.969 -10.766 1 98.69 352 VAL B O 1
ATOM 5627 N N . ILE B 1 353 ? 10.266 -23.359 -12.484 1 98.81 353 ILE B N 1
ATOM 5628 C CA . ILE B 1 353 ? 9.859 -22.312 -13.422 1 98.81 353 ILE B CA 1
ATOM 5629 C C . ILE B 1 353 ? 8.375 -22.016 -13.258 1 98.81 353 ILE B C 1
ATOM 5631 O O . ILE B 1 353 ? 7.539 -22.922 -13.367 1 98.81 353 ILE B O 1
ATOM 5635 N N . ARG B 1 354 ? 8.016 -20.844 -12.914 1 98.81 354 ARG B N 1
ATOM 5636 C CA . ARG B 1 354 ? 6.637 -20.422 -12.68 1 98.81 354 ARG B CA 1
ATOM 5637 C C . ARG B 1 354 ? 6.086 -19.656 -13.883 1 98.81 354 ARG B C 1
ATOM 5639 O O . ARG B 1 354 ? 6.684 -18.672 -14.328 1 98.81 354 ARG B O 1
ATOM 5646 N N . LEU B 1 355 ? 5.016 -20.125 -14.414 1 98.94 355 LEU B N 1
ATOM 5647 C CA . LEU B 1 355 ? 4.375 -19.531 -15.586 1 98.94 355 LEU B CA 1
ATOM 5648 C C . LEU B 1 355 ? 3.039 -18.906 -15.211 1 98.94 355 LEU B C 1
ATOM 5650 O O . LEU B 1 355 ? 2.156 -19.578 -14.672 1 98.94 355 LEU B O 1
ATOM 5654 N N . LEU B 1 356 ? 2.906 -17.625 -15.484 1 98.88 356 LEU B N 1
ATOM 5655 C CA . LEU B 1 356 ? 1.688 -16.859 -15.258 1 98.88 356 LEU B CA 1
ATOM 5656 C C . LEU B 1 356 ? 1.283 -16.094 -16.516 1 98.88 356 LEU B C 1
ATOM 5658 O O . LEU B 1 356 ? 1.165 -14.867 -16.5 1 98.88 356 LEU B O 1
ATOM 5662 N N . PRO B 1 357 ? 1.021 -16.797 -17.625 1 98.81 357 PRO B N 1
ATOM 5663 C CA . PRO B 1 357 ? 0.628 -16.047 -18.812 1 98.81 357 PRO B CA 1
ATOM 5664 C C . PRO B 1 357 ? -0.63 -15.203 -18.609 1 98.81 357 PRO B C 1
ATOM 5666 O O . PRO B 1 357 ? -1.525 -15.609 -17.859 1 98.81 357 PRO B O 1
ATOM 5669 N N . PRO B 1 358 ? -0.724 -14.047 -19.297 1 98.81 358 PRO B N 1
ATOM 5670 C CA . PRO B 1 358 ? -2.006 -13.336 -19.281 1 98.81 358 PRO B CA 1
ATOM 5671 C C . PRO B 1 358 ? -3.176 -14.227 -19.688 1 98.81 358 PRO B C 1
ATOM 5673 O O . PRO B 1 358 ? -3.035 -15.055 -20.594 1 98.81 358 PRO B O 1
ATOM 5676 N N . LEU B 1 359 ? -4.312 -13.938 -19.062 1 98.88 359 LEU B N 1
ATOM 5677 C CA . LEU B 1 359 ? -5.461 -14.812 -19.266 1 98.88 359 LEU B CA 1
ATOM 5678 C C . LEU B 1 359 ? -6 -14.672 -20.688 1 98.88 359 LEU B C 1
ATOM 5680 O O . LEU B 1 359 ? -6.684 -15.57 -21.188 1 98.88 359 LEU B O 1
ATOM 5684 N N . VAL B 1 360 ? -5.648 -13.609 -21.391 1 98.5 360 VAL B N 1
ATOM 5685 C CA . VAL B 1 360 ? -6.164 -13.32 -22.719 1 98.5 360 VAL B CA 1
ATOM 5686 C C . VAL B 1 360 ? -5.305 -14.016 -23.781 1 98.5 360 VAL B C 1
ATOM 5688 O O . VAL B 1 360 ? -5.625 -13.984 -24.969 1 98.5 360 VAL B O 1
ATOM 5691 N N . MET B 1 361 ? -4.219 -14.602 -23.359 1 98.44 361 MET B N 1
ATOM 5692 C CA . MET B 1 361 ? -3.348 -15.297 -24.297 1 98.44 361 MET B CA 1
ATOM 5693 C C . MET B 1 361 ? -4.113 -16.391 -25.047 1 98.44 361 MET B C 1
ATOM 5695 O O . MET B 1 361 ? -4.93 -17.094 -24.453 1 98.44 361 MET B O 1
ATOM 5699 N N . THR B 1 362 ? -3.848 -16.562 -26.312 1 98.12 362 THR B N 1
ATOM 5700 C CA . THR B 1 362 ? -4.512 -17.594 -27.109 1 98.12 362 THR B CA 1
ATOM 5701 C C . THR B 1 362 ? -3.809 -18.938 -26.969 1 98.12 362 THR B C 1
ATOM 5703 O O . THR B 1 362 ? -2.67 -19 -26.5 1 98.12 362 THR B O 1
ATOM 5706 N N . LYS B 1 363 ? -4.484 -20 -27.406 1 98.5 363 LYS B N 1
ATOM 5707 C CA . LYS B 1 363 ? -3.881 -21.344 -27.391 1 98.5 363 LYS B CA 1
ATOM 5708 C C . LYS B 1 363 ? -2.656 -21.391 -28.297 1 98.5 363 LYS B C 1
ATOM 5710 O O . LYS B 1 363 ? -1.69 -22.109 -28 1 98.5 363 LYS B O 1
ATOM 5715 N N . VAL B 1 364 ? -2.672 -20.594 -29.359 1 98.44 364 VAL B N 1
ATOM 5716 C CA . VAL B 1 364 ? -1.551 -20.562 -30.281 1 98.44 364 VAL B CA 1
ATOM 5717 C C . VAL B 1 364 ? -0.323 -19.969 -29.594 1 98.44 364 VAL B C 1
ATOM 5719 O O . VAL B 1 364 ? 0.787 -20.484 -29.75 1 98.44 364 VAL B O 1
ATOM 5722 N N . GLU B 1 365 ? -0.511 -18.922 -28.891 1 98.12 365 GLU B N 1
ATOM 5723 C CA . GLU B 1 365 ? 0.585 -18.281 -28.172 1 98.12 365 GLU B CA 1
ATOM 5724 C C . GLU B 1 365 ? 1.086 -19.188 -27.031 1 98.12 365 GLU B C 1
ATOM 5726 O O . GLU B 1 365 ? 2.289 -19.234 -26.766 1 98.12 365 GLU B O 1
ATOM 5731 N N . LEU B 1 366 ? 0.171 -19.844 -26.344 1 98.81 366 LEU B N 1
ATOM 5732 C CA . LEU B 1 366 ? 0.556 -20.797 -25.312 1 98.81 366 LEU B CA 1
ATOM 5733 C C . LEU B 1 366 ? 1.401 -21.922 -25.891 1 98.81 366 LEU B C 1
ATOM 5735 O O . LEU B 1 366 ? 2.389 -22.344 -25.297 1 98.81 366 LEU B O 1
ATOM 5739 N N . GLN B 1 367 ? 0.982 -22.406 -27.047 1 98.69 367 GLN B N 1
ATOM 5740 C CA . GLN B 1 367 ? 1.726 -23.453 -27.734 1 98.69 367 GLN B CA 1
ATOM 5741 C C . GLN B 1 367 ? 3.133 -22.984 -28.094 1 98.69 367 GLN B C 1
ATOM 5743 O O . GLN B 1 367 ? 4.098 -23.734 -27.953 1 98.69 367 GLN B O 1
ATOM 5748 N N . LYS B 1 368 ? 3.256 -21.766 -28.562 1 98.44 368 LYS B N 1
ATOM 5749 C CA . LYS B 1 368 ? 4.562 -21.203 -28.875 1 98.44 368 LYS B CA 1
ATOM 5750 C C . LYS B 1 368 ? 5.48 -21.234 -27.656 1 98.44 368 LYS B C 1
ATOM 5752 O O . LYS B 1 368 ? 6.656 -21.578 -27.766 1 98.44 368 LYS B O 1
ATOM 5757 N N . GLY B 1 369 ? 4.941 -20.859 -26.531 1 98.62 369 GLY B N 1
ATOM 5758 C CA . GLY B 1 369 ? 5.719 -20.906 -25.297 1 98.62 369 GLY B CA 1
ATOM 5759 C C . GLY B 1 369 ? 6.129 -22.312 -24.922 1 98.62 369 GLY B C 1
ATOM 5760 O O . GLY B 1 369 ? 7.266 -22.547 -24.5 1 98.62 369 GLY B O 1
ATOM 5761 N N . ALA B 1 370 ? 5.188 -23.234 -25.047 1 98.75 370 ALA B N 1
ATOM 5762 C CA . ALA B 1 370 ? 5.461 -24.641 -24.719 1 98.75 370 ALA B CA 1
ATOM 5763 C C . ALA B 1 370 ? 6.578 -25.203 -25.594 1 98.75 370 ALA B C 1
ATOM 5765 O O . ALA B 1 370 ? 7.426 -25.953 -25.125 1 98.75 370 ALA B O 1
ATOM 5766 N N . GLU B 1 371 ? 6.559 -24.875 -26.812 1 98.5 371 GLU B N 1
ATOM 5767 C CA . GLU B 1 371 ? 7.57 -25.344 -27.766 1 98.5 371 GLU B CA 1
ATOM 5768 C C . GLU B 1 371 ? 8.953 -24.812 -27.406 1 98.5 371 GLU B C 1
ATOM 5770 O O . GLU B 1 371 ? 9.945 -25.547 -27.484 1 98.5 371 GLU B O 1
ATOM 5775 N N . LEU B 1 372 ? 9.016 -23.562 -27.078 1 98.56 372 LEU B N 1
ATOM 5776 C CA . LEU B 1 372 ? 10.289 -22.984 -26.672 1 98.56 372 LEU B CA 1
ATOM 5777 C C . LEU B 1 372 ? 10.805 -23.641 -25.391 1 98.56 372 LEU B C 1
ATOM 5779 O O . LEU B 1 372 ? 12 -23.922 -25.266 1 98.56 372 LEU B O 1
ATOM 5783 N N . LEU B 1 373 ? 9.922 -23.859 -24.453 1 98.75 373 LEU B N 1
ATOM 5784 C CA . LEU B 1 373 ? 10.281 -24.547 -23.234 1 98.75 373 LEU B CA 1
ATOM 5785 C C . LEU B 1 373 ? 10.812 -25.953 -23.531 1 98.75 373 LEU B C 1
ATOM 5787 O O . LEU B 1 373 ? 11.797 -26.391 -22.922 1 98.75 373 LEU B O 1
ATOM 5791 N N . GLU B 1 374 ? 10.141 -26.625 -24.422 1 98.56 374 GLU B N 1
ATOM 5792 C CA . GLU B 1 374 ? 10.57 -27.969 -24.812 1 98.56 374 GLU B CA 1
ATOM 5793 C C . GLU B 1 374 ? 11.984 -27.938 -25.406 1 98.56 374 GLU B C 1
ATOM 5795 O O . GLU B 1 374 ? 12.805 -28.797 -25.094 1 98.56 374 GLU B O 1
ATOM 5800 N N . LYS B 1 375 ? 12.219 -26.953 -26.188 1 98.12 375 LYS B N 1
ATOM 5801 C CA . LYS B 1 375 ? 13.523 -26.812 -26.844 1 98.12 375 LYS B CA 1
ATOM 5802 C C . LYS B 1 375 ? 14.625 -26.547 -25.812 1 98.12 375 LYS B C 1
ATOM 5804 O O . LYS B 1 375 ? 15.734 -27.062 -25.953 1 98.12 375 LYS B O 1
ATOM 5809 N N . ILE B 1 376 ? 14.383 -25.781 -24.828 1 97.75 376 ILE B N 1
ATOM 5810 C CA . ILE B 1 376 ? 15.391 -25.281 -23.906 1 97.75 376 ILE B CA 1
ATOM 5811 C C . ILE B 1 376 ? 15.633 -26.312 -22.812 1 97.75 376 ILE B C 1
ATOM 5813 O O . ILE B 1 376 ? 16.766 -26.469 -22.328 1 97.75 376 ILE B O 1
ATOM 5817 N N . LEU B 1 377 ? 14.625 -26.984 -22.391 1 97.12 377 LEU B N 1
ATOM 5818 C CA . LEU B 1 377 ? 14.719 -27.906 -21.266 1 97.12 377 LEU B CA 1
ATOM 5819 C C . LEU B 1 377 ? 15.219 -29.266 -21.719 1 97.12 377 LEU B C 1
ATOM 5821 O O . LEU B 1 377 ? 15.836 -30 -20.938 1 97.12 377 LEU B O 1
#

pLDDT: mean 97.39, std 2.26, range [82.94, 98.94]

Solvent-accessible surface area (backbone atoms only — not comparable to full-atom values): 36641 Å² total; per-residue (Å²): 135,80,27,52,48,50,21,50,80,48,45,98,48,34,70,59,36,33,50,44,53,32,36,25,35,82,86,72,47,60,25,46,37,21,27,18,62,78,35,15,20,40,63,29,52,59,48,57,71,29,54,53,39,26,52,54,33,51,69,32,37,42,56,58,38,63,56,36,45,52,70,56,43,45,54,39,24,48,75,67,11,70,91,74,44,22,26,30,43,49,24,46,27,44,35,54,10,38,30,51,48,52,53,51,44,36,62,74,32,64,98,37,23,37,36,22,24,49,44,32,78,41,41,71,44,51,48,14,25,51,44,16,42,30,66,83,61,43,63,70,54,73,76,57,47,74,57,53,47,75,35,61,67,72,35,58,68,56,47,52,53,48,58,75,76,41,68,59,31,28,38,45,45,47,62,47,27,54,67,42,36,31,46,61,64,41,72,69,35,52,53,51,51,51,52,42,40,76,73,65,26,40,36,34,37,49,25,33,65,42,23,72,33,37,37,23,36,61,41,48,56,68,83,41,106,56,78,64,46,26,40,26,33,11,46,34,50,24,50,37,38,66,30,15,24,26,33,31,32,56,91,57,39,73,77,36,34,60,64,60,49,80,48,78,53,28,51,26,47,40,33,26,36,14,22,40,42,46,59,64,62,62,36,74,70,51,22,50,51,28,35,51,49,13,55,51,48,53,50,51,42,46,69,61,37,61,81,34,85,47,39,66,49,75,43,60,48,28,42,36,38,16,42,28,37,65,51,43,84,41,48,65,56,51,48,50,52,36,43,76,69,27,30,42,66,39,73,14,55,74,28,19,44,30,37,26,42,21,62,71,58,47,71,68,58,50,48,53,52,46,52,51,49,48,71,74,89,136,80,25,51,48,50,23,49,79,46,44,98,50,33,72,60,36,33,49,45,52,31,37,26,36,82,85,75,49,62,25,46,37,21,26,19,64,78,36,14,20,39,61,29,51,60,47,56,71,28,54,53,38,26,52,53,32,53,70,32,37,41,57,58,39,62,55,35,47,52,70,55,43,44,54,40,24,49,76,68,10,68,90,73,45,22,26,31,43,48,24,46,27,42,35,52,10,37,28,50,48,52,52,52,44,37,62,74,33,66,97,38,23,39,35,20,25,48,44,31,79,40,41,71,43,49,49,14,26,49,45,16,44,31,66,82,61,46,64,72,52,72,78,55,46,71,56,54,45,77,36,62,67,73,35,58,68,56,46,52,53,48,58,74,77,43,66,60,32,29,39,44,46,47,62,48,26,53,68,42,35,31,46,61,66,40,73,71,34,51,54,52,50,51,53,40,40,74,72,66,24,40,37,33,37,49,27,32,66,40,23,71,34,38,38,24,34,59,41,48,55,65,83,42,103,56,79,63,46,26,38,27,33,11,45,34,47,24,52,38,37,67,30,15,24,25,33,31,32,56,93,57,39,76,78,36,33,58,63,60,51,79,48,76,55,29,50,25,46,39,32,28,36,15,21,41,41,45,59,63,63,60,36,73,69,51,21,50,50,29,33,51,49,15,55,50,49,54,50,50,44,46,71,62,35,61,81,35,86,48,38,66,49,74,43,58,48,29,44,37,37,15,42,28,37,66,51,44,83,43,46,66,56,51,50,50,53,35,44,76,70,27,30,42,64,39,72,14,55,74,28,19,44,31,38,25,42,21,62,70,59,48,72,68,59,52,48,54,52,45,52,51,49,48,72,73,88

Nearest PDB structures (foldseek):
  2e54-assembly1_A-2  TM=9.581E-01  e=4.883E-45  Thermotoga maritima MSB8
  2eh6-assembly1_B  TM=9.393E-01  e=4.077E-45  Aquifex aeolicus VF5
  4jev-assembly1_B  TM=9.478E-01  e=3.414E-42  Salmonella enterica subsp. enterica serovar Typhimurium str. LT2
  4jf0-assembly1_A  TM=9.255E-01  e=8.273E-38  Salmonella enterica subsp. enterica serovar Typhimurium str. LT2
  6j2v-assembly1_A  TM=9.523E-01  e=1.394E-36  Corynebacterium glutamicum ATCC 13032

Secondary structure (DSSP, 8-state):
---B---S--BSS-EEEEETTEEEETTS-EEEESSHHHHT-TT-S--HHHHHHHHHHHHH-S---TTB--HHHHHHHHHHSTTTTEEEEEESSHHHHHHHHHHHHHHHSTT-EEEEEBT----SSHHHHHH-B-HHHHTT--S--SSEEEE-TT-HHHHHHHHHHS-EEEEEE-SEETTTTSEEPPHHHHHHHHHHHHTTPEEEEE-TTTTTTTTSSSSGGGGTT---SEEEE-GGGGTTS--EEEEEEGGGGGGS-TTSS--SSTT-HHHHHHHHHHHHHS-HHHHHHHHHHHHHHHHHHHHHHTTSTTEEEEEEETTEEEEEES-GGGHHHHHHHHHHTTEE-EEETTTEEEE---TT--HHHHHHHHHHHHHH-/---B---S--BSS-EEEEETTEEEETTS-EEEESSHHHHT-TT-S--HHHHHHHHHHHHH-S---TTB--HHHHHHHHHHSTTTTEEEEEESSHHHHHHHHHHHHHHHSTT-EEEEEBT----SSHHHHHH-B-HHHHTT--S--SSEEEE-TT-HHHHHHHHHHS-EEEEEE-SEETTTTSEEPPHHHHHHHHHHHHTTPEEEEE-TTTTTTTTSSSSGGGGTT---SEEEE-GGGGTTS--EEEEEEGGGGGGS-TTSS--TTTT-HHHHHHHHHHHHHS-HHHHHHHHHHHHHHHHHHHHHHTTSTTEEEEEEETTEEEEEES-GGGHHHHHHHHHHTTEE-EEETTTEEEE---TT--HHHHHHHHHHHHHH-

Sequence (754 aa):
MTNLFENYGRLPFSLIKGEDQYLFDDRGNKYLDFTSGIGVMNLGYSFEKGKVAVKAQLDSLSHLSNLYQNPLQEDVAEKLSQNHSYKAFFCNSGTEANEAALKLTHLIKKDQKILAFTDGFHGRTFGAMSATMQEKIQAGFSPLLPNFVASPFNDVVALEQILEKEKIGAIIFEIIQGEGGVLPISPDFVEALKSCQQKGILLIIDEIQTGIGRTGKLFAFEHFDFEPDIFTLAKALANGIPTGAMLAKNKYASYFSAGKHGSTFGGNPLAMASANEVLKEIDSDFLEKVTDKGIFFLKLLTEKLSVKATVKSIRGLGLMIGIQLTDEKKVPEVLALLRENGLLALSAGHDVIRLLPPLVMTKVELQKGAELLEKILMTNLFENYGRLPFSLIKGEDQYLFDDRGNKYLDFTSGIGVMNLGYSFEKGKVAVKAQLDSLSHLSNLYQNPLQEDVAEKLSQNHSYKAFFCNSGTEANEAALKLTHLIKKDQKILAFTDGFHGRTFGAMSATMQEKIQAGFSPLLPNFVASPFNDVVALEQILEKEKIGAIIFEIIQGEGGVLPISPDFVEALKSCQQKGILLIIDEIQTGIGRTGKLFAFEHFDFEPDIFTLAKALANGIPTGAMLAKNKYASYFSAGKHGSTFGGNPLAMASANEVLKEIDSDFLEKVTDKGIFFLKLLTEKLSVKATVKSIRGLGLMIGIQLTDEKKVPEVLALLRENGLLALSAGHDVIRLLPPLVMTKVELQKGAELLEKIL

InterPro domains:
  IPR004636 Acetylornithine/Succinylornithine transaminase family [MF_01107] (3-377)
  IPR004636 Acetylornithine/Succinylornithine transaminase family [TIGR00707] (5-377)
  IPR005814 Aminotransferase class-III [PF00202] (10-377)
  IPR005814 Aminotransferase class-III [PIRSF000521] (20-377)
  IPR005814 Aminotransferase class-III [cd00610] (7-377)
  IPR015421 Pyridoxal phosphate-dependent transferase, major domain [G3DSA:3.40.640.10] (47-285)
  IPR015422 Pyridoxal phosphate-dependent transferase, small domain [G3DSA:3.90.1150.10] (17-372)
  IPR015424 Pyridoxal phosphate-dependent transferase [SSF53383] (4-377)
  IPR049704 Aminotransferases class-III pyridoxal-phosphate attachment site [PS00600] (203-240)
  IPR050103 Class-III Pyridoxal-phosphate-dependent Aminotransferase [PTHR11986] (5-377)

Foldseek 3Di:
DDPDDPPDPDDPWAWDDWDQQWTATPVGAIFREQCLVVQFQQRTRPLPQLVVLLVVCVVVPQFDFPVDDDVLLVLLQCLVCVNVQKGKWKDFAQLVQVVVVQLLLCLVPPPFAEEAEALAARDQPLSRVLRRNYCVRCPPPPPGDPRYDYFHAQDLPRVVVCVVVGRAQEYEYECFRQQSFRRHHDPVVVVSVVVVVVVRRFYEYEQANVACLQQLDNGPCVVDPDDGQKYKYFRHLLNPGGMMMIMGGPVSVPSPDPPSDDDRCTSTSSSSSRNSSSSVVCDNVLSNLLQVLQVLLQVLLCVLPVPPQQWDDWDHGRQWIKTFGPDLVCQVVLQVQSVVVRYHWDDHRRGITIGRGRSSDDSVSSNVSSVSSSVSD/DDPDDPPDPDDPWAWDDWDQQWTATPVGAIFREQCLVVQFQQRTRPLPQLVVLLVVCVVVPQFDFPVDDDVLLVLLQCLVCVNVQKGKWKDFAQLVQVVVVQLLLCLVP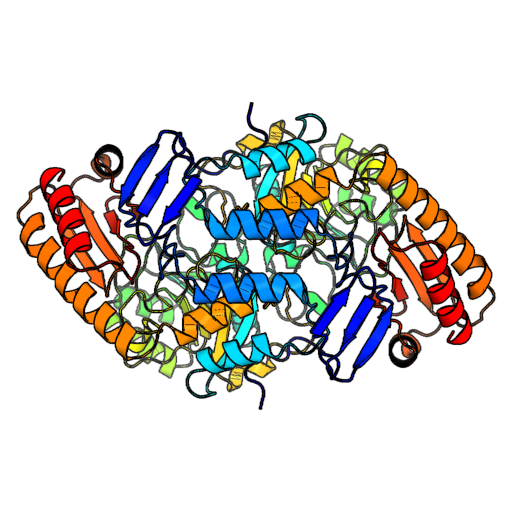PPFAEEAEALAARDQPLSRVLRRNYCVRCPPPPPGDPRYDYFHAQDLPRVVVCVVVGRAQEYEYECFRQQSFRRHHDPVVVVSVVVVVVVRRAYEYEQANVACLQQLDNGPCVVDPDDGQKYKYFRHLLNPGGMMMIMGGPVSVPSDDPPSDDDRCTSTSSSSSRNSSSSVVCDNVLSNLLQVLQVLLQVLLCVLPVPDQQFDDWDHGRQWIKTFGPDLVCQVVLQVQSVVVRYHWDDHRRGITIGRGRSSDDSVSSNVSSVSSSVSD